Protein AF-A0A6H5KWU3-F1 (afdb_monomer_lite)

Foldseek 3Di:
DDDDDDDDDDDDDDDDDDDDDDDDDDDDDDDDDDDDDDDDDDDDDDDDDDDDDDDDDDDDDDDDDDDDDDPDPDDDDDDDDDDDDDPPDDPDDPDDPDPPDDPVPDQAQQWKFWFDDPDPPDDTFIWGFHDWDDPPDFTKTFTQTPPPPPDDRDTDIGTPVGTLDIQPDGRNHDPVCVVVLVPDDDDPLVLLVVLLVVLVCLCVVDPDCVSVVLNVCLFALQNQLCSSVVDPGGDSSSSVVSVCSCPDPSNVLQWDADPVNTIDGDDPVSSVVSVVVVVVVVVVVVLLLVLLVVLVVQCVVVVRAGPDADDLVVDDPLSSLLLVLLLLQQLCVPVPDPPVPPCDPSVVSVQVSCVSNVHHSHNPVSNSSCCRNNVAPPPRPSPCVNVVPDLDADPQQVVLLVCCVVDPDDQPCVVPDDDPVVFDWDQDDDPPDLQAFWIWTWDQDPVNPGIDIDIDGQPVCRSAPPPGSLNVQLVVNVAWDQDPVGISGSHDPSCRSPSRHPD

Sequence (503 aa):
MALSFVPAAAVVSALAIGGSSRRVSGFMLQSHAFKPKLEAGGGGLRPRYSQVPTATRSGTDIRLQRSAESWMLSQHRQQFPTEHQRHRATRTDRSAAATTMSAADQIGPGSVVVFDSDVRGRPPALGLVTESSVGKKKLTYTVQPVEAASGSSTKTTVAARQVRYVVPGGSGYQAKDLAAFEDSPEIDEGLIEEAWDMMLEESTAGSDGAAAAAAAANDDPRGMAELLFGVGDPSPQQCYHAFRLLEGRDGTLYFKRRRDGTYECRSREAVEVARRQLSQEDAVKAKKADFVASLQAGLNEGGGYRKTPLVVGDFDEEQQEMLSGLEILAAQSVARTNFASRTTAEEALGRELLTLLGRSPNPSNAFHLCVQLGLMKHHENLYMREAGIDKTFSEKAMTQARAMMESPPPDPEASIRRDLTHLKVYAIDSEDTNEVDDGLSVEALPDGAGERVWVHIADVSRWVPEGSPLYEEARRRRTTIYLPEGAEPMFPAEVAHGVLSLR

Secondary structure (DSSP, 8-state):
---------------------------------------------PPPPPPPPP---------PPP---SSS--S---------------------------TT----TT-EEEE--SSTTPPPEEEEEEEEEE-SS-EEEEEEES--SSS----EEEEGGGEEEE-SSTT---GGGSHHHHSPPPP-TTHHHHHHHHHHHHHHH-SSHHHHHHHHHSSSHHHHHHHHHT-SS--HHHHHHHHHHHTSTTHHHHEEE-TTS-EEEPPHHHHHHHHHHHHHHHHHHHHHHHHHHHHHHHHHHTTSS-SS---GGGS-HHHHHHHHHHHHHHHGGG--S-------HHHHHHHHHHHHTT---SHHHHHHHHHHHTSS-TT--HHHHHTT---SPPHHHHHHHHHHHHSPPP-TTTTT----TTSPPB----TT-----EEEEEEE-TTSS-EEEEEEE--HHHHS-TTSHHHHHHHHH-S-EEETTEEE-SS-HHHHTTTTS--

pLDDT: mean 73.37, std 26.13, range [22.5, 97.81]

Structure (mmCIF, N/CA/C/O backbone):
data_AF-A0A6H5KWU3-F1
#
_entry.id   AF-A0A6H5KWU3-F1
#
loop_
_atom_site.group_PDB
_atom_site.id
_atom_site.type_symbol
_atom_site.label_atom_id
_atom_site.label_alt_id
_atom_site.label_comp_id
_atom_site.label_asym_id
_atom_site.label_entity_id
_atom_site.label_seq_id
_atom_site.pdbx_PDB_ins_code
_atom_site.Cartn_x
_atom_site.Cartn_y
_atom_site.Cartn_z
_atom_site.occupancy
_atom_site.B_iso_or_equiv
_atom_site.auth_seq_id
_atom_site.auth_comp_id
_atom_site.auth_asym_id
_atom_site.auth_atom_id
_atom_site.pdbx_PDB_model_num
ATOM 1 N N . MET A 1 1 ? 31.277 53.784 -46.565 1.00 36.00 1 MET A N 1
ATOM 2 C CA . MET A 1 1 ? 31.883 53.737 -45.215 1.00 36.00 1 MET A CA 1
ATOM 3 C C . MET A 1 1 ? 32.570 52.391 -45.051 1.00 36.00 1 MET A C 1
ATOM 5 O O . MET A 1 1 ? 32.100 51.420 -45.625 1.00 36.00 1 MET A O 1
ATOM 9 N N . ALA A 1 2 ? 33.743 52.396 -44.427 1.00 27.30 2 ALA A N 1
ATOM 10 C CA . ALA A 1 2 ? 34.842 51.463 -44.651 1.00 27.30 2 ALA A CA 1
ATOM 11 C C . ALA A 1 2 ? 34.718 50.071 -43.991 1.00 27.30 2 ALA A C 1
ATOM 13 O O . ALA A 1 2 ? 34.190 49.935 -42.895 1.00 27.30 2 ALA A O 1
ATOM 14 N N . LEU A 1 3 ? 35.261 49.090 -44.725 1.00 26.06 3 LEU A N 1
ATOM 15 C CA . LEU A 1 3 ? 36.047 47.896 -44.353 1.00 26.06 3 LEU A CA 1
ATOM 16 C C . LEU A 1 3 ? 36.420 47.682 -42.870 1.00 26.06 3 LEU A C 1
ATOM 18 O O . LEU A 1 3 ? 36.954 48.602 -42.262 1.00 26.06 3 LEU A O 1
ATOM 22 N N . SER A 1 4 ? 36.377 46.420 -42.395 1.00 23.47 4 SER A N 1
ATOM 23 C CA . SER A 1 4 ? 37.600 45.600 -42.174 1.00 23.47 4 SER A CA 1
ATOM 24 C C . SER A 1 4 ? 37.349 44.203 -41.557 1.00 23.47 4 SER A C 1
ATOM 26 O O . SER A 1 4 ? 36.431 44.002 -40.770 1.00 23.47 4 SER A O 1
ATOM 28 N N . PHE A 1 5 ? 38.226 43.269 -41.941 1.00 24.20 5 PHE A N 1
ATOM 29 C CA . PHE A 1 5 ? 38.404 41.848 -41.587 1.00 24.20 5 PHE A CA 1
ATOM 30 C C . PHE A 1 5 ? 39.087 41.604 -40.201 1.00 24.20 5 PHE A C 1
ATOM 32 O O . PHE A 1 5 ? 40.049 42.310 -39.926 1.00 24.20 5 PHE A O 1
ATOM 39 N N . VAL A 1 6 ? 38.655 40.547 -39.458 1.00 23.84 6 VAL A N 1
ATOM 40 C CA . VAL A 1 6 ? 39.417 39.409 -38.801 1.00 23.84 6 VAL A CA 1
ATOM 41 C C . VAL A 1 6 ? 40.498 39.711 -37.701 1.00 23.84 6 VAL A C 1
ATOM 43 O O . VAL A 1 6 ? 41.054 40.800 -37.756 1.00 23.84 6 VAL A O 1
ATOM 46 N N . PRO A 1 7 ? 40.964 38.805 -36.769 1.00 35.12 7 PRO A N 1
ATOM 47 C CA . PRO A 1 7 ? 40.473 37.574 -36.074 1.00 35.12 7 PRO A CA 1
ATOM 48 C C . PRO A 1 7 ? 40.635 37.555 -34.506 1.00 35.12 7 PRO A C 1
ATOM 50 O O . PRO A 1 7 ? 41.079 38.509 -33.878 1.00 35.12 7 PRO A O 1
ATOM 53 N N . ALA A 1 8 ? 40.315 36.386 -33.918 1.00 27.33 8 ALA A N 1
ATOM 54 C CA . ALA A 1 8 ? 40.547 35.821 -32.573 1.00 27.33 8 ALA A CA 1
ATOM 55 C C . ALA A 1 8 ? 41.751 36.279 -31.709 1.00 27.33 8 ALA A C 1
ATOM 57 O O . ALA A 1 8 ? 42.870 36.423 -32.194 1.00 27.33 8 ALA A O 1
ATOM 58 N N . ALA A 1 9 ? 41.543 36.286 -30.381 1.00 24.41 9 ALA A N 1
ATOM 59 C CA . ALA A 1 9 ? 42.592 36.104 -29.372 1.00 24.41 9 ALA A CA 1
ATOM 60 C C . ALA A 1 9 ? 42.045 35.449 -28.085 1.00 24.41 9 ALA A C 1
ATOM 62 O O . ALA A 1 9 ? 40.950 35.757 -27.616 1.00 24.41 9 ALA A O 1
ATOM 63 N N . ALA A 1 10 ? 42.846 34.532 -27.546 1.00 24.33 10 ALA A N 1
ATOM 64 C CA . ALA A 1 10 ? 42.652 33.780 -26.316 1.00 24.33 10 ALA A CA 1
ATOM 65 C C . ALA A 1 10 ? 42.662 34.656 -25.051 1.00 24.33 10 ALA A C 1
ATOM 67 O O . ALA A 1 10 ? 43.385 35.648 -24.984 1.00 24.33 10 ALA A O 1
ATOM 68 N N . VAL A 1 11 ? 41.969 34.206 -24.000 1.00 24.67 11 VAL A N 1
ATOM 69 C CA . VAL A 1 11 ? 42.279 34.601 -22.618 1.00 24.67 11 VAL A CA 1
ATOM 70 C C . VAL A 1 11 ? 42.506 33.347 -21.784 1.00 24.67 11 VAL A C 1
ATOM 72 O O . VAL A 1 11 ? 41.585 32.660 -21.353 1.00 24.67 11 VAL A O 1
ATOM 75 N N . VAL A 1 12 ? 43.790 33.076 -21.579 1.00 22.50 12 VAL A N 1
ATOM 76 C CA . VAL A 1 12 ? 44.335 32.281 -20.483 1.00 22.50 12 VAL A CA 1
ATOM 77 C C . VAL A 1 12 ? 44.242 33.139 -19.222 1.00 22.50 12 VAL A C 1
ATOM 79 O O . VAL A 1 12 ? 44.669 34.291 -19.231 1.00 22.50 12 VAL A O 1
ATOM 82 N N . SER A 1 13 ? 43.736 32.591 -18.121 1.00 23.97 13 SER A N 1
ATOM 83 C CA . SER A 1 13 ? 44.045 33.117 -16.790 1.00 23.97 13 SER A CA 1
ATOM 84 C C . SER A 1 13 ? 44.614 32.003 -15.929 1.00 23.97 13 SER A C 1
ATOM 86 O O . SER A 1 13 ? 43.913 31.108 -15.466 1.00 23.97 13 SER A O 1
ATOM 88 N N . ALA A 1 14 ? 45.931 32.076 -15.769 1.00 24.52 14 ALA A N 1
ATOM 89 C CA . ALA A 1 14 ? 46.693 31.378 -14.758 1.00 24.52 14 ALA A CA 1
ATOM 90 C C . ALA A 1 14 ? 46.639 32.189 -13.455 1.00 24.52 14 ALA A C 1
ATOM 92 O O . ALA A 1 14 ? 46.928 33.384 -13.455 1.00 24.52 14 ALA A O 1
ATOM 93 N N . LEU A 1 15 ? 46.347 31.519 -12.341 1.00 23.27 15 LEU A N 1
ATOM 94 C CA . LEU A 1 15 ? 46.793 31.940 -11.016 1.00 23.27 15 LEU A CA 1
ATOM 95 C C . LEU A 1 15 ? 47.635 30.797 -10.430 1.00 23.27 15 LEU A C 1
ATOM 97 O O . LEU A 1 15 ? 47.111 29.775 -9.998 1.00 23.27 15 LEU A O 1
ATOM 101 N N . ALA A 1 16 ? 48.956 30.972 -10.460 1.00 24.06 16 ALA A N 1
ATOM 102 C CA . ALA A 1 16 ? 49.894 30.317 -9.546 1.00 24.06 16 ALA A CA 1
ATOM 103 C C . ALA A 1 16 ? 49.889 31.137 -8.230 1.00 24.06 16 ALA A C 1
ATOM 105 O O . ALA A 1 16 ? 49.618 32.333 -8.270 1.00 24.06 16 ALA A O 1
ATOM 106 N N . ILE A 1 17 ? 50.134 30.624 -7.022 1.00 25.92 17 ILE A N 1
ATOM 107 C CA . ILE A 1 17 ? 51.340 29.962 -6.500 1.00 25.92 17 ILE A CA 1
ATOM 108 C C . ILE A 1 17 ? 50.966 29.360 -5.127 1.00 25.92 17 ILE A C 1
ATOM 110 O O . ILE A 1 17 ? 50.237 29.990 -4.364 1.00 25.92 17 ILE A O 1
ATOM 114 N N . GLY A 1 18 ? 51.545 28.210 -4.762 1.00 23.36 18 GLY A N 1
ATOM 115 C CA . GLY A 1 18 ? 51.590 27.765 -3.362 1.00 23.36 18 GLY A CA 1
ATOM 116 C C . GLY A 1 18 ? 51.882 26.279 -3.191 1.00 23.36 18 GLY A C 1
ATOM 117 O O . GLY A 1 18 ? 50.988 25.501 -2.881 1.00 23.36 18 GLY A O 1
ATOM 118 N N . GLY A 1 19 ? 53.129 25.872 -3.429 1.00 24.39 19 GLY A N 1
ATOM 119 C CA . GLY A 1 19 ? 53.550 24.477 -3.344 1.00 24.39 19 GLY A CA 1
ATOM 120 C C . GLY A 1 19 ? 53.524 23.891 -1.929 1.00 24.39 19 GLY A C 1
ATOM 121 O O . GLY A 1 19 ? 53.892 24.541 -0.955 1.00 24.39 19 GLY A O 1
ATOM 122 N N . SER A 1 20 ? 53.221 22.597 -1.843 1.00 25.45 20 SER A N 1
ATOM 123 C CA . SER A 1 20 ? 53.929 21.709 -0.924 1.00 25.45 20 SER A CA 1
ATOM 124 C C . SER A 1 20 ? 54.077 20.331 -1.572 1.00 25.45 20 SER A C 1
ATOM 126 O O . SER A 1 20 ? 53.124 19.724 -2.052 1.00 25.45 20 SER A O 1
ATOM 128 N N . SER A 1 21 ? 55.328 19.893 -1.661 1.00 25.62 21 SER A N 1
ATOM 129 C CA . SER A 1 21 ? 55.756 18.611 -2.206 1.00 25.62 21 SER A CA 1
ATOM 130 C C . SER A 1 21 ? 55.489 17.501 -1.193 1.00 25.62 21 SER A C 1
ATOM 132 O O . SER A 1 21 ? 56.049 17.549 -0.098 1.00 25.62 21 SER A O 1
ATOM 134 N N . ARG A 1 22 ? 54.711 16.473 -1.560 1.00 27.38 22 ARG A N 1
ATOM 135 C CA . ARG A 1 22 ? 54.884 15.108 -1.033 1.00 27.38 22 ARG A CA 1
ATOM 136 C C . ARG A 1 22 ? 54.630 14.071 -2.128 1.00 27.38 22 ARG A C 1
ATOM 138 O O . ARG A 1 22 ? 53.695 14.170 -2.909 1.00 27.38 22 ARG A O 1
ATOM 145 N N . ARG A 1 23 ? 55.554 13.111 -2.172 1.00 24.61 23 ARG A N 1
ATOM 146 C CA . ARG A 1 23 ? 55.754 12.058 -3.175 1.00 24.61 23 ARG A CA 1
ATOM 147 C C . ARG A 1 23 ? 54.513 11.182 -3.346 1.00 24.61 23 ARG A C 1
ATOM 149 O O . ARG A 1 23 ? 54.011 10.651 -2.361 1.00 24.61 23 ARG A O 1
ATOM 156 N N . VAL A 1 24 ? 54.119 10.941 -4.594 1.00 24.30 24 VAL A N 1
ATOM 157 C CA . VAL A 1 24 ? 53.268 9.806 -4.965 1.00 24.30 24 VAL A CA 1
ATOM 158 C C . VAL A 1 24 ? 54.197 8.639 -5.295 1.00 24.30 24 VAL A C 1
ATOM 160 O O . VAL A 1 24 ? 54.890 8.645 -6.309 1.00 24.30 24 VAL A O 1
ATOM 163 N N . SER A 1 25 ? 54.271 7.665 -4.393 1.00 26.56 25 SER A N 1
ATOM 164 C CA . SER A 1 25 ? 54.852 6.351 -4.663 1.00 26.56 25 SER A CA 1
ATOM 165 C C . SER A 1 25 ? 53.870 5.550 -5.516 1.00 26.56 25 SER A C 1
ATOM 167 O O . SER A 1 25 ? 52.739 5.316 -5.091 1.00 26.56 25 SER A O 1
ATOM 169 N N . GLY A 1 26 ? 54.299 5.163 -6.717 1.00 24.34 26 GLY A N 1
ATOM 170 C CA . GLY A 1 26 ? 53.521 4.328 -7.624 1.00 24.34 26 GLY A CA 1
ATOM 171 C C . GLY A 1 26 ? 53.247 2.946 -7.035 1.00 24.34 26 GLY A C 1
ATOM 172 O O . GLY A 1 26 ? 54.136 2.322 -6.458 1.00 24.34 26 GLY A O 1
ATOM 173 N N . PHE A 1 27 ? 52.016 2.470 -7.210 1.00 22.88 27 PHE A N 1
ATOM 174 C CA . PHE A 1 27 ? 51.679 1.062 -7.054 1.00 22.88 27 PHE A CA 1
ATOM 175 C C . PHE A 1 27 ? 51.518 0.445 -8.442 1.00 22.88 27 PHE A C 1
ATOM 177 O O . PHE A 1 27 ? 50.645 0.814 -9.224 1.00 22.88 27 PHE A O 1
ATOM 184 N N . MET A 1 28 ? 52.433 -0.472 -8.729 1.00 23.20 28 MET A N 1
ATOM 185 C CA . MET A 1 28 ? 52.488 -1.329 -9.901 1.00 23.20 28 MET A CA 1
ATOM 186 C C . MET A 1 28 ? 51.423 -2.423 -9.727 1.00 23.20 28 MET A C 1
ATOM 188 O O . MET A 1 28 ? 51.526 -3.242 -8.815 1.00 23.20 28 MET A O 1
ATOM 192 N N . LEU A 1 29 ? 50.388 -2.439 -10.567 1.00 23.92 29 LEU A N 1
ATOM 193 C CA . LEU A 1 29 ? 49.481 -3.584 -10.675 1.00 23.92 29 LEU A CA 1
ATOM 194 C C . LEU A 1 29 ? 50.174 -4.648 -11.534 1.00 23.92 29 LEU A C 1
ATOM 196 O O . LEU A 1 29 ? 50.244 -4.527 -12.754 1.00 23.92 29 LEU A O 1
ATOM 200 N N . GLN A 1 30 ? 50.729 -5.676 -10.888 1.00 24.67 30 GLN A N 1
ATOM 201 C CA . GLN A 1 30 ? 51.139 -6.899 -11.576 1.00 24.67 30 GLN A CA 1
ATOM 202 C C . GLN A 1 30 ? 49.885 -7.656 -12.023 1.00 24.67 30 GLN A C 1
ATOM 204 O O . GLN A 1 30 ? 49.126 -8.166 -11.201 1.00 24.67 30 GLN A O 1
ATOM 209 N N . SER A 1 31 ? 49.683 -7.748 -13.334 1.00 24.31 31 SER A N 1
ATOM 210 C CA . SER A 1 31 ? 48.743 -8.679 -13.943 1.00 24.31 31 SER A CA 1
ATOM 211 C C . SER A 1 31 ? 49.285 -10.106 -13.801 1.00 24.31 31 SER A C 1
ATOM 213 O O . SER A 1 31 ? 50.376 -10.434 -14.267 1.00 24.31 31 SER A O 1
ATOM 215 N N . HIS A 1 32 ? 48.543 -10.986 -13.131 1.00 25.11 32 HIS A N 1
ATOM 216 C CA . HIS A 1 32 ? 48.764 -12.426 -13.251 1.00 25.11 32 HIS A CA 1
ATOM 217 C C . HIS A 1 32 ? 48.004 -12.924 -14.479 1.00 25.11 32 HIS A C 1
ATOM 219 O O . HIS A 1 32 ? 46.795 -13.132 -14.446 1.00 25.11 32 HIS A O 1
ATOM 225 N N . ALA A 1 33 ? 48.735 -13.080 -15.581 1.00 25.80 33 ALA A N 1
ATOM 226 C CA . ALA A 1 33 ? 48.259 -13.755 -16.776 1.00 25.80 33 ALA A CA 1
ATOM 227 C C . ALA A 1 33 ? 48.092 -15.255 -16.483 1.00 25.80 33 ALA A C 1
ATOM 229 O O . ALA A 1 33 ? 49.072 -15.976 -16.290 1.00 25.80 33 ALA A O 1
ATOM 230 N N . PHE A 1 34 ? 46.848 -15.732 -16.462 1.00 23.52 34 PHE A N 1
ATOM 231 C CA . PHE A 1 34 ? 46.538 -17.158 -16.436 1.00 23.52 34 PHE A CA 1
ATOM 232 C C . PHE A 1 34 ? 46.611 -17.685 -17.877 1.00 23.52 34 PHE A C 1
ATOM 234 O O . PHE A 1 34 ? 45.777 -17.345 -18.712 1.00 23.52 34 PHE A O 1
ATOM 241 N N . LYS A 1 35 ? 47.638 -18.480 -18.201 1.00 26.88 35 LYS A N 1
ATOM 242 C CA . LYS A 1 35 ? 47.719 -19.205 -19.481 1.00 26.88 35 LYS A CA 1
ATOM 243 C C . LYS A 1 35 ? 46.924 -20.512 -19.364 1.00 26.88 35 LYS A C 1
ATOM 245 O O . LYS A 1 35 ? 47.282 -21.322 -18.507 1.00 26.88 35 LYS A O 1
ATOM 250 N N . PRO A 1 36 ? 45.912 -20.786 -20.206 1.00 29.39 36 PRO A N 1
ATOM 251 C CA . PRO A 1 36 ? 45.312 -22.109 -20.250 1.00 29.39 36 PRO A CA 1
ATOM 252 C C . PRO A 1 36 ? 46.234 -23.058 -21.025 1.00 29.39 36 PRO A C 1
ATOM 254 O O . PRO A 1 36 ? 46.672 -22.765 -22.138 1.00 29.39 36 PRO A O 1
ATOM 257 N N . LYS A 1 37 ? 46.544 -24.205 -20.418 1.00 26.91 37 LYS A N 1
ATOM 258 C CA . LYS A 1 37 ? 47.230 -25.318 -21.074 1.00 26.91 37 LYS A CA 1
ATOM 259 C C . LYS A 1 37 ? 46.146 -26.233 -21.652 1.00 26.91 37 LYS A C 1
ATOM 261 O O . LYS A 1 37 ? 45.406 -26.855 -20.897 1.00 26.91 37 LYS A O 1
ATOM 266 N N . LEU A 1 38 ? 46.018 -26.256 -22.976 1.00 29.12 38 LEU A N 1
ATOM 267 C CA . LEU A 1 38 ? 45.203 -27.231 -23.702 1.00 29.12 38 LEU A CA 1
ATOM 268 C C . LEU A 1 38 ? 45.911 -28.589 -23.655 1.00 29.12 38 LEU A C 1
ATOM 270 O O . LEU A 1 38 ? 47.010 -28.722 -24.190 1.00 29.12 38 LEU A O 1
ATOM 274 N N . GLU A 1 39 ? 45.275 -29.591 -23.056 1.00 28.56 39 GLU A N 1
ATOM 275 C CA . GLU A 1 39 ? 45.590 -30.997 -23.312 1.00 28.56 39 GLU A CA 1
ATOM 276 C C . GLU A 1 39 ? 44.307 -31.722 -23.724 1.00 28.56 39 GLU A C 1
ATOM 278 O O . GLU A 1 39 ? 43.270 -31.627 -23.069 1.00 28.56 39 GLU A O 1
ATOM 283 N N . ALA A 1 40 ? 44.382 -32.396 -24.870 1.00 31.89 40 ALA A N 1
ATOM 284 C CA . ALA A 1 40 ? 43.317 -33.210 -25.424 1.00 31.89 40 ALA A CA 1
ATOM 285 C C . ALA A 1 40 ? 43.300 -34.585 -24.741 1.00 31.89 40 ALA A C 1
ATOM 287 O O . ALA A 1 40 ? 44.323 -35.263 -24.675 1.00 31.89 40 ALA A O 1
ATOM 288 N N . GLY A 1 41 ? 42.128 -35.020 -24.286 1.00 29.30 41 GLY A N 1
ATOM 289 C CA . GLY A 1 41 ? 41.914 -36.369 -23.768 1.00 29.30 41 GLY A CA 1
ATOM 290 C C . GLY A 1 41 ? 40.464 -36.552 -23.340 1.00 29.30 41 GLY A C 1
ATOM 291 O O . GLY A 1 41 ? 39.984 -35.838 -22.468 1.00 29.30 41 GLY A O 1
ATOM 292 N N . GLY A 1 42 ? 39.755 -37.455 -24.018 1.00 30.52 42 GLY A N 1
ATOM 293 C CA . GLY A 1 42 ? 38.314 -37.650 -23.885 1.00 30.52 42 GLY A CA 1
ATOM 294 C C . GLY A 1 42 ? 37.838 -38.211 -22.541 1.00 30.52 42 GLY A C 1
ATOM 295 O O . GLY A 1 42 ? 38.608 -38.727 -21.737 1.00 30.52 42 GLY A O 1
ATOM 296 N N . GLY A 1 43 ? 36.517 -38.158 -22.360 1.00 29.70 43 GLY A N 1
ATOM 297 C CA . GLY A 1 43 ? 35.799 -38.754 -21.231 1.00 29.70 43 GLY A CA 1
ATOM 298 C C . GLY A 1 43 ? 35.101 -37.700 -20.377 1.00 29.70 43 GLY A C 1
ATOM 299 O O . GLY A 1 43 ? 35.747 -36.921 -19.688 1.00 29.70 43 GLY A O 1
ATOM 300 N N . GLY A 1 44 ? 33.769 -37.663 -20.459 1.00 33.84 44 GLY A N 1
ATOM 301 C CA . GLY A 1 44 ? 32.925 -36.624 -19.869 1.00 33.84 44 GLY A CA 1
ATOM 302 C C . GLY A 1 44 ? 33.050 -36.451 -18.353 1.00 33.84 44 GLY A C 1
ATOM 303 O O . GLY A 1 44 ? 33.326 -37.394 -17.613 1.00 33.84 44 GLY A O 1
ATOM 304 N N . LEU A 1 45 ? 32.768 -35.233 -17.886 1.00 29.33 45 LEU A N 1
ATOM 305 C CA . LEU A 1 45 ? 32.731 -34.890 -16.467 1.00 29.33 45 LEU A CA 1
ATOM 306 C C . LEU A 1 45 ? 31.492 -34.050 -16.138 1.00 29.33 45 LEU A C 1
ATOM 308 O O . LEU A 1 45 ? 31.278 -32.971 -16.682 1.00 29.33 45 LEU A O 1
ATOM 312 N N . ARG A 1 46 ? 30.691 -34.569 -15.199 1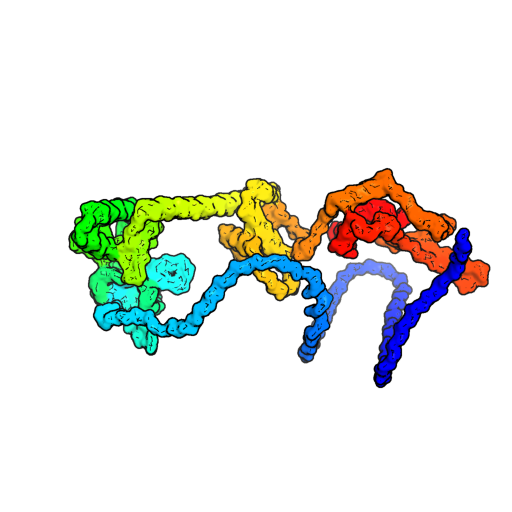.00 29.91 46 ARG A N 1
ATOM 313 C CA . ARG A 1 46 ? 29.726 -33.801 -14.401 1.00 29.91 46 ARG A CA 1
ATOM 314 C C . ARG A 1 46 ? 30.496 -32.967 -13.363 1.00 29.91 46 ARG A C 1
ATOM 316 O O . ARG A 1 46 ? 31.444 -33.501 -12.784 1.00 29.91 46 ARG A O 1
ATOM 323 N N . PRO A 1 47 ? 30.085 -31.731 -13.038 1.00 31.45 47 PRO A N 1
ATOM 324 C CA . PRO A 1 47 ? 30.755 -30.959 -12.000 1.00 31.45 47 PRO A CA 1
ATOM 325 C C . PRO A 1 47 ? 30.365 -31.450 -10.595 1.00 31.45 47 PRO A C 1
ATOM 327 O O . PRO A 1 47 ? 29.187 -31.538 -10.250 1.00 31.45 47 PRO A O 1
ATOM 330 N N . ARG A 1 48 ? 31.374 -31.762 -9.769 1.00 27.06 48 ARG A N 1
ATOM 331 C CA . ARG A 1 48 ? 31.265 -31.829 -8.302 1.00 27.06 48 ARG A CA 1
ATOM 332 C C . ARG A 1 48 ? 31.667 -30.467 -7.736 1.00 27.06 48 ARG A C 1
ATOM 334 O O . ARG A 1 48 ? 32.779 -30.017 -7.990 1.00 27.06 48 ARG A O 1
ATOM 341 N N . TYR A 1 49 ? 30.800 -29.848 -6.939 1.00 29.61 49 TYR A N 1
ATOM 342 C CA . TYR A 1 49 ? 31.144 -28.662 -6.153 1.00 29.61 49 TYR A CA 1
ATOM 343 C C . TYR A 1 49 ? 31.927 -29.079 -4.901 1.0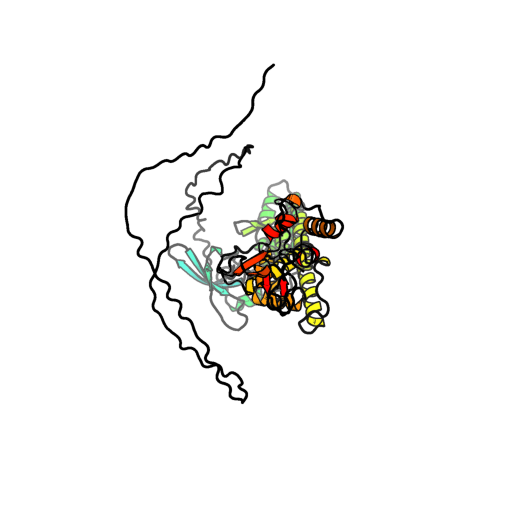0 29.61 49 TYR A C 1
ATOM 345 O O . TYR A 1 49 ? 31.414 -29.822 -4.065 1.00 29.61 49 TYR A O 1
ATOM 353 N N . SER A 1 50 ? 33.170 -28.613 -4.770 1.00 29.20 50 SER A N 1
ATOM 354 C CA . SER A 1 50 ? 33.950 -28.705 -3.532 1.00 29.20 50 SER A CA 1
ATOM 355 C C . SER A 1 50 ? 33.763 -27.445 -2.686 1.00 29.20 50 SER A C 1
ATOM 357 O O . SER A 1 50 ? 33.793 -26.329 -3.197 1.00 29.20 50 SER A O 1
ATOM 359 N N . GLN A 1 51 ? 33.575 -27.663 -1.387 1.00 27.83 51 GLN A N 1
ATOM 360 C CA . GLN A 1 51 ? 33.336 -26.675 -0.337 1.00 27.83 51 GLN A CA 1
ATOM 361 C C . GLN A 1 51 ? 34.434 -25.597 -0.254 1.00 27.83 51 GLN A C 1
ATOM 363 O O . GLN A 1 51 ? 35.622 -25.895 -0.361 1.00 27.83 51 GLN A O 1
ATOM 368 N N . VAL A 1 52 ? 34.021 -24.350 -0.008 1.00 28.52 52 VAL A N 1
ATOM 369 C CA . VAL A 1 52 ? 34.901 -23.200 0.267 1.00 28.52 52 VAL A CA 1
ATOM 370 C C . VAL A 1 52 ? 35.186 -23.133 1.779 1.00 28.52 52 VAL A C 1
ATOM 372 O O . VAL A 1 52 ? 34.236 -23.258 2.555 1.00 28.52 52 VAL A O 1
ATOM 375 N N . PRO A 1 53 ? 36.433 -22.912 2.244 1.00 28.47 53 PRO A N 1
ATOM 376 C CA . PRO A 1 53 ? 36.713 -22.749 3.668 1.00 28.47 53 PRO A CA 1
ATOM 377 C C . PRO A 1 53 ? 36.272 -21.370 4.178 1.00 28.47 53 PRO A C 1
ATOM 379 O O . PRO A 1 53 ? 36.586 -20.336 3.589 1.00 28.47 53 PRO A O 1
ATOM 382 N N . THR A 1 54 ? 35.596 -21.360 5.324 1.00 29.47 54 THR A N 1
ATOM 383 C CA . THR A 1 54 ? 35.260 -20.174 6.120 1.00 29.47 54 THR A CA 1
ATOM 384 C C . THR A 1 54 ? 36.515 -19.489 6.663 1.00 29.47 54 THR A C 1
ATOM 386 O O . THR A 1 54 ? 37.239 -20.075 7.468 1.00 29.47 54 THR A O 1
ATOM 389 N N . ALA A 1 55 ? 36.738 -18.228 6.287 1.00 27.98 55 ALA A N 1
ATOM 390 C CA . ALA A 1 55 ? 37.725 -17.357 6.918 1.00 27.98 55 ALA A CA 1
ATOM 391 C C . ALA A 1 55 ? 37.032 -16.403 7.903 1.00 27.98 55 ALA A C 1
ATOM 393 O O . ALA A 1 55 ? 36.348 -15.458 7.514 1.00 27.98 55 ALA A O 1
ATOM 394 N N . THR A 1 56 ? 37.228 -16.647 9.196 1.00 29.41 56 THR A N 1
ATOM 395 C CA . THR A 1 56 ? 36.969 -15.690 10.276 1.00 29.41 56 THR A CA 1
ATOM 396 C C . THR A 1 56 ? 37.957 -14.530 10.185 1.00 29.41 56 THR A C 1
ATOM 398 O O . THR A 1 56 ? 39.168 -14.767 10.164 1.00 29.41 56 THR A O 1
ATOM 401 N N . ARG A 1 57 ? 37.482 -13.278 10.217 1.00 27.56 57 ARG A N 1
ATOM 402 C CA . ARG A 1 57 ? 38.348 -12.137 10.531 1.00 27.56 57 ARG A CA 1
ATOM 403 C C . ARG A 1 57 ? 37.679 -11.138 11.470 1.00 27.56 57 ARG A C 1
ATOM 405 O O . ARG A 1 57 ? 36.568 -10.672 11.249 1.00 27.56 57 ARG A O 1
ATOM 412 N N . SER A 1 58 ? 38.430 -10.898 12.536 1.00 27.56 58 SER A N 1
ATOM 413 C CA . SER A 1 58 ? 38.278 -9.973 13.649 1.00 27.56 58 SER A CA 1
ATOM 414 C C . SER A 1 58 ? 38.093 -8.523 13.214 1.00 27.56 58 SER A C 1
ATOM 416 O O . SER A 1 58 ? 38.679 -8.088 12.223 1.00 27.56 58 SER A O 1
ATOM 418 N N . GLY A 1 59 ? 37.322 -7.788 14.012 1.00 28.94 59 GLY A N 1
ATOM 419 C CA . GLY A 1 59 ? 37.004 -6.388 13.792 1.00 28.94 59 GLY A CA 1
ATOM 420 C C . GLY A 1 59 ? 38.183 -5.424 13.900 1.00 28.94 59 GLY A C 1
ATOM 421 O O . GLY A 1 59 ? 39.141 -5.639 14.641 1.00 28.94 59 GLY A O 1
ATOM 422 N N . THR A 1 60 ? 38.012 -4.315 13.192 1.00 26.94 60 THR A N 1
ATOM 423 C CA . THR A 1 60 ? 38.604 -3.014 13.490 1.00 26.94 60 THR A CA 1
ATOM 424 C C . THR A 1 60 ? 37.649 -1.944 12.969 1.00 26.94 60 THR A C 1
ATOM 426 O O . THR A 1 60 ? 37.329 -1.897 11.782 1.00 26.94 60 THR A O 1
ATOM 429 N N . ASP A 1 61 ? 37.174 -1.109 13.892 1.00 27.77 61 ASP A N 1
ATOM 430 C CA . ASP A 1 61 ? 36.407 0.107 13.639 1.00 27.77 61 ASP A CA 1
ATOM 431 C C . ASP A 1 61 ? 37.169 1.057 12.706 1.00 27.77 61 ASP A C 1
ATOM 433 O O . ASP A 1 61 ? 38.296 1.459 13.001 1.00 27.77 61 ASP A O 1
ATOM 437 N N . ILE A 1 62 ? 36.520 1.494 11.623 1.00 27.27 62 ILE A N 1
ATOM 438 C CA . ILE A 1 62 ? 36.934 2.674 10.859 1.00 27.27 62 ILE A CA 1
ATOM 439 C C . ILE A 1 62 ? 35.750 3.639 10.795 1.00 27.27 62 ILE A C 1
ATOM 441 O O . ILE A 1 62 ? 34.770 3.450 10.079 1.00 27.27 62 ILE A O 1
ATOM 445 N N . ARG A 1 63 ? 35.875 4.703 11.587 1.00 27.14 63 ARG A N 1
ATOM 446 C CA . ARG A 1 63 ? 35.005 5.875 11.632 1.00 27.14 63 ARG A CA 1
ATOM 447 C C . ARG A 1 63 ? 35.319 6.756 10.412 1.00 27.14 63 ARG A C 1
ATOM 449 O O . ARG A 1 63 ? 36.306 7.483 10.433 1.00 27.14 63 ARG A O 1
ATOM 456 N N . LEU A 1 64 ? 34.494 6.704 9.364 1.00 26.89 64 LEU A N 1
ATOM 457 C CA . LEU A 1 64 ? 34.560 7.651 8.241 1.00 26.89 64 LEU A CA 1
ATOM 458 C C . LEU A 1 64 ? 33.612 8.831 8.484 1.00 26.89 64 LEU A C 1
ATOM 460 O O . LEU A 1 64 ? 32.404 8.675 8.661 1.00 26.89 64 LEU A O 1
ATOM 464 N N . GLN A 1 65 ? 34.210 10.020 8.550 1.00 28.67 65 GLN A N 1
ATOM 465 C CA . GLN A 1 65 ? 33.539 11.305 8.689 1.00 28.67 65 GLN A CA 1
ATOM 466 C C . GLN A 1 65 ? 32.766 11.675 7.420 1.00 28.67 65 GLN A C 1
ATOM 468 O O . GLN A 1 65 ? 33.212 11.460 6.297 1.00 28.67 65 GLN A O 1
ATOM 473 N N . ARG A 1 66 ? 31.605 12.288 7.654 1.00 29.03 66 ARG A N 1
ATOM 474 C CA . ARG A 1 66 ? 30.724 12.922 6.674 1.00 29.03 66 ARG A CA 1
ATOM 475 C C . ARG A 1 66 ? 31.381 14.174 6.082 1.00 29.03 66 ARG A C 1
ATOM 477 O O . ARG A 1 66 ? 31.719 15.076 6.845 1.00 29.03 66 ARG A O 1
ATOM 484 N N . SER A 1 67 ? 31.430 14.288 4.756 1.00 28.83 67 SER A N 1
ATOM 485 C CA . SER A 1 67 ? 31.380 15.583 4.058 1.00 28.83 67 SER A CA 1
ATOM 486 C C . SER A 1 67 ? 31.072 15.388 2.571 1.00 28.83 67 SER A C 1
ATOM 488 O O . SER A 1 67 ? 31.950 14.928 1.848 1.00 28.83 67 SER A O 1
ATOM 490 N N . ALA A 1 68 ? 29.851 15.730 2.138 1.00 25.52 68 ALA A N 1
ATOM 491 C CA . ALA A 1 68 ? 29.531 16.313 0.819 1.00 25.52 68 ALA A CA 1
ATOM 492 C C . ALA A 1 68 ? 28.004 16.360 0.565 1.00 25.52 68 ALA A C 1
ATOM 494 O O . ALA A 1 68 ? 27.509 15.726 -0.353 1.00 25.52 68 ALA A O 1
ATOM 495 N N . GLU A 1 69 ? 27.248 17.134 1.351 1.00 29.47 69 GLU A N 1
ATOM 496 C CA . GLU A 1 69 ? 25.872 17.546 1.002 1.00 29.47 69 GLU A CA 1
ATOM 497 C C . GLU A 1 69 ? 25.647 18.997 1.455 1.00 29.47 69 GLU A C 1
ATOM 499 O O . GLU A 1 69 ? 24.926 19.280 2.406 1.00 29.47 69 GLU A O 1
ATOM 504 N N . SER A 1 70 ? 26.337 19.945 0.814 1.00 29.53 70 SER A N 1
ATOM 505 C CA . SER A 1 70 ? 26.132 21.382 1.075 1.00 29.53 70 SER A CA 1
ATOM 506 C C . SER A 1 70 ? 26.081 22.245 -0.190 1.00 29.53 70 SER A C 1
ATOM 508 O O . SER A 1 70 ? 26.155 23.466 -0.093 1.00 29.53 70 SER A O 1
ATOM 510 N N . TRP A 1 71 ? 25.932 21.663 -1.379 1.00 27.28 71 TRP A N 1
ATOM 511 C CA . TRP A 1 71 ? 25.958 22.428 -2.630 1.00 27.28 71 TRP A CA 1
ATOM 512 C C . TRP A 1 71 ? 24.922 21.907 -3.633 1.00 27.28 71 TRP A C 1
ATOM 514 O O . TRP A 1 71 ? 25.282 21.432 -4.697 1.00 27.28 71 TRP A O 1
ATOM 524 N N . MET A 1 72 ? 23.628 21.953 -3.285 1.00 26.84 72 MET A N 1
ATOM 525 C CA . MET A 1 72 ? 22.542 21.844 -4.284 1.00 26.84 72 MET A CA 1
ATOM 526 C C . MET A 1 72 ? 21.145 22.288 -3.800 1.00 26.84 72 MET A C 1
ATOM 528 O O . MET A 1 72 ? 20.142 21.851 -4.344 1.00 26.84 72 MET A O 1
ATOM 532 N N . LEU A 1 73 ? 21.041 23.172 -2.799 1.00 28.55 73 LEU A N 1
ATOM 533 C CA . LEU A 1 73 ? 19.752 23.756 -2.375 1.00 28.55 73 LEU A CA 1
ATOM 534 C C . LEU A 1 73 ? 19.904 25.239 -1.998 1.00 28.55 73 LEU A C 1
ATOM 536 O O . LEU A 1 73 ? 19.635 25.672 -0.881 1.00 28.55 73 LEU A O 1
ATOM 540 N N . SER A 1 74 ? 20.361 26.033 -2.959 1.00 28.47 74 SER A N 1
ATOM 541 C CA . SER A 1 74 ? 20.276 27.492 -2.936 1.00 28.47 74 SER A CA 1
ATOM 542 C C . SER A 1 74 ? 19.795 27.923 -4.315 1.00 28.47 74 SER A C 1
ATOM 544 O O . SER A 1 74 ? 20.319 27.422 -5.301 1.00 28.47 74 SER A O 1
ATOM 546 N N . GLN A 1 75 ? 18.832 28.847 -4.352 1.00 28.58 75 GLN A N 1
ATOM 547 C CA . GLN A 1 75 ? 18.121 29.399 -5.520 1.00 28.58 75 GLN A CA 1
ATOM 548 C C . GLN A 1 75 ? 16.768 28.741 -5.851 1.00 28.58 75 GLN A C 1
ATOM 550 O O . GLN A 1 75 ? 16.640 27.981 -6.797 1.00 28.58 75 GLN A O 1
ATOM 555 N N . HIS A 1 76 ? 15.744 29.065 -5.054 1.00 27.58 76 HIS A N 1
ATOM 556 C CA . HIS A 1 76 ? 14.455 29.621 -5.510 1.00 27.58 76 HIS A CA 1
ATOM 557 C C . HIS A 1 76 ? 13.518 29.741 -4.300 1.00 27.58 76 HIS A C 1
ATOM 559 O O . HIS A 1 76 ? 12.840 28.799 -3.898 1.00 27.58 76 HIS A O 1
ATOM 565 N N . ARG A 1 77 ? 13.485 30.925 -3.683 1.00 24.86 77 ARG A N 1
ATOM 566 C CA . ARG A 1 77 ? 12.420 31.305 -2.751 1.00 24.86 77 ARG A CA 1
ATOM 567 C C . ARG A 1 77 ? 12.100 32.780 -2.982 1.00 24.86 77 ARG A C 1
ATOM 569 O O . ARG A 1 77 ? 12.709 33.654 -2.376 1.00 24.86 77 ARG A O 1
ATOM 576 N N . GLN A 1 78 ? 11.190 33.040 -3.920 1.00 26.16 78 GLN A N 1
ATOM 577 C CA . GLN A 1 78 ? 10.498 34.325 -4.005 1.00 26.16 78 GLN A CA 1
ATOM 578 C C . GLN A 1 78 ? 9.285 34.311 -3.067 1.00 26.16 78 GLN A C 1
ATOM 580 O O . GLN A 1 78 ? 8.685 33.270 -2.805 1.00 26.16 78 GLN A O 1
ATOM 585 N N . GLN A 1 79 ? 9.033 35.478 -2.489 1.00 24.33 79 GLN A N 1
ATOM 586 C CA . GLN A 1 79 ? 8.183 35.755 -1.338 1.00 24.33 79 GLN A CA 1
ATOM 587 C C . GLN A 1 79 ? 6.699 35.858 -1.712 1.00 24.33 79 GLN A C 1
ATOM 589 O O . GLN A 1 79 ? 6.374 36.526 -2.683 1.00 24.33 79 GLN A O 1
ATOM 594 N N . PHE A 1 80 ? 5.818 35.340 -0.850 1.00 24.67 80 PHE A N 1
ATOM 595 C CA . PHE A 1 80 ? 4.529 35.965 -0.518 1.00 24.67 80 PHE A CA 1
ATOM 596 C C . PHE A 1 80 ? 4.225 35.745 0.980 1.00 24.67 80 PHE A C 1
ATOM 598 O O . PHE A 1 80 ? 4.608 34.702 1.519 1.00 24.67 80 PHE A O 1
ATOM 605 N N . PRO A 1 81 ? 3.613 36.720 1.681 1.00 25.98 81 PRO A N 1
ATOM 606 C CA . PRO A 1 81 ? 3.463 36.693 3.132 1.00 25.98 81 PRO A CA 1
ATOM 607 C C . PRO A 1 81 ? 2.145 36.030 3.549 1.00 25.98 81 PRO A C 1
ATOM 609 O O . PRO A 1 81 ? 1.082 36.382 3.047 1.00 25.98 81 PRO A O 1
ATOM 612 N N . THR A 1 82 ? 2.196 35.125 4.527 1.00 27.48 82 THR A N 1
ATOM 613 C CA . THR A 1 82 ? 1.004 34.694 5.273 1.00 27.48 82 THR A CA 1
ATOM 614 C C . THR A 1 82 ? 1.199 34.964 6.753 1.00 27.48 82 THR A C 1
ATOM 616 O O . THR A 1 82 ? 2.087 34.423 7.415 1.00 27.48 82 THR A O 1
ATOM 619 N N . GLU A 1 83 ? 0.345 35.850 7.231 1.00 26.50 83 GLU A N 1
ATOM 620 C CA . GLU A 1 83 ? 0.185 36.331 8.586 1.00 26.50 83 GLU A CA 1
ATOM 621 C C . GLU A 1 83 ? -0.447 35.238 9.464 1.00 26.50 83 GLU A C 1
ATOM 623 O O . GLU A 1 83 ? -1.628 34.926 9.349 1.00 26.50 83 GLU A O 1
ATOM 628 N N . HIS A 1 84 ? 0.335 34.641 10.364 1.00 27.36 84 HIS A N 1
ATOM 629 C CA . HIS A 1 84 ? -0.199 33.870 11.486 1.00 27.36 84 HIS A CA 1
ATOM 630 C C . HIS A 1 84 ? 0.581 34.204 12.756 1.00 27.36 84 HIS A C 1
ATOM 632 O O . HIS A 1 84 ? 1.606 33.602 13.084 1.00 27.36 84 HIS A O 1
ATOM 638 N N . GLN A 1 85 ? 0.057 35.189 13.485 1.00 26.14 85 GLN A N 1
ATOM 639 C CA . GLN A 1 85 ? 0.392 35.437 14.879 1.00 26.14 85 GLN A CA 1
ATOM 640 C C . GLN A 1 85 ? 0.030 34.201 15.715 1.00 26.14 85 GLN A C 1
ATOM 642 O O . GLN A 1 85 ? -1.127 33.958 16.045 1.00 26.14 85 GLN A O 1
ATOM 647 N N . ARG A 1 86 ? 1.039 33.412 16.094 1.00 26.45 86 ARG A N 1
ATOM 648 C CA . ARG A 1 86 ? 0.940 32.486 17.226 1.00 26.45 86 ARG A CA 1
ATOM 649 C C . ARG A 1 86 ? 1.387 33.228 18.477 1.00 26.45 86 ARG A C 1
ATOM 651 O O . ARG A 1 86 ? 2.582 33.428 18.695 1.00 26.45 86 ARG A O 1
ATOM 658 N N . HIS A 1 87 ? 0.425 33.618 19.308 1.00 26.83 87 HIS A N 1
ATOM 659 C CA . HIS A 1 87 ? 0.706 34.050 20.670 1.00 26.83 87 HIS A CA 1
ATOM 660 C C . HIS A 1 87 ? 1.350 32.897 21.449 1.00 26.83 87 HIS A C 1
ATOM 662 O O . HIS A 1 87 ? 0.744 31.868 21.741 1.00 26.83 87 HIS A O 1
ATOM 668 N N . ARG A 1 88 ? 2.626 33.099 21.772 1.00 24.05 88 ARG A N 1
ATOM 669 C CA . ARG A 1 88 ? 3.426 32.312 22.704 1.00 24.05 88 ARG A CA 1
ATOM 670 C C . ARG A 1 88 ? 2.910 32.580 24.119 1.00 24.05 88 ARG A C 1
ATOM 672 O O . ARG A 1 88 ? 3.394 33.488 24.786 1.00 24.05 88 ARG A O 1
ATOM 679 N N . ALA A 1 89 ? 1.925 31.806 24.569 1.00 25.16 89 ALA A N 1
ATOM 680 C CA . ALA A 1 89 ? 1.598 31.735 25.987 1.00 25.16 89 ALA A CA 1
ATOM 681 C C . ALA A 1 89 ? 2.668 30.893 26.693 1.00 25.16 89 ALA A C 1
ATOM 683 O O . ALA A 1 89 ? 2.974 29.761 26.313 1.00 25.16 89 ALA A O 1
ATOM 684 N N . THR A 1 90 ? 3.293 31.515 27.678 1.00 25.91 90 THR A N 1
ATOM 685 C CA . THR A 1 90 ? 4.331 30.971 28.539 1.00 25.91 90 THR A CA 1
ATOM 686 C C . THR A 1 90 ? 3.850 29.706 29.245 1.00 25.91 90 THR A C 1
ATOM 688 O O . THR A 1 90 ? 2.766 29.644 29.817 1.00 25.91 90 THR A O 1
ATOM 691 N N . ARG A 1 91 ? 4.699 28.678 29.200 1.00 25.89 91 ARG A N 1
ATOM 692 C CA . ARG A 1 91 ? 4.609 27.463 30.008 1.00 25.89 91 ARG A CA 1
ATOM 693 C C . ARG A 1 91 ? 4.830 27.851 31.470 1.00 25.89 91 ARG A C 1
ATOM 695 O O . ARG A 1 91 ? 5.961 27.852 31.942 1.00 25.89 91 ARG A O 1
ATOM 702 N N . THR A 1 92 ? 3.762 28.236 32.155 1.00 25.38 92 THR A N 1
ATOM 703 C CA . THR A 1 92 ? 3.708 28.247 33.615 1.00 25.38 92 THR A CA 1
ATOM 704 C C . THR A 1 92 ? 3.459 26.826 34.104 1.00 25.38 92 THR A C 1
ATOM 706 O O . THR A 1 92 ? 2.670 26.076 33.524 1.00 25.38 92 THR A O 1
ATOM 709 N N . ASP A 1 93 ? 4.198 26.446 35.144 1.00 27.16 93 ASP A N 1
ATOM 710 C CA . ASP A 1 93 ? 4.070 25.190 35.871 1.00 27.16 93 ASP A CA 1
ATOM 711 C C . ASP A 1 93 ? 2.603 24.853 36.165 1.00 27.16 93 ASP A C 1
ATOM 713 O O . ASP A 1 93 ? 1.972 25.427 37.048 1.00 27.16 93 ASP A O 1
ATOM 717 N N . ARG A 1 94 ? 2.061 23.871 35.439 1.00 26.31 94 ARG A N 1
ATOM 718 C CA . ARG A 1 94 ? 0.859 23.130 35.833 1.00 26.31 94 ARG A CA 1
ATOM 719 C C . ARG A 1 94 ? 1.301 21.839 36.509 1.00 26.31 94 ARG A C 1
ATOM 721 O O . ARG A 1 94 ? 1.161 20.747 35.966 1.00 26.31 94 ARG A O 1
ATOM 728 N N . SER A 1 95 ? 1.882 21.990 37.693 1.00 27.19 95 SER A N 1
ATOM 729 C CA . SER A 1 95 ? 1.956 20.926 38.689 1.00 27.19 95 SER A CA 1
ATOM 730 C C . SER A 1 95 ? 0.953 21.261 39.796 1.00 27.19 95 SER A C 1
ATOM 732 O O . SER A 1 95 ? 0.824 22.424 40.160 1.00 27.19 95 SER A O 1
ATOM 734 N N . ALA A 1 96 ? 0.252 20.242 40.295 1.00 29.41 96 ALA A N 1
ATOM 735 C CA . ALA A 1 96 ? -0.717 20.300 41.393 1.00 29.41 96 ALA A CA 1
ATOM 736 C C . ALA A 1 96 ? -2.089 20.944 41.090 1.00 29.41 96 ALA A C 1
ATOM 738 O O . ALA A 1 96 ? -2.397 22.059 41.490 1.00 29.41 96 ALA A O 1
ATOM 739 N N . ALA A 1 97 ? -2.974 20.142 40.499 1.00 23.88 97 ALA A N 1
ATOM 740 C CA . ALA A 1 97 ? -4.375 20.099 40.916 1.00 23.88 97 ALA A CA 1
ATOM 741 C C . ALA A 1 97 ? -4.748 18.618 41.053 1.00 23.88 97 ALA A C 1
ATOM 743 O O . ALA A 1 97 ? -5.352 18.010 40.173 1.00 23.88 97 ALA A O 1
ATOM 744 N N . ALA A 1 98 ? -4.244 18.000 42.123 1.00 26.59 98 ALA A N 1
ATOM 745 C CA . ALA A 1 98 ? -4.803 16.755 42.611 1.00 26.59 98 ALA A CA 1
ATOM 746 C C . ALA A 1 98 ? -6.169 17.115 43.194 1.00 26.59 98 ALA A C 1
ATOM 748 O O . ALA A 1 98 ? -6.234 17.878 44.155 1.00 26.59 98 ALA A O 1
ATOM 749 N N . THR A 1 99 ? -7.241 16.606 42.595 1.00 28.45 99 THR A N 1
ATOM 750 C CA . THR A 1 99 ? -8.539 16.537 43.260 1.00 28.45 99 THR A CA 1
ATOM 751 C C . THR A 1 99 ? -8.318 15.764 44.555 1.00 28.45 99 THR A C 1
ATOM 753 O O . THR A 1 99 ? -8.074 14.558 44.540 1.00 28.45 99 THR A O 1
ATOM 756 N N . THR A 1 100 ? -8.286 16.477 45.676 1.00 27.16 100 THR A N 1
ATOM 757 C CA . THR A 1 100 ? -8.330 15.896 47.012 1.00 27.16 100 THR A CA 1
ATOM 758 C C . THR A 1 100 ? -9.680 15.215 47.161 1.00 27.16 100 THR A C 1
ATOM 760 O O . THR A 1 100 ? -10.679 15.880 47.418 1.00 27.16 100 THR A O 1
ATOM 763 N N . MET A 1 101 ? -9.708 13.897 46.958 1.00 32.38 101 MET A N 1
ATOM 764 C CA . MET A 1 101 ? -10.775 13.058 47.495 1.00 32.38 101 MET A CA 1
ATOM 765 C C . MET A 1 101 ? -10.769 13.215 49.018 1.00 32.38 101 MET A C 1
ATOM 767 O O . MET A 1 101 ? -9.707 13.186 49.649 1.00 32.38 101 MET A O 1
ATOM 771 N N . SER A 1 102 ? -11.948 13.437 49.590 1.00 30.30 102 SER A N 1
ATOM 772 C CA . SER A 1 102 ? -12.156 13.491 51.033 1.00 30.30 102 SER A CA 1
ATOM 773 C C . SER A 1 102 ? -11.770 12.152 51.672 1.00 30.30 102 SER A C 1
ATOM 775 O O . SER A 1 102 ? -11.912 11.091 51.066 1.00 30.30 102 SER A O 1
ATOM 777 N N . ALA A 1 103 ? -11.311 12.179 52.925 1.00 31.91 103 ALA A N 1
ATOM 778 C CA . ALA A 1 103 ? -10.987 10.981 53.704 1.00 31.91 103 ALA A CA 1
ATOM 779 C C . ALA A 1 103 ? -12.199 10.048 53.953 1.00 31.91 103 ALA A C 1
ATOM 781 O O . ALA A 1 103 ? -12.011 8.952 54.475 1.00 31.91 103 ALA A O 1
ATOM 782 N N . ALA A 1 104 ? -13.414 10.461 53.567 1.00 34.78 104 ALA A N 1
ATOM 783 C CA . ALA A 1 104 ? -14.652 9.688 53.668 1.00 34.78 104 ALA A CA 1
ATOM 784 C C . ALA A 1 104 ? -14.936 8.750 52.467 1.00 34.78 104 ALA A C 1
ATOM 786 O O . ALA A 1 104 ? -15.796 7.886 52.595 1.00 34.78 104 ALA A O 1
ATOM 787 N N . ASP A 1 105 ? -14.191 8.846 51.354 1.00 48.91 105 ASP A N 1
ATOM 788 C CA . ASP A 1 105 ? -14.471 8.117 50.093 1.00 48.91 105 ASP A CA 1
ATOM 789 C C . ASP A 1 105 ? -13.515 6.938 49.813 1.00 48.91 105 ASP A C 1
ATOM 791 O O . ASP A 1 105 ? -13.279 6.548 48.665 1.00 48.91 105 ASP A O 1
ATOM 795 N N . GLN A 1 106 ? -12.886 6.364 50.844 1.00 63.00 106 GLN A N 1
ATOM 796 C CA . GLN A 1 106 ? -12.009 5.208 50.638 1.00 63.00 106 GLN A CA 1
ATOM 797 C C . GLN A 1 106 ? -12.837 3.962 50.306 1.00 63.00 106 GLN A C 1
ATOM 799 O O . GLN A 1 106 ? -13.489 3.393 51.177 1.00 63.00 106 GLN A O 1
ATOM 804 N N . ILE A 1 107 ? -12.764 3.517 49.046 1.00 78.75 107 ILE A N 1
ATOM 805 C CA . ILE A 1 107 ? -13.279 2.211 48.614 1.00 78.75 107 ILE A CA 1
ATOM 806 C C . ILE A 1 107 ? -12.606 1.126 49.466 1.00 78.75 107 ILE A C 1
ATOM 808 O O . ILE A 1 107 ? -11.398 0.891 49.355 1.00 78.75 107 ILE A O 1
ATOM 812 N N . GLY A 1 108 ? -13.382 0.514 50.358 1.00 82.19 108 GLY A N 1
ATOM 813 C CA . GLY A 1 108 ? -12.891 -0.461 51.324 1.00 82.19 108 GLY A CA 1
ATOM 814 C C . GLY A 1 108 ? -12.828 -1.883 50.757 1.00 82.19 108 GLY A C 1
ATOM 815 O O . GLY A 1 108 ? -13.475 -2.188 49.751 1.00 82.19 108 GLY A O 1
ATOM 816 N N . PRO A 1 109 ? -12.079 -2.790 51.410 1.00 85.31 109 PRO A N 1
ATOM 817 C CA . PRO A 1 109 ? -12.225 -4.226 51.188 1.00 85.31 109 PRO A CA 1
ATOM 818 C C . PRO A 1 109 ? -13.692 -4.650 51.309 1.00 85.31 109 PRO A C 1
ATOM 820 O O . PRO A 1 109 ? -14.356 -4.254 52.261 1.00 85.31 109 PRO A O 1
ATOM 823 N N . GLY A 1 110 ? -14.190 -5.443 50.363 1.00 84.00 110 GLY A N 1
ATOM 824 C CA . GLY A 1 110 ? -15.594 -5.849 50.283 1.00 84.00 110 GLY A CA 1
ATOM 825 C C . GLY A 1 110 ? -16.478 -4.924 49.439 1.00 84.00 110 GLY A C 1
ATOM 826 O O . GLY A 1 110 ? -17.686 -5.124 49.403 1.00 84.00 110 GLY A O 1
ATOM 827 N N . SER A 1 111 ? -15.921 -3.912 48.766 1.00 89.88 111 SER A N 1
ATOM 828 C CA . SER A 1 111 ? -16.651 -3.105 47.775 1.00 89.88 111 SER A CA 1
ATOM 829 C C . SER A 1 111 ? -16.553 -3.695 46.371 1.00 89.88 111 SER A C 1
ATOM 831 O O . SER A 1 111 ? -15.512 -4.226 45.987 1.00 89.88 111 SER A O 1
ATOM 833 N N . VAL A 1 112 ? -17.620 -3.568 45.582 1.00 89.81 112 VAL A N 1
ATOM 834 C CA . VAL A 1 112 ? -17.647 -3.986 44.173 1.00 89.81 112 VAL A CA 1
ATOM 835 C C . VAL A 1 112 ? -17.418 -2.771 43.279 1.00 89.81 112 VAL A C 1
ATOM 837 O O . VAL A 1 112 ? -18.032 -1.721 43.464 1.00 89.81 112 VAL A O 1
ATOM 840 N N . VAL A 1 113 ? -16.508 -2.904 42.315 1.00 90.44 113 VAL A N 1
ATOM 841 C CA . VAL A 1 113 ? -16.092 -1.816 41.425 1.00 90.44 113 VAL A CA 1
ATOM 842 C C . VAL A 1 113 ? -16.054 -2.261 39.971 1.00 90.44 113 VAL A C 1
ATOM 844 O O . VAL A 1 113 ? -15.749 -3.415 39.670 1.00 90.44 113 VAL A O 1
ATOM 847 N N . VAL A 1 114 ? -16.302 -1.316 39.067 1.00 89.06 114 VAL A N 1
ATOM 848 C CA . VAL A 1 114 ? -16.026 -1.458 37.635 1.00 89.06 114 VAL A CA 1
ATOM 849 C C . VAL A 1 114 ? -14.740 -0.720 37.310 1.00 89.06 114 VAL A C 1
ATOM 851 O O . VAL A 1 114 ? -14.574 0.432 37.719 1.00 89.06 114 VAL A O 1
ATOM 854 N N . PHE A 1 115 ? -13.828 -1.350 36.574 1.00 88.25 115 PHE A N 1
ATOM 855 C CA . PHE A 1 115 ? -12.519 -0.773 36.290 1.00 88.25 115 PHE A CA 1
ATOM 856 C C . PHE A 1 115 ? -12.016 -1.051 34.872 1.00 88.25 115 PHE A C 1
ATOM 858 O O . PHE A 1 115 ? -12.323 -2.074 34.262 1.00 88.25 115 PHE A O 1
ATOM 865 N N . ASP A 1 116 ? -11.205 -0.124 34.363 1.00 84.38 116 ASP A N 1
ATOM 866 C CA . ASP A 1 116 ? -10.492 -0.280 33.098 1.00 84.38 116 ASP A CA 1
ATOM 867 C C . ASP A 1 116 ? -9.317 -1.243 33.232 1.00 84.38 116 ASP A C 1
ATOM 869 O O . ASP A 1 116 ? -8.471 -1.097 34.121 1.00 84.38 116 ASP A O 1
ATOM 873 N N . SER A 1 117 ? -9.213 -2.185 32.295 1.00 73.12 117 SER A N 1
ATOM 874 C CA . SER A 1 117 ? -8.037 -3.043 32.190 1.00 73.12 117 SER A CA 1
ATOM 875 C C . SER A 1 117 ? -6.855 -2.282 31.570 1.00 73.12 117 SER A C 1
ATOM 877 O O . SER A 1 117 ? -7.037 -1.461 30.671 1.00 73.12 117 SER A O 1
ATOM 879 N N . ASP A 1 118 ? -5.627 -2.614 31.974 1.00 67.94 118 ASP A N 1
ATOM 880 C CA . ASP A 1 118 ? -4.410 -2.092 31.328 1.00 67.94 118 ASP A CA 1
ATOM 881 C C . ASP A 1 118 ? -4.220 -2.617 29.887 1.00 67.94 118 ASP A C 1
ATOM 883 O O . ASP A 1 118 ? -3.390 -2.105 29.131 1.00 67.94 118 ASP A O 1
ATOM 887 N N . VAL A 1 119 ? -4.994 -3.631 29.481 1.00 65.06 119 VAL A N 1
ATOM 888 C CA . VAL A 1 119 ? -5.005 -4.162 28.117 1.00 65.06 119 VAL A CA 1
ATOM 889 C C . VAL A 1 119 ? -5.893 -3.280 27.244 1.00 65.06 119 VAL A C 1
ATOM 891 O O . VAL A 1 119 ? -7.109 -3.192 27.426 1.00 65.06 119 VAL A O 1
ATOM 894 N N . ARG A 1 120 ? -5.265 -2.624 26.266 1.00 53.22 120 ARG A N 1
ATOM 895 C CA . ARG A 1 120 ? -5.928 -1.713 25.329 1.00 53.22 120 ARG A CA 1
ATOM 896 C C . ARG A 1 120 ? -7.044 -2.445 24.573 1.00 53.22 120 ARG A C 1
ATOM 898 O O . ARG A 1 120 ? -6.783 -3.458 23.935 1.00 53.22 120 ARG A O 1
ATOM 905 N N . GLY A 1 121 ? -8.263 -1.909 24.625 1.00 56.06 121 GLY A N 1
ATOM 906 C CA . GLY A 1 121 ? -9.422 -2.445 23.900 1.00 56.06 121 GLY A CA 1
ATOM 907 C C . GLY A 1 121 ? -10.219 -3.526 24.635 1.00 56.06 121 GLY A C 1
ATOM 908 O O . GLY A 1 121 ? -11.236 -3.965 24.109 1.00 56.06 121 GLY A O 1
ATOM 909 N N . ARG A 1 122 ? -9.812 -3.942 25.842 1.00 68.75 122 ARG A N 1
ATOM 910 C CA . ARG A 1 122 ? -10.648 -4.812 26.681 1.00 68.75 122 ARG A CA 1
ATOM 911 C C . ARG A 1 122 ? -11.780 -3.986 27.316 1.00 68.75 122 ARG A C 1
ATOM 913 O O . ARG A 1 122 ? -11.494 -2.874 27.771 1.00 68.75 122 ARG A O 1
ATOM 920 N N . PRO A 1 123 ? -13.029 -4.488 27.361 1.00 68.75 123 PRO A N 1
ATOM 921 C CA . PRO A 1 123 ? -14.121 -3.783 28.025 1.00 68.75 123 PRO A CA 1
ATOM 922 C C . PRO A 1 123 ? -13.847 -3.610 29.532 1.00 68.75 123 PRO A C 1
ATOM 924 O O . PRO A 1 123 ? -13.062 -4.377 30.104 1.00 68.75 123 PRO A O 1
ATOM 927 N N . PRO A 1 124 ? -14.468 -2.608 30.182 1.00 81.50 124 PRO A N 1
ATOM 928 C CA . PRO A 1 124 ? -14.397 -2.452 31.630 1.00 81.50 124 PRO A CA 1
ATOM 929 C C . PRO A 1 124 ? -14.907 -3.707 32.346 1.00 81.50 124 PRO A C 1
ATOM 931 O O . PRO A 1 124 ? -15.957 -4.237 31.989 1.00 81.50 124 PRO A O 1
ATOM 934 N N . ALA A 1 125 ? -14.180 -4.165 33.364 1.00 83.88 125 ALA A N 1
ATOM 935 C CA . ALA A 1 125 ? -14.494 -5.391 34.096 1.00 83.88 125 ALA A CA 1
ATOM 936 C C . ALA A 1 125 ? -15.082 -5.085 35.479 1.00 83.88 125 ALA A C 1
ATOM 938 O O . ALA A 1 125 ? -14.712 -4.094 36.114 1.00 83.88 125 ALA A O 1
ATOM 939 N N . LEU A 1 126 ? -15.965 -5.962 35.962 1.00 87.88 126 LEU A N 1
ATOM 940 C CA . LEU A 1 126 ? -16.470 -5.953 37.336 1.00 87.88 126 LEU A CA 1
ATOM 941 C C . LEU A 1 126 ? -15.506 -6.720 38.256 1.00 87.88 126 LEU A C 1
ATOM 943 O O . LEU A 1 126 ? -14.938 -7.744 37.864 1.00 87.88 126 LEU A O 1
ATOM 947 N N . GLY A 1 127 ? -15.330 -6.266 39.495 1.00 89.00 127 GLY A N 1
ATOM 948 C CA . GLY A 1 127 ? -14.562 -7.022 40.478 1.00 89.00 127 GLY A CA 1
ATOM 949 C C . GLY A 1 127 ? -14.734 -6.570 41.924 1.00 89.00 127 GLY A C 1
ATOM 950 O O . GLY A 1 127 ? -15.210 -5.472 42.208 1.00 89.00 127 GLY A O 1
ATOM 951 N N . LEU A 1 128 ? -14.323 -7.444 42.844 1.00 89.75 128 LEU A N 1
ATOM 952 C CA . LEU A 1 128 ? -14.381 -7.236 44.289 1.00 89.75 128 LEU A CA 1
ATOM 953 C C . LEU A 1 128 ? -13.055 -6.674 44.799 1.00 89.75 128 LEU A C 1
ATOM 955 O O . LEU A 1 128 ? -12.005 -7.292 44.620 1.00 89.75 128 LEU A O 1
ATOM 959 N N . VAL A 1 129 ? -13.084 -5.541 45.489 1.00 89.62 129 VAL A N 1
ATOM 960 C CA . VAL A 1 129 ? -11.912 -5.002 46.181 1.00 89.62 129 VAL A CA 1
ATOM 961 C C . VAL A 1 129 ? -11.603 -5.892 47.380 1.00 89.62 129 VAL A C 1
ATOM 963 O O . VAL A 1 129 ? -12.401 -5.996 48.304 1.00 89.62 129 VAL A O 1
ATOM 966 N N . THR A 1 130 ? -10.438 -6.536 47.393 1.00 87.75 130 THR A N 1
ATOM 967 C CA . THR A 1 130 ? -9.999 -7.357 48.533 1.00 87.75 130 THR A CA 1
ATOM 968 C C . THR A 1 130 ? -9.079 -6.594 49.473 1.00 87.75 130 THR A C 1
ATOM 970 O O . THR A 1 130 ? -9.045 -6.884 50.662 1.00 87.75 130 THR A O 1
ATOM 973 N N . GLU A 1 131 ? -8.309 -5.638 48.950 1.00 85.88 131 GLU A N 1
ATOM 974 C CA . GLU A 1 131 ? -7.350 -4.847 49.728 1.00 85.88 131 GLU A CA 1
ATOM 975 C C . GLU A 1 131 ? -7.231 -3.435 49.143 1.00 85.88 131 GLU A C 1
ATOM 977 O O . GLU A 1 131 ? -7.303 -3.245 47.928 1.00 85.88 131 GLU A O 1
ATOM 982 N N . SER A 1 132 ? -6.991 -2.448 50.004 1.00 83.50 132 SER A N 1
ATOM 983 C CA . SER A 1 132 ? -6.659 -1.073 49.621 1.00 83.50 132 SER A CA 1
ATOM 984 C C . SER A 1 132 ? -5.256 -0.735 50.118 1.00 83.50 132 SER A C 1
ATOM 986 O O . SER A 1 132 ? -4.960 -0.916 51.299 1.00 83.50 132 SER A O 1
ATOM 988 N N . SER A 1 133 ? -4.396 -0.217 49.243 1.00 81.81 133 SER A N 1
ATOM 989 C CA . SER A 1 133 ? -3.024 0.163 49.588 1.00 81.81 133 SER A CA 1
ATOM 990 C C . SER A 1 133 ? -2.745 1.613 49.206 1.00 81.81 133 SER A C 1
ATOM 992 O O . SER A 1 133 ? -2.997 2.044 48.076 1.00 81.81 133 SER A O 1
ATOM 994 N N . VAL A 1 134 ? -2.203 2.373 50.161 1.00 77.81 134 VAL A N 1
ATOM 995 C CA . VAL A 1 134 ? -1.766 3.759 49.964 1.00 77.81 134 VAL A CA 1
ATOM 996 C C . VAL A 1 134 ? -0.244 3.772 49.853 1.00 77.81 134 VAL A C 1
ATOM 998 O O . VAL A 1 134 ? 0.476 3.763 50.850 1.00 77.81 134 VAL A O 1
ATOM 1001 N N . GLY A 1 135 ? 0.266 3.775 48.620 1.00 68.88 135 GLY A N 1
ATOM 1002 C CA . GLY A 1 135 ? 1.696 3.936 48.361 1.00 68.88 135 GLY A CA 1
ATOM 1003 C C . GLY A 1 135 ? 2.156 5.387 48.541 1.00 68.88 135 GLY A C 1
ATOM 1004 O O . GLY A 1 135 ? 1.346 6.302 48.666 1.00 68.88 135 GLY A O 1
ATOM 1005 N N . LYS A 1 136 ? 3.474 5.634 48.448 1.00 56.97 136 LYS A N 1
ATOM 1006 C CA . LYS A 1 136 ? 4.102 6.949 48.715 1.00 56.97 136 LYS A CA 1
ATOM 1007 C C . LYS A 1 136 ? 3.492 8.153 47.965 1.00 56.97 136 LYS A C 1
ATOM 1009 O O . LYS A 1 136 ? 3.751 9.271 48.394 1.00 56.97 136 LYS A O 1
ATOM 1014 N N . LYS A 1 137 ? 2.729 7.956 46.871 1.00 60.09 137 LYS A N 1
ATOM 1015 C CA . LYS A 1 137 ? 1.991 9.013 46.131 1.00 60.09 137 LYS A CA 1
ATOM 1016 C C . LYS A 1 137 ? 0.728 8.553 45.363 1.00 60.09 137 LYS A C 1
ATOM 1018 O O . LYS A 1 137 ? 0.185 9.351 44.603 1.00 60.09 137 LYS A O 1
ATOM 1023 N N . LYS A 1 138 ? 0.286 7.289 45.456 1.00 76.44 138 LYS A N 1
ATOM 1024 C CA . LYS A 1 138 ? -0.848 6.770 44.655 1.00 76.44 138 LYS A CA 1
ATOM 1025 C C . LYS A 1 138 ? -1.662 5.740 45.440 1.00 76.44 138 LYS A C 1
ATOM 1027 O O . LYS A 1 138 ? -1.077 4.846 46.045 1.00 76.44 138 LYS A O 1
ATOM 1032 N N . LEU A 1 139 ? -2.985 5.881 45.384 1.00 83.44 139 LEU A N 1
ATOM 1033 C CA . LEU A 1 139 ? -3.964 4.934 45.916 1.00 83.44 139 LEU A CA 1
ATOM 1034 C C . LEU A 1 139 ? -4.205 3.815 44.892 1.00 83.44 139 LEU A C 1
ATOM 1036 O O . LEU A 1 139 ? -4.471 4.093 43.717 1.00 83.44 139 LEU A O 1
ATOM 1040 N N . THR A 1 140 ? -4.076 2.568 45.334 1.00 86.88 140 THR A N 1
ATOM 1041 C CA . THR A 1 140 ? -4.278 1.364 44.517 1.00 86.88 140 THR A CA 1
ATOM 1042 C C . THR A 1 140 ? -5.145 0.356 45.256 1.00 86.88 140 THR A C 1
ATOM 1044 O O . THR A 1 140 ? -5.040 0.229 46.477 1.00 86.88 140 THR A O 1
ATOM 1047 N N . TYR A 1 141 ? -5.941 -0.394 44.507 1.00 87.94 141 TYR A N 1
ATOM 1048 C CA . TYR A 1 141 ? -6.841 -1.426 45.003 1.00 87.94 141 TYR A CA 1
ATOM 1049 C C . TYR A 1 141 ? -6.434 -2.780 44.436 1.00 87.94 141 TYR A C 1
ATOM 1051 O O . TYR A 1 141 ? -6.150 -2.895 43.246 1.00 87.94 141 TYR A O 1
ATOM 1059 N N . THR A 1 142 ? -6.421 -3.808 45.273 1.00 88.00 142 THR A N 1
ATOM 1060 C CA . THR A 1 142 ? -6.310 -5.193 44.819 1.00 88.00 142 THR A CA 1
ATOM 1061 C C . THR A 1 142 ? -7.720 -5.693 44.550 1.00 88.00 142 THR A C 1
ATOM 1063 O O . THR A 1 142 ? -8.516 -5.808 45.483 1.00 88.00 142 THR A O 1
ATOM 1066 N N . VAL A 1 143 ? -8.033 -5.968 43.286 1.00 87.81 143 VAL A N 1
ATOM 1067 C CA . VAL A 1 143 ? -9.372 -6.346 42.828 1.00 87.81 143 VAL A CA 1
ATOM 1068 C C . VAL A 1 143 ? -9.366 -7.791 42.345 1.00 87.81 143 VAL A C 1
ATOM 1070 O O . VAL A 1 143 ? -8.473 -8.198 41.604 1.00 87.81 143 VAL A O 1
ATOM 1073 N N . GLN A 1 144 ? -10.358 -8.569 42.762 1.00 87.12 144 GLN A N 1
ATOM 1074 C CA . GLN A 1 144 ? -10.654 -9.898 42.241 1.00 87.12 144 GLN A CA 1
ATOM 1075 C C . GLN A 1 144 ? -11.712 -9.770 41.125 1.00 87.12 144 GLN A C 1
ATOM 1077 O O . GLN A 1 144 ? -12.866 -9.482 41.447 1.00 87.12 144 GLN A O 1
ATOM 1082 N N . PRO A 1 145 ? -11.347 -9.930 39.837 1.00 80.69 145 PRO A N 1
ATOM 1083 C CA . PRO A 1 145 ? -12.283 -9.825 38.715 1.00 80.69 145 PRO A CA 1
ATOM 1084 C C . PRO A 1 145 ? -13.249 -11.015 38.666 1.00 80.69 145 PRO A C 1
ATOM 1086 O O . PRO A 1 145 ? -12.885 -12.113 39.092 1.00 80.69 145 PRO A O 1
ATOM 1089 N N . VAL A 1 146 ? -14.443 -10.808 38.102 1.00 72.69 146 VAL A N 1
ATOM 1090 C CA . VAL A 1 146 ? -15.419 -11.895 37.857 1.00 72.69 146 VAL A CA 1
ATOM 1091 C C . VAL A 1 146 ? -15.029 -12.733 36.639 1.00 72.69 146 VAL A C 1
ATOM 1093 O O . VAL A 1 146 ? -15.081 -13.961 36.676 1.00 72.69 146 VAL A O 1
ATOM 1096 N N . GLU A 1 147 ? -14.498 -12.080 35.602 1.00 61.00 147 GLU A N 1
ATOM 1097 C CA . GLU A 1 147 ? -14.063 -12.715 34.356 1.00 61.00 147 GLU A CA 1
ATOM 1098 C C . GLU A 1 147 ? -12.698 -13.413 34.488 1.00 61.00 147 GLU A C 1
ATOM 1100 O O . GLU A 1 147 ? -11.674 -12.981 33.946 1.00 61.00 147 GLU A O 1
ATOM 1105 N N . ALA A 1 148 ? -12.684 -14.545 35.182 1.00 47.72 148 ALA A N 1
ATOM 1106 C CA . ALA A 1 148 ? -11.726 -15.606 34.922 1.00 47.72 148 ALA A CA 1
ATOM 1107 C C . ALA A 1 148 ? -12.463 -16.762 34.245 1.00 47.72 148 ALA A C 1
ATOM 1109 O O . ALA A 1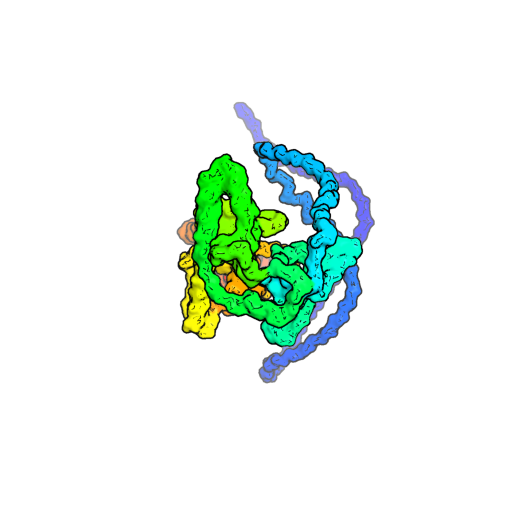 148 ? -12.804 -17.764 34.876 1.00 47.72 148 ALA A O 1
ATOM 1110 N N . ALA A 1 149 ? -12.693 -16.636 32.934 1.00 38.91 149 ALA A N 1
ATOM 1111 C CA . ALA A 1 149 ? -12.930 -17.806 32.101 1.00 38.91 149 ALA A CA 1
ATOM 1112 C C . ALA A 1 149 ? -11.794 -18.807 32.390 1.00 38.91 149 ALA A C 1
ATOM 1114 O O . ALA A 1 149 ? -10.627 -18.520 32.124 1.00 38.91 149 ALA A O 1
ATOM 1115 N N . SER A 1 150 ? -12.142 -19.944 32.998 1.00 39.84 150 SER A N 1
ATOM 1116 C CA . SER A 1 150 ? -11.257 -20.971 33.575 1.00 39.84 150 SER A CA 1
ATOM 1117 C C . SER A 1 150 ? -10.565 -20.629 34.915 1.00 39.84 150 SER A C 1
ATOM 1119 O O . SER A 1 150 ? -9.365 -20.398 34.995 1.00 39.84 150 SER A O 1
ATOM 1121 N N . GLY A 1 151 ? -11.321 -20.693 36.017 1.00 42.59 151 GLY A N 1
ATOM 1122 C CA . GLY A 1 151 ? -10.851 -21.256 37.298 1.00 42.59 151 GLY A CA 1
ATOM 1123 C C . GLY A 1 151 ? -9.685 -20.587 38.047 1.00 42.59 151 GLY A C 1
ATOM 1124 O O . GLY A 1 151 ? -9.235 -21.150 39.042 1.00 42.59 151 GLY A O 1
ATOM 1125 N N . SER A 1 152 ? -9.192 -19.419 37.629 1.00 47.06 152 SER A N 1
ATOM 1126 C CA . SER A 1 152 ? -8.079 -18.728 38.292 1.00 47.06 152 SER A CA 1
ATOM 1127 C C . SER A 1 152 ? -8.543 -17.420 38.925 1.00 47.06 152 SER A C 1
ATOM 1129 O O . SER A 1 152 ? -8.858 -16.458 38.233 1.00 47.06 152 SER A O 1
ATOM 1131 N N . SER A 1 153 ? -8.557 -17.351 40.259 1.00 55.22 153 SER A N 1
ATOM 1132 C CA . SER A 1 153 ? -8.833 -16.123 41.017 1.00 55.22 153 SER A CA 1
ATOM 1133 C C . SER A 1 153 ? -7.632 -15.161 40.977 1.00 55.22 153 SER A C 1
ATOM 1135 O O . SER A 1 153 ? -7.046 -14.829 42.012 1.00 55.22 153 SER A O 1
ATOM 1137 N N . THR A 1 154 ? -7.195 -14.747 39.787 1.00 70.25 154 THR A N 1
ATOM 1138 C CA . THR A 1 154 ? -6.098 -13.785 39.637 1.00 70.25 154 THR A CA 1
ATOM 1139 C C . THR A 1 154 ? -6.536 -12.412 40.124 1.00 70.25 154 THR A C 1
ATOM 1141 O O . THR A 1 154 ? -7.316 -11.720 39.474 1.00 70.25 154 THR A O 1
ATOM 1144 N N . LYS A 1 155 ? -6.009 -12.005 41.279 1.00 79.88 155 LYS A N 1
ATOM 1145 C CA . LYS A 1 155 ? -6.137 -10.638 41.784 1.00 79.88 155 LYS A CA 1
ATOM 1146 C C . LYS A 1 155 ? -5.304 -9.692 40.915 1.00 79.88 155 LYS A C 1
ATOM 1148 O O . LYS A 1 155 ? -4.161 -10.003 40.590 1.00 79.88 155 LYS A O 1
ATOM 1153 N N . THR A 1 156 ? -5.861 -8.538 40.564 1.00 86.44 156 THR A N 1
ATOM 1154 C CA . THR A 1 156 ? -5.189 -7.497 39.773 1.00 86.44 156 THR A CA 1
ATOM 1155 C C . THR A 1 156 ? -5.088 -6.213 40.585 1.00 86.44 156 THR A C 1
ATOM 1157 O O . THR A 1 156 ? -6.023 -5.845 41.293 1.00 86.44 156 THR A O 1
ATOM 1160 N N . THR A 1 157 ? -3.956 -5.518 40.488 1.00 87.50 157 THR A N 1
ATOM 1161 C CA . THR A 1 157 ? -3.782 -4.203 41.114 1.00 87.50 157 THR A CA 1
ATOM 1162 C C . THR A 1 157 ? -4.307 -3.117 40.185 1.00 87.50 157 THR A C 1
ATOM 1164 O O . THR A 1 157 ? -3.809 -2.953 39.077 1.00 87.50 157 THR A O 1
ATOM 1167 N N . VAL A 1 158 ? -5.277 -2.344 40.659 1.00 86.25 158 VAL A N 1
ATOM 1168 C CA . VAL A 1 158 ? -5.974 -1.291 39.917 1.00 86.25 158 VAL A CA 1
ATOM 1169 C C . VAL A 1 158 ? -5.662 0.053 40.571 1.00 86.25 158 VAL A C 1
ATOM 1171 O O . VAL A 1 158 ? -5.816 0.218 41.781 1.00 86.25 158 VAL A O 1
ATOM 1174 N N . ALA A 1 159 ? -5.200 1.045 39.810 1.00 87.75 159 ALA A N 1
ATOM 1175 C CA . ALA A 1 159 ? -5.036 2.397 40.346 1.00 87.75 159 ALA A CA 1
ATOM 1176 C C . ALA A 1 159 ? -6.402 3.066 40.548 1.00 87.75 159 ALA A C 1
ATOM 1178 O O . ALA A 1 159 ? -7.300 2.870 39.739 1.00 87.75 159 ALA A O 1
ATOM 1179 N N . ALA A 1 160 ? -6.547 3.943 41.546 1.00 84.75 160 ALA A N 1
ATOM 1180 C CA . ALA A 1 160 ? -7.834 4.598 41.820 1.00 84.75 160 ALA A CA 1
ATOM 1181 C C . ALA A 1 160 ? -8.450 5.313 40.599 1.00 84.75 160 ALA A C 1
ATOM 1183 O O . ALA A 1 160 ? -9.652 5.258 40.389 1.00 84.75 160 ALA A O 1
ATOM 1184 N N . ARG A 1 161 ? -7.616 5.893 39.726 1.00 85.06 161 ARG A N 1
ATOM 1185 C CA . ARG A 1 161 ? -8.049 6.530 38.466 1.00 85.06 161 ARG A CA 1
ATOM 1186 C C . ARG A 1 161 ? -8.647 5.577 37.418 1.00 85.06 161 ARG A C 1
ATOM 1188 O O . ARG A 1 161 ? -9.160 6.056 36.418 1.00 85.06 161 ARG A O 1
ATOM 1195 N N . GLN A 1 162 ? -8.443 4.269 37.569 1.00 86.88 162 GLN A N 1
ATOM 1196 C CA . GLN A 1 162 ? -8.953 3.238 36.657 1.00 86.88 162 GLN A CA 1
ATOM 1197 C C . GLN A 1 162 ? -10.311 2.712 37.110 1.00 86.88 162 GLN A C 1
ATOM 1199 O O . GLN A 1 162 ? -10.964 2.009 36.347 1.00 86.88 162 GLN A O 1
ATOM 1204 N N . VAL A 1 163 ? -10.738 3.035 38.334 1.00 88.25 163 VAL A N 1
ATOM 1205 C CA . VAL A 1 163 ? -12.084 2.726 38.807 1.00 88.25 163 VAL A CA 1
ATOM 1206 C C . VAL A 1 163 ? -13.052 3.670 38.101 1.00 88.25 163 VAL A C 1
ATOM 1208 O O . VAL A 1 163 ? -12.968 4.887 38.252 1.00 88.25 163 VAL A O 1
ATOM 1211 N N . ARG A 1 164 ? -13.953 3.099 37.302 1.00 87.12 164 ARG A N 1
ATOM 1212 C CA . ARG A 1 164 ? -14.990 3.835 36.578 1.00 87.12 164 ARG A CA 1
ATOM 1213 C C . ARG A 1 164 ? -16.255 4.014 37.398 1.00 87.12 164 ARG A C 1
ATOM 1215 O O . ARG A 1 164 ? -16.917 5.028 37.211 1.00 87.12 164 ARG A O 1
ATOM 1222 N N . TYR A 1 165 ? -16.596 3.043 38.237 1.00 89.31 165 TYR A N 1
ATOM 1223 C CA . TYR A 1 165 ? -17.829 3.048 39.015 1.00 89.31 165 TYR A CA 1
ATOM 1224 C C . TYR A 1 165 ? -17.679 2.195 40.272 1.00 89.31 165 TYR A C 1
ATOM 1226 O O . TYR A 1 165 ? -16.970 1.187 40.258 1.00 89.31 165 TYR A O 1
ATOM 1234 N N . VAL A 1 166 ? -18.346 2.604 41.349 1.00 90.00 166 VAL A N 1
ATOM 1235 C CA . VAL A 1 166 ? -18.436 1.855 42.604 1.00 90.00 166 VAL A CA 1
ATOM 1236 C C . VAL A 1 166 ? -19.892 1.471 42.787 1.00 90.00 166 VAL A C 1
ATOM 1238 O O . VAL A 1 166 ? -20.759 2.340 42.833 1.00 90.00 166 VAL A O 1
ATOM 1241 N N . VAL A 1 167 ? -20.156 0.172 42.869 1.00 88.62 167 VAL A N 1
ATOM 1242 C CA . VAL A 1 167 ? -21.516 -0.336 43.025 1.00 88.62 167 VAL A CA 1
ATOM 1243 C C . VAL A 1 167 ? -22.026 0.019 44.436 1.00 88.62 167 VAL A C 1
ATOM 1245 O O . VAL A 1 167 ? -21.299 -0.200 45.412 1.00 88.62 167 VAL A O 1
ATOM 1248 N N . PRO A 1 168 ? -23.255 0.554 44.578 1.00 84.56 168 PRO A N 1
ATOM 1249 C CA . PRO A 1 168 ? -23.860 0.865 45.874 1.00 84.56 168 PRO A CA 1
ATOM 1250 C C . PRO A 1 168 ? -23.913 -0.360 46.796 1.00 84.56 168 PRO A C 1
ATOM 1252 O O . PRO A 1 168 ? -23.956 -1.483 46.317 1.00 84.56 168 PRO A O 1
ATOM 1255 N N . GLY A 1 169 ? -23.915 -0.178 48.121 1.00 76.69 169 GLY A N 1
ATOM 1256 C CA . GLY A 1 169 ? -23.958 -1.285 49.103 1.00 76.69 169 GLY A CA 1
ATOM 1257 C C . GLY A 1 169 ? -22.719 -1.421 50.001 1.00 76.69 169 GLY A C 1
ATOM 1258 O O . GLY A 1 169 ? -22.688 -2.262 50.896 1.00 76.69 169 GLY A O 1
ATOM 1259 N N . GLY A 1 170 ? -21.717 -0.555 49.823 1.00 76.44 170 GLY A N 1
ATOM 1260 C CA . GLY A 1 170 ? -20.596 -0.408 50.756 1.00 76.44 170 GLY A CA 1
ATOM 1261 C C . GLY A 1 170 ? -19.561 -1.536 50.678 1.00 76.44 170 GLY A C 1
ATOM 1262 O O . GLY A 1 170 ? -19.196 -1.980 49.592 1.00 76.44 170 GLY A O 1
ATOM 1263 N N . SER A 1 171 ? -19.030 -1.950 51.832 1.00 77.25 171 SER A N 1
ATOM 1264 C CA . SER A 1 171 ? -17.933 -2.923 51.987 1.00 77.25 171 SER A CA 1
ATOM 1265 C C . SER A 1 171 ? -18.396 -4.331 52.413 1.00 77.25 171 SER A C 1
ATOM 1267 O O . SER A 1 171 ? -17.635 -5.092 53.008 1.00 77.25 171 SER A O 1
ATOM 1269 N N . GLY A 1 172 ? -19.660 -4.682 52.156 1.00 79.81 172 GLY A N 1
ATOM 1270 C CA . GLY A 1 172 ? -20.273 -5.936 52.616 1.00 79.81 172 GLY A CA 1
ATOM 1271 C C . GLY A 1 172 ? -20.198 -7.123 51.647 1.00 79.81 172 GLY A C 1
ATOM 1272 O O . GLY A 1 172 ? -20.585 -8.226 52.034 1.00 79.81 172 GLY A O 1
ATOM 1273 N N . TYR A 1 173 ? -19.725 -6.928 50.413 1.00 86.00 173 TYR A N 1
ATOM 1274 C CA . TYR A 1 173 ? -19.789 -7.943 49.361 1.00 86.00 173 TYR A CA 1
ATOM 1275 C C . TYR A 1 173 ? -18.765 -9.065 49.534 1.00 86.00 173 TYR A C 1
ATOM 1277 O O . TYR A 1 173 ? -17.631 -8.862 49.974 1.00 86.00 173 TYR A O 1
ATOM 1285 N N . GLN A 1 174 ? -19.166 -10.263 49.121 1.00 83.12 174 GLN A N 1
ATOM 1286 C CA . GLN A 1 174 ? -18.346 -11.464 49.045 1.00 83.12 174 GLN A CA 1
ATOM 1287 C C . GLN A 1 174 ? -18.224 -11.935 47.595 1.00 83.12 174 GLN A C 1
ATOM 1289 O O . GLN A 1 174 ? -19.069 -11.645 46.755 1.00 83.12 174 GLN A O 1
ATOM 1294 N N . ALA A 1 175 ? -17.199 -12.739 47.299 1.00 81.62 175 ALA A N 1
ATOM 1295 C CA . ALA A 1 175 ? -16.946 -13.232 45.939 1.00 81.62 175 ALA A CA 1
ATOM 1296 C C . ALA A 1 175 ? -18.157 -13.955 45.308 1.00 81.62 175 ALA A C 1
ATOM 1298 O O . ALA A 1 175 ? -18.378 -13.855 44.107 1.00 81.62 175 ALA A O 1
ATOM 1299 N N . LYS A 1 176 ? -18.963 -14.645 46.126 1.00 81.25 176 LYS A N 1
ATOM 1300 C CA . LYS A 1 176 ? -20.190 -15.338 45.695 1.00 81.25 176 LYS A CA 1
ATOM 1301 C C . LYS A 1 176 ? -21.294 -14.393 45.204 1.00 81.25 176 LYS A C 1
ATOM 1303 O O . LYS A 1 176 ? -22.138 -14.819 44.427 1.00 81.25 176 LYS A O 1
ATOM 1308 N N . ASP A 1 177 ? -21.289 -13.139 45.654 1.00 81.94 177 ASP A N 1
ATOM 1309 C CA . ASP A 1 177 ? -22.340 -12.172 45.336 1.00 81.94 177 ASP A CA 1
ATOM 1310 C C . ASP A 1 177 ? -22.151 -11.596 43.922 1.00 81.94 177 ASP A C 1
ATOM 1312 O O . ASP A 1 177 ? -23.086 -11.037 43.359 1.00 81.94 177 ASP A O 1
ATOM 1316 N N . LEU A 1 178 ? -20.962 -11.761 43.324 1.00 82.19 178 LEU A N 1
ATOM 1317 C CA . LEU A 1 178 ? -20.630 -11.195 42.015 1.00 82.19 178 LEU A CA 1
ATOM 1318 C C . LEU A 1 178 ? -21.323 -11.925 40.856 1.00 82.19 178 LEU A C 1
ATOM 1320 O O . LEU A 1 178 ? -21.646 -11.283 39.861 1.00 82.19 178 LEU A O 1
ATOM 1324 N N . ALA A 1 179 ? -21.624 -13.219 41.003 1.00 80.06 179 ALA A N 1
ATOM 1325 C CA . ALA A 1 179 ? -22.362 -13.984 39.992 1.00 80.06 179 ALA A CA 1
ATOM 1326 C C . ALA A 1 179 ? -23.756 -13.386 39.720 1.00 80.06 179 ALA A C 1
ATOM 1328 O O . ALA A 1 179 ? -24.211 -13.352 38.582 1.00 80.06 179 ALA A O 1
ATOM 1329 N N . ALA A 1 180 ? -24.396 -12.815 40.747 1.00 80.06 180 ALA A N 1
ATOM 1330 C CA . ALA A 1 180 ? -25.707 -12.181 40.621 1.00 80.06 180 ALA A CA 1
ATOM 1331 C C . ALA A 1 180 ? -25.700 -10.895 39.767 1.00 80.06 180 ALA A C 1
ATOM 1333 O O . ALA A 1 180 ? -26.766 -10.424 39.385 1.00 80.06 180 ALA A O 1
ATOM 1334 N N . PHE A 1 181 ? -24.528 -10.311 39.484 1.00 81.19 181 PHE A N 1
ATOM 1335 C CA . PHE A 1 181 ? -24.390 -9.159 38.584 1.00 81.19 181 PHE A CA 1
ATOM 1336 C C . PHE A 1 181 ? -24.170 -9.573 37.118 1.00 81.19 181 PHE A C 1
ATOM 1338 O O . PHE A 1 181 ? -24.387 -8.754 36.223 1.00 81.19 181 PHE A O 1
ATOM 1345 N N . GLU A 1 182 ? -23.743 -10.818 36.867 1.00 71.06 182 GLU A N 1
ATOM 1346 C CA . GLU A 1 182 ? -23.586 -11.387 35.519 1.00 71.06 182 GLU A CA 1
ATOM 1347 C C . GLU A 1 182 ? -24.885 -12.025 35.003 1.00 71.06 182 GLU A C 1
ATOM 1349 O O . GLU A 1 182 ? -25.200 -11.863 33.830 1.00 71.06 182 GLU A O 1
ATOM 1354 N N . ASP A 1 183 ? -25.667 -12.665 35.881 1.00 63.31 183 ASP A N 1
ATOM 1355 C CA . ASP A 1 183 ? -26.914 -13.397 35.567 1.00 63.31 183 ASP A CA 1
ATOM 1356 C C . ASP A 1 183 ? -28.141 -12.508 35.269 1.00 63.31 183 ASP A C 1
ATOM 1358 O O . ASP A 1 183 ? -29.287 -12.966 35.270 1.00 63.31 183 ASP A O 1
ATOM 1362 N N . SER A 1 184 ? -27.935 -11.214 35.045 1.00 58.25 184 SER A N 1
ATOM 1363 C CA . SER A 1 184 ? -29.048 -10.295 34.820 1.00 58.25 184 SER A CA 1
ATOM 1364 C C . SER A 1 184 ? -29.654 -10.472 33.428 1.00 58.25 184 SER A C 1
ATOM 1366 O O . SER A 1 184 ? -28.897 -10.666 32.472 1.00 58.25 184 SER A O 1
ATOM 1368 N N . PRO A 1 185 ? -30.994 -10.420 33.298 1.00 58.22 185 PRO A N 1
ATOM 1369 C CA . PRO A 1 185 ? -31.686 -10.633 32.033 1.00 58.22 185 PRO A CA 1
ATOM 1370 C C . PRO A 1 185 ? -31.171 -9.727 30.911 1.00 58.22 185 PRO A C 1
ATOM 1372 O O . PRO A 1 185 ? -30.663 -8.629 31.142 1.00 58.22 185 PRO A O 1
ATOM 1375 N N . GLU A 1 186 ? -31.318 -10.235 29.686 1.00 57.81 186 GLU A N 1
ATOM 1376 C CA . GLU A 1 186 ? -30.947 -9.557 28.448 1.00 57.81 186 GLU A CA 1
ATOM 1377 C C . GLU A 1 186 ? -31.534 -8.139 28.432 1.00 57.81 186 GLU A C 1
ATOM 1379 O O . GLU A 1 186 ? -32.708 -7.921 28.737 1.00 57.81 186 GLU A O 1
ATOM 1384 N N . ILE A 1 187 ? -30.658 -7.173 28.178 1.00 63.53 187 ILE A N 1
ATOM 1385 C CA . ILE A 1 187 ? -30.930 -5.753 28.350 1.00 63.53 187 ILE A CA 1
ATOM 1386 C C . ILE A 1 187 ? -31.858 -5.299 27.222 1.00 63.53 187 ILE A C 1
ATOM 1388 O O . ILE A 1 187 ? -31.488 -5.407 26.054 1.00 63.53 187 ILE A O 1
ATOM 1392 N N . ASP A 1 188 ? -33.022 -4.745 27.560 1.00 68.75 188 ASP A N 1
ATOM 1393 C CA . ASP A 1 188 ? -33.786 -3.961 26.592 1.00 68.75 188 ASP A CA 1
ATOM 1394 C C . ASP A 1 188 ? -33.106 -2.596 26.438 1.00 68.75 188 ASP A C 1
ATOM 1396 O O . ASP A 1 188 ? -33.274 -1.686 27.254 1.00 68.75 188 ASP A O 1
ATOM 1400 N N . GLU A 1 189 ? -32.263 -2.482 25.411 1.00 70.44 189 GLU A N 1
ATOM 1401 C CA . GLU A 1 189 ? -31.544 -1.250 25.081 1.00 70.44 189 GLU A CA 1
ATOM 1402 C C . GLU A 1 189 ? -32.509 -0.098 24.741 1.00 70.44 189 GLU A C 1
ATOM 1404 O O . GLU A 1 189 ? -32.110 1.057 24.845 1.00 70.44 189 GLU A O 1
ATOM 1409 N N . GLY A 1 190 ? -33.789 -0.367 24.443 1.00 77.44 190 GLY A N 1
ATOM 1410 C CA . GLY A 1 190 ? -34.811 0.660 24.222 1.00 77.44 190 GLY A CA 1
ATOM 1411 C C . GLY A 1 190 ? -35.148 1.488 25.467 1.00 77.44 190 GLY A C 1
ATOM 1412 O O . GLY A 1 190 ? -35.497 2.663 25.348 1.00 77.44 190 GLY A O 1
ATOM 1413 N N . LEU A 1 191 ? -34.945 0.938 26.671 1.00 83.19 191 LEU A N 1
ATOM 1414 C CA . LEU A 1 191 ? -35.245 1.629 27.933 1.00 83.19 191 LEU A CA 1
ATOM 1415 C C . LEU A 1 191 ? -34.421 2.911 28.117 1.00 83.19 191 LEU A C 1
ATOM 1417 O O . LEU A 1 191 ? -34.874 3.861 28.753 1.00 83.19 191 LEU A O 1
ATOM 1421 N N . ILE A 1 192 ? -33.206 2.960 27.560 1.00 87.56 192 ILE A N 1
ATOM 1422 C CA . ILE A 1 192 ? -32.321 4.123 27.704 1.00 87.56 192 ILE A CA 1
ATOM 1423 C C . ILE A 1 192 ? -32.801 5.323 26.874 1.00 87.56 192 ILE A C 1
ATOM 1425 O O . ILE A 1 192 ? -32.543 6.465 27.252 1.00 87.56 192 ILE A O 1
ATOM 1429 N N . GLU A 1 193 ? -33.512 5.075 25.769 1.00 89.44 193 GLU A N 1
ATOM 1430 C CA . GLU A 1 193 ? -34.136 6.114 24.945 1.00 89.44 193 GLU A CA 1
ATOM 1431 C C . GLU A 1 193 ? -35.370 6.688 25.647 1.00 89.44 193 GLU A C 1
ATOM 1433 O O . GLU A 1 193 ? -35.509 7.907 25.732 1.00 89.44 193 GLU A O 1
ATOM 1438 N N . GLU A 1 194 ? -36.207 5.828 26.235 1.00 86.38 194 GLU A N 1
ATOM 1439 C CA . GLU A 1 194 ? -37.366 6.257 27.028 1.00 86.38 194 GLU A CA 1
ATOM 1440 C C . GLU A 1 194 ? -36.935 7.095 28.241 1.00 86.38 194 GLU A C 1
ATOM 1442 O O . GLU A 1 194 ? -37.476 8.174 28.484 1.00 86.38 194 GLU A O 1
ATOM 1447 N N . ALA A 1 195 ? -35.911 6.639 28.970 1.00 87.31 195 ALA A N 1
ATOM 1448 C CA . ALA A 1 195 ? -35.296 7.378 30.071 1.00 87.31 195 ALA A CA 1
ATOM 1449 C C . ALA A 1 195 ? -34.772 8.757 29.633 1.00 87.31 195 ALA A C 1
ATOM 1451 O O . ALA A 1 195 ? -34.955 9.762 30.324 1.00 87.31 195 ALA A O 1
ATOM 1452 N N . TRP A 1 196 ? -34.126 8.817 28.469 1.00 90.12 196 TRP A N 1
ATOM 1453 C CA . TRP A 1 196 ? -33.628 10.061 27.893 1.00 90.12 196 TRP A CA 1
ATOM 1454 C C . TRP A 1 196 ? -34.756 11.041 27.542 1.00 90.12 196 TRP A C 1
ATOM 1456 O O . TRP A 1 196 ? -34.667 12.218 27.906 1.00 90.12 196 TRP A O 1
ATOM 1466 N N . ASP A 1 197 ? -35.824 10.567 26.893 1.00 87.56 197 ASP A N 1
ATOM 1467 C CA . ASP A 1 197 ? -36.995 11.384 26.562 1.00 87.56 197 ASP A CA 1
ATOM 1468 C C . ASP A 1 197 ? -37.679 11.921 27.834 1.00 87.56 197 ASP A C 1
ATOM 1470 O O . ASP A 1 197 ? -37.950 13.122 27.913 1.00 87.56 197 ASP A O 1
ATOM 1474 N N . MET A 1 198 ? -37.858 11.087 28.868 1.00 84.81 198 MET A N 1
ATOM 1475 C CA . MET A 1 198 ? -38.425 11.507 30.160 1.00 84.81 198 MET A CA 1
ATOM 1476 C C . MET A 1 198 ? -37.600 12.621 30.823 1.00 84.81 198 MET A C 1
ATOM 1478 O O . MET A 1 198 ? -38.146 13.648 31.231 1.00 84.81 198 MET A O 1
ATOM 1482 N N . MET A 1 199 ? -36.271 12.472 30.880 1.00 83.94 199 MET A N 1
ATOM 1483 C CA . MET A 1 199 ? -35.391 13.494 31.466 1.00 83.94 199 MET A CA 1
ATOM 1484 C C . MET A 1 199 ? -35.376 14.804 30.659 1.00 83.94 199 MET A C 1
ATOM 1486 O O . MET A 1 199 ? -35.223 15.886 31.233 1.00 83.94 199 MET A O 1
ATOM 1490 N N . LEU A 1 200 ? -35.533 14.737 29.332 1.00 83.25 200 LEU A N 1
ATOM 1491 C CA . LEU A 1 200 ? -35.671 15.923 28.478 1.00 83.25 200 LEU A CA 1
ATOM 1492 C C . LEU A 1 200 ? -37.000 16.653 28.701 1.00 83.25 200 LEU A C 1
ATOM 1494 O O . LEU A 1 200 ? -37.029 17.888 28.721 1.00 83.25 200 LEU A O 1
ATOM 1498 N N . GLU A 1 201 ? -38.098 15.918 28.863 1.00 79.75 201 GLU A N 1
ATOM 1499 C CA . GLU A 1 201 ? -39.415 16.491 29.147 1.00 79.75 201 GLU A CA 1
ATOM 1500 C C . GLU A 1 201 ? -39.439 17.181 30.516 1.00 79.75 201 GLU A C 1
ATOM 1502 O O . GLU A 1 201 ? -39.858 18.334 30.610 1.00 79.75 201 GLU A O 1
ATOM 1507 N N . GLU A 1 202 ? -38.882 16.559 31.558 1.00 72.25 202 GLU A N 1
ATOM 1508 C CA . GLU A 1 202 ? -38.755 17.183 32.884 1.00 72.25 202 GLU A CA 1
ATOM 1509 C C . GLU A 1 202 ? -37.881 18.444 32.855 1.00 72.25 202 GLU A C 1
ATOM 1511 O O . GLU A 1 202 ? -38.221 19.463 33.463 1.00 72.25 202 GLU A O 1
ATOM 1516 N N . SER A 1 203 ? -36.788 18.415 32.087 1.00 65.69 203 SER A N 1
ATOM 1517 C CA . SER A 1 203 ? -35.902 19.563 31.881 1.00 65.69 203 SER A CA 1
ATOM 1518 C C . SER A 1 203 ? -36.576 20.731 31.153 1.00 65.69 203 SER A C 1
ATOM 1520 O O . SER A 1 203 ? -36.151 21.873 31.334 1.00 65.69 203 SER A O 1
ATOM 1522 N N . THR A 1 204 ? -37.558 20.471 30.287 1.00 62.75 204 THR A N 1
ATOM 1523 C CA . THR A 1 204 ? -38.237 21.502 29.482 1.00 62.75 204 THR A CA 1
ATOM 1524 C C . THR A 1 204 ? -39.542 21.983 30.116 1.00 62.75 204 THR A C 1
ATOM 1526 O O . THR A 1 204 ? -39.938 23.127 29.893 1.00 62.75 204 THR A O 1
ATOM 1529 N N . ALA A 1 205 ? -40.177 21.155 30.952 1.00 58.56 205 ALA A N 1
ATOM 1530 C CA . ALA A 1 205 ? -41.426 21.460 31.645 1.00 58.56 205 ALA A CA 1
ATOM 1531 C C . ALA A 1 205 ? -41.268 22.413 32.846 1.00 58.56 205 ALA A C 1
ATOM 1533 O O . ALA A 1 205 ? -42.255 23.017 33.270 1.00 58.56 205 ALA A O 1
ATOM 1534 N N . GLY A 1 206 ? -40.059 22.594 33.393 1.00 52.94 206 GLY A N 1
ATOM 1535 C CA . GLY A 1 206 ? -39.825 23.491 34.527 1.00 52.94 206 GLY A CA 1
ATOM 1536 C C . GLY A 1 206 ? -38.807 24.590 34.241 1.00 52.94 206 GLY A C 1
ATOM 1537 O O . GLY A 1 206 ? -37.604 24.361 34.288 1.00 52.94 206 GLY A O 1
ATOM 1538 N N . SER A 1 207 ? -39.281 25.825 34.063 1.00 46.69 207 SER A N 1
ATOM 1539 C CA . SER A 1 207 ? -38.445 27.031 34.195 1.00 46.69 207 SER A CA 1
ATOM 1540 C C . SER A 1 207 ? -38.111 27.377 35.657 1.00 46.69 207 SER A C 1
ATOM 1542 O O . SER A 1 207 ? -37.399 28.347 35.910 1.00 46.69 207 SER A O 1
ATOM 1544 N N . ASP A 1 208 ? -38.623 26.595 36.611 1.00 50.41 208 ASP A N 1
ATOM 1545 C CA . ASP A 1 208 ? -38.425 26.767 38.048 1.00 50.41 208 ASP A CA 1
ATOM 1546 C C . ASP A 1 208 ? -37.401 25.751 38.576 1.00 50.41 208 ASP A C 1
ATOM 1548 O O . ASP A 1 208 ? -37.326 24.615 38.107 1.00 50.41 208 ASP A O 1
ATOM 1552 N N . GLY A 1 209 ? -36.626 26.135 39.599 1.00 51.88 209 GLY A N 1
ATOM 1553 C CA . GLY A 1 209 ? -35.498 25.358 40.147 1.00 51.88 209 GLY A CA 1
ATOM 1554 C C . GLY A 1 209 ? -35.798 23.924 40.625 1.00 51.88 209 GLY A C 1
ATOM 1555 O O . GLY A 1 209 ? -34.864 23.206 40.970 1.00 51.88 209 GLY A O 1
ATOM 1556 N N . ALA A 1 210 ? -37.060 23.485 40.616 1.00 48.94 210 ALA A N 1
ATOM 1557 C CA . ALA A 1 210 ? -37.472 22.109 40.886 1.00 48.94 210 ALA A CA 1
ATOM 1558 C C . ALA A 1 210 ? -37.103 21.129 39.751 1.00 48.94 210 ALA A C 1
ATOM 1560 O O . ALA A 1 210 ? -36.690 20.011 40.041 1.00 48.94 210 ALA A O 1
ATOM 1561 N N . ALA A 1 211 ? -37.167 21.546 38.480 1.00 48.81 211 ALA A N 1
ATOM 1562 C CA . ALA A 1 211 ? -36.803 20.684 37.346 1.00 48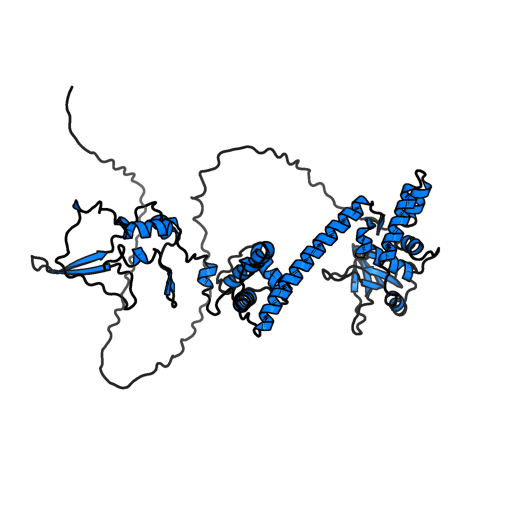.81 211 ALA A CA 1
ATOM 1563 C C . ALA A 1 211 ? -35.291 20.425 37.270 1.00 48.81 211 ALA A C 1
ATOM 1565 O O . ALA A 1 211 ? -34.855 19.306 37.020 1.00 48.81 211 ALA A O 1
ATOM 1566 N N . ALA A 1 212 ? -34.477 21.438 37.583 1.00 51.59 212 ALA A N 1
ATOM 1567 C CA . ALA A 1 212 ? -33.030 21.270 37.708 1.00 51.59 212 ALA A CA 1
ATOM 1568 C C . ALA A 1 212 ? -32.652 20.332 38.871 1.00 51.59 212 ALA A C 1
ATOM 1570 O O . ALA A 1 212 ? -31.663 19.612 38.776 1.00 51.59 212 ALA A O 1
ATOM 1571 N N . ALA A 1 213 ? -33.440 20.323 39.953 1.00 50.66 213 ALA A N 1
ATOM 1572 C CA . ALA A 1 213 ? -33.239 19.424 41.086 1.00 50.66 213 ALA A CA 1
ATOM 1573 C C . ALA A 1 213 ? -33.659 17.974 40.777 1.00 50.66 213 ALA A C 1
ATOM 1575 O O . ALA A 1 213 ? -32.967 17.057 41.205 1.00 50.66 213 ALA A O 1
ATOM 1576 N N . ALA A 1 214 ? -34.735 17.764 40.009 1.00 52.44 214 ALA A N 1
ATOM 1577 C CA . ALA A 1 214 ? -35.153 16.438 39.538 1.00 52.44 214 ALA A CA 1
ATOM 1578 C C . ALA A 1 214 ? -34.159 15.850 38.519 1.00 52.44 214 ALA A C 1
ATOM 1580 O O . ALA A 1 214 ? -33.723 14.712 38.662 1.00 52.44 214 ALA A O 1
ATOM 1581 N N . ALA A 1 215 ? -33.685 16.661 37.567 1.00 55.09 215 ALA A N 1
ATOM 1582 C CA . ALA A 1 215 ? -32.643 16.253 36.624 1.00 55.09 215 ALA A CA 1
ATOM 1583 C C . ALA A 1 215 ? -31.307 15.923 37.320 1.00 55.09 215 ALA A C 1
ATOM 1585 O O . ALA A 1 215 ? -30.609 15.008 36.896 1.00 55.09 215 ALA A O 1
ATOM 1586 N N . ALA A 1 216 ? -30.967 16.633 38.403 1.00 58.28 216 ALA A N 1
ATOM 1587 C CA . ALA A 1 216 ? -29.797 16.337 39.235 1.00 58.28 216 ALA A CA 1
ATOM 1588 C C . ALA A 1 216 ? -29.988 15.122 40.164 1.00 58.28 216 ALA A C 1
ATOM 1590 O O . ALA A 1 216 ? -29.008 14.606 40.684 1.00 58.28 216 ALA A O 1
ATOM 1591 N N . ALA A 1 217 ? -31.223 14.665 40.399 1.00 59.88 217 ALA A N 1
ATOM 1592 C CA . ALA A 1 217 ? -31.481 13.433 41.147 1.00 59.88 217 ALA A CA 1
ATOM 1593 C C . ALA A 1 217 ? -31.241 12.175 40.291 1.00 59.88 217 ALA A C 1
ATOM 1595 O O . ALA A 1 217 ? -30.950 11.116 40.839 1.00 59.88 217 ALA A O 1
ATOM 1596 N N . ASN A 1 218 ? -31.305 12.313 38.961 1.00 73.38 218 ASN A N 1
ATOM 1597 C CA . ASN A 1 218 ? -31.200 11.220 37.989 1.00 73.38 218 ASN A CA 1
ATOM 1598 C C . ASN A 1 218 ? -29.925 11.283 37.126 1.00 73.38 218 ASN A C 1
ATOM 1600 O O . ASN A 1 218 ? -29.856 10.649 36.073 1.00 73.38 218 ASN A O 1
ATOM 1604 N N . ASP A 1 219 ? -28.911 12.047 37.545 1.00 77.25 219 ASP A N 1
ATOM 1605 C CA . ASP A 1 219 ? -27.659 12.218 36.797 1.00 77.25 219 ASP A CA 1
ATOM 1606 C C . ASP A 1 219 ? -26.577 11.184 37.154 1.00 77.25 219 ASP A C 1
ATOM 1608 O O . ASP A 1 219 ? -25.506 11.176 36.551 1.00 77.25 219 ASP A O 1
ATOM 1612 N N . ASP A 1 220 ? -26.834 10.264 38.080 1.00 86.44 220 ASP A N 1
ATOM 1613 C CA . ASP A 1 220 ? -25.933 9.167 38.418 1.00 86.44 220 ASP A CA 1
ATOM 1614 C C . ASP A 1 220 ? -26.559 7.792 38.094 1.00 86.44 220 ASP A C 1
ATOM 1616 O O . ASP A 1 220 ? -27.760 7.681 37.836 1.00 86.44 220 ASP A O 1
ATOM 1620 N N . PRO A 1 221 ? -25.773 6.697 38.076 1.00 88.62 221 PRO A N 1
ATOM 1621 C CA . PRO A 1 221 ? -26.324 5.376 37.780 1.00 88.62 221 PRO A CA 1
ATOM 1622 C C . PRO A 1 221 ? -27.383 4.875 38.772 1.00 88.62 221 PRO A C 1
ATOM 1624 O O . PRO A 1 221 ? -28.102 3.934 38.444 1.00 88.62 221 PRO A O 1
ATOM 1627 N N . ARG A 1 222 ? -27.478 5.451 39.979 1.00 88.25 222 ARG A N 1
ATOM 1628 C CA . ARG A 1 222 ? -28.520 5.085 40.944 1.00 88.25 222 ARG A CA 1
ATOM 1629 C C . ARG A 1 222 ? -29.842 5.727 40.542 1.00 88.25 222 ARG A C 1
ATOM 1631 O O . ARG A 1 222 ? -30.806 4.996 40.357 1.00 88.25 222 ARG A O 1
ATOM 1638 N N . GLY A 1 223 ? -29.876 7.040 40.341 1.00 86.44 223 GLY A N 1
ATOM 1639 C CA . GLY A 1 223 ? -31.075 7.735 39.879 1.00 86.44 223 GLY A CA 1
ATOM 1640 C C . GLY A 1 223 ? -31.516 7.259 38.492 1.00 86.44 223 GLY A C 1
ATOM 1641 O O . GLY A 1 223 ? -32.699 7.041 38.248 1.00 86.44 223 GLY A O 1
ATOM 1642 N N . MET A 1 224 ? -30.564 6.927 37.611 1.00 88.19 224 MET A N 1
ATOM 1643 C CA . MET A 1 224 ? -30.883 6.272 36.339 1.00 88.19 224 MET A CA 1
ATOM 1644 C C . MET A 1 224 ? -31.539 4.894 36.537 1.00 88.19 224 MET A C 1
ATOM 1646 O O . MET A 1 224 ? -32.433 4.529 35.783 1.00 88.19 224 MET A O 1
ATOM 1650 N N . ALA A 1 225 ? -31.156 4.124 37.559 1.00 88.88 225 ALA A N 1
ATOM 1651 C CA . ALA A 1 225 ? -31.842 2.873 37.884 1.00 88.88 225 ALA A CA 1
ATOM 1652 C C . ALA A 1 225 ? -33.263 3.109 38.432 1.00 88.88 225 ALA A C 1
ATOM 1654 O O . ALA A 1 225 ? -34.168 2.340 38.114 1.00 88.88 225 ALA A O 1
ATOM 1655 N N . GLU A 1 226 ? -33.487 4.167 39.212 1.00 88.44 226 GLU A N 1
ATOM 1656 C CA . GLU A 1 226 ? -34.833 4.544 39.675 1.00 88.44 226 GLU A CA 1
ATOM 1657 C C . GLU A 1 226 ? -35.755 4.850 38.494 1.00 88.44 226 GLU A C 1
ATOM 1659 O O . GLU A 1 226 ? -36.874 4.338 38.433 1.00 88.44 226 GLU A O 1
ATOM 1664 N N . LEU A 1 227 ? -35.242 5.603 37.520 1.00 86.31 227 LEU A N 1
ATOM 1665 C CA . LEU A 1 227 ? -35.947 5.966 36.296 1.00 86.31 227 LEU A CA 1
ATOM 1666 C C . LEU A 1 227 ? -36.216 4.749 35.391 1.00 86.31 227 LEU A C 1
ATOM 1668 O O . LEU A 1 227 ? -37.352 4.529 34.983 1.00 86.31 227 LEU A O 1
ATOM 1672 N N . LEU A 1 228 ? -35.191 3.935 35.109 1.00 85.56 228 LEU A N 1
ATOM 1673 C CA . LEU A 1 228 ? -35.288 2.781 34.203 1.00 85.56 228 LEU A CA 1
ATOM 1674 C C . LEU A 1 228 ? -36.166 1.651 34.756 1.00 85.56 228 LEU A C 1
ATOM 1676 O O . LEU A 1 228 ? -36.822 0.951 33.989 1.00 85.56 228 LEU A O 1
ATOM 1680 N N . PHE A 1 229 ? -36.154 1.433 36.075 1.00 84.31 229 PHE A N 1
ATOM 1681 C CA . PHE A 1 229 ? -36.863 0.312 36.704 1.00 84.31 229 PHE A CA 1
ATOM 1682 C C . PHE A 1 229 ? -38.119 0.735 37.480 1.00 84.31 229 PHE A C 1
ATOM 1684 O O . PHE A 1 229 ? -38.830 -0.134 37.985 1.00 84.31 229 PHE A O 1
ATOM 1691 N N . GLY A 1 230 ? -38.401 2.037 37.597 1.00 82.00 230 GLY A N 1
ATOM 1692 C CA . GLY A 1 230 ? -39.574 2.566 38.300 1.00 82.00 230 GLY A CA 1
ATOM 1693 C C . GLY A 1 230 ? -39.595 2.251 39.800 1.00 82.00 230 GLY A C 1
ATOM 1694 O O . GLY A 1 230 ? -40.666 2.079 40.385 1.00 82.00 230 GLY A O 1
ATOM 1695 N N . VAL A 1 231 ? -38.422 2.119 40.426 1.00 80.25 231 VAL A N 1
ATOM 1696 C CA . VAL A 1 231 ? -38.268 1.756 41.846 1.00 80.25 231 VAL A CA 1
ATOM 1697 C C . VAL A 1 231 ? -37.691 2.926 42.636 1.00 80.25 231 VAL A C 1
ATOM 1699 O O . VAL A 1 231 ? -36.758 3.565 42.182 1.00 80.25 231 VAL A O 1
ATOM 1702 N N . GLY A 1 232 ? -38.212 3.192 43.837 1.00 79.38 232 GLY A N 1
ATOM 1703 C CA . GLY A 1 232 ? -37.711 4.282 44.693 1.00 79.38 232 GLY A CA 1
ATOM 1704 C C . GLY A 1 232 ? -36.464 3.943 45.524 1.00 79.38 232 GLY A C 1
ATOM 1705 O O . GLY A 1 232 ? -35.943 4.810 46.213 1.00 79.38 232 GLY A O 1
ATOM 1706 N N . ASP A 1 233 ? -36.020 2.682 45.519 1.00 85.62 233 ASP A N 1
ATOM 1707 C CA . ASP A 1 233 ? -34.747 2.257 46.117 1.00 85.62 233 ASP A CA 1
ATOM 1708 C C . ASP A 1 233 ? -34.167 1.106 45.276 1.00 85.62 233 ASP A C 1
ATOM 1710 O O . ASP A 1 233 ? -34.561 -0.054 45.452 1.00 85.62 233 ASP A O 1
ATOM 1714 N N . PRO A 1 234 ? -33.314 1.411 44.285 1.00 86.31 234 PRO A N 1
ATOM 1715 C CA . PRO A 1 234 ? -32.840 0.431 43.324 1.00 86.31 234 PRO A CA 1
ATOM 1716 C C . PRO A 1 234 ? -31.802 -0.479 43.974 1.00 86.31 234 PRO A C 1
ATOM 1718 O O . PRO A 1 234 ? -30.915 -0.042 44.714 1.00 86.31 234 PRO A O 1
ATOM 1721 N N . SER A 1 235 ? -31.872 -1.771 43.658 1.00 89.12 235 SER A N 1
ATOM 1722 C CA . SER A 1 235 ? -30.876 -2.723 44.130 1.00 89.12 235 SER A CA 1
ATOM 1723 C C . SER A 1 235 ? -29.486 -2.385 43.567 1.00 89.12 235 SER A C 1
ATOM 1725 O O . SER A 1 235 ? -29.359 -1.779 42.496 1.00 89.12 235 SER A O 1
ATOM 1727 N N . PRO A 1 236 ? -28.403 -2.808 44.235 1.00 88.75 236 PRO A N 1
ATOM 1728 C CA . PRO A 1 236 ? -27.053 -2.659 43.701 1.00 88.75 236 PRO A CA 1
ATOM 1729 C C . PRO A 1 236 ? -26.872 -3.228 42.291 1.00 88.75 236 PRO A C 1
ATOM 1731 O O . PRO A 1 236 ? -26.148 -2.654 41.478 1.00 88.75 236 PRO A O 1
ATOM 1734 N N . GLN A 1 237 ? -27.550 -4.338 41.991 1.00 87.12 237 GLN A N 1
ATOM 1735 C CA . GLN A 1 237 ? -27.575 -4.940 40.665 1.00 87.12 237 GLN A CA 1
ATOM 1736 C C . GLN A 1 237 ? -28.222 -3.976 39.673 1.00 87.12 237 GLN A C 1
ATOM 1738 O O . GLN A 1 237 ? -27.599 -3.641 38.673 1.00 87.12 237 GLN A O 1
ATOM 1743 N N . GLN A 1 238 ? -29.411 -3.447 39.979 1.00 86.81 238 GLN A N 1
ATOM 1744 C CA . GLN A 1 238 ? -30.096 -2.461 39.135 1.00 86.81 238 GLN A CA 1
ATOM 1745 C C . GLN A 1 238 ? -29.225 -1.224 38.865 1.00 86.81 238 GLN A C 1
ATOM 1747 O O . GLN A 1 238 ? -29.112 -0.794 37.720 1.00 86.81 238 GLN A O 1
ATOM 1752 N N . CYS A 1 239 ? -28.515 -0.716 39.875 1.00 89.12 239 CYS A N 1
ATOM 1753 C CA . CYS A 1 239 ? -27.571 0.395 39.712 1.00 89.12 239 CYS A CA 1
ATOM 1754 C C . CYS A 1 239 ? -26.405 0.046 38.767 1.00 89.12 239 CYS A C 1
ATOM 1756 O O . CYS A 1 239 ? -26.018 0.839 37.908 1.00 89.12 239 CYS A O 1
ATOM 1758 N N . TYR A 1 240 ? -25.851 -1.163 38.891 1.00 87.75 240 TYR A N 1
ATOM 1759 C CA . TYR A 1 240 ? -24.833 -1.660 37.965 1.00 87.75 240 TYR A CA 1
ATOM 1760 C C . TYR A 1 240 ? -25.380 -1.831 36.537 1.00 87.75 240 TYR A C 1
ATOM 1762 O O . TYR A 1 240 ? -24.681 -1.509 35.574 1.00 87.75 240 TYR A O 1
ATOM 1770 N N . HIS A 1 241 ? -26.628 -2.274 36.377 1.00 86.12 241 HIS A N 1
ATOM 1771 C CA . HIS A 1 241 ? -27.276 -2.390 35.067 1.00 86.12 241 HIS A CA 1
ATOM 1772 C C . HIS A 1 241 ? -27.485 -1.034 34.404 1.00 86.12 241 HIS A C 1
ATOM 1774 O O . HIS A 1 241 ? -27.112 -0.871 33.244 1.00 86.12 241 HIS A O 1
ATOM 1780 N N . ALA A 1 242 ? -27.980 -0.046 35.147 1.00 88.38 242 ALA A N 1
ATOM 1781 C CA . ALA A 1 242 ? -28.097 1.323 34.663 1.00 88.38 242 ALA A CA 1
ATOM 1782 C C . ALA A 1 242 ? -26.732 1.892 34.239 1.00 88.38 242 ALA A C 1
ATOM 1784 O O . ALA A 1 242 ? -26.609 2.474 33.163 1.00 88.38 242 ALA A O 1
ATOM 1785 N N . PHE A 1 243 ? -25.671 1.645 35.019 1.00 89.31 243 PHE A N 1
ATOM 1786 C CA . PHE A 1 243 ? -24.307 2.020 34.631 1.00 89.31 243 PHE A CA 1
ATOM 1787 C C . PHE A 1 243 ? -23.871 1.369 33.305 1.00 89.31 243 PHE A C 1
ATOM 1789 O O . PHE A 1 243 ? -23.291 2.042 32.451 1.00 89.31 243 PHE A O 1
ATOM 1796 N N . ARG A 1 244 ? -24.148 0.072 33.108 1.00 87.00 244 ARG A N 1
ATOM 1797 C CA . ARG A 1 244 ? -23.817 -0.633 31.856 1.00 87.00 244 ARG A CA 1
ATOM 1798 C C . ARG A 1 244 ? -24.580 -0.086 30.655 1.00 87.00 244 ARG A C 1
ATOM 1800 O O . ARG A 1 244 ? -23.988 0.008 29.586 1.00 87.00 244 ARG A O 1
ATOM 1807 N N . LEU A 1 245 ? -25.851 0.267 30.835 1.00 87.75 245 LEU A N 1
ATOM 1808 C CA . LEU A 1 245 ? -26.666 0.906 29.804 1.00 87.75 245 LEU A CA 1
ATOM 1809 C C . LEU A 1 245 ? -26.084 2.265 29.410 1.00 87.75 245 LEU A C 1
ATOM 1811 O O . LEU A 1 245 ? -25.847 2.500 28.230 1.00 87.75 245 LEU A O 1
ATOM 1815 N N . LEU A 1 246 ? -25.764 3.109 30.395 1.00 88.81 246 LEU A N 1
ATOM 1816 C CA . LEU A 1 246 ? -25.197 4.449 30.203 1.00 88.81 246 LEU A CA 1
ATOM 1817 C C . LEU A 1 246 ? -23.837 4.453 29.488 1.00 88.81 246 LEU A C 1
ATOM 1819 O O . LEU A 1 246 ? -23.589 5.298 28.631 1.00 88.81 246 LEU A O 1
ATOM 1823 N N . GLU A 1 247 ? -22.949 3.518 29.831 1.00 87.31 247 GLU A N 1
ATOM 1824 C CA . GLU A 1 247 ? -21.638 3.362 29.176 1.00 87.31 247 GLU A CA 1
ATOM 1825 C C . GLU A 1 247 ? -21.703 2.485 27.915 1.00 87.31 247 GLU A C 1
ATOM 1827 O O . GLU A 1 247 ? -20.697 2.318 27.219 1.00 87.31 247 GLU A O 1
ATOM 1832 N N . GLY A 1 248 ? -22.874 1.913 27.632 1.00 83.38 248 GLY A N 1
ATOM 1833 C CA . GLY A 1 248 ? -23.154 1.115 26.454 1.00 83.38 248 GLY A CA 1
ATOM 1834 C C . GLY A 1 248 ? -23.219 1.955 25.183 1.00 83.38 248 GLY A C 1
ATOM 1835 O O . GLY A 1 248 ? -23.205 3.190 25.197 1.00 83.38 248 GLY A O 1
ATOM 1836 N N . ARG A 1 249 ? -23.298 1.261 24.048 1.00 81.56 249 ARG A N 1
ATOM 1837 C CA . ARG A 1 249 ? -23.345 1.889 22.724 1.00 81.56 249 ARG A CA 1
ATOM 1838 C C . ARG A 1 249 ? -24.475 2.917 22.626 1.00 81.56 249 ARG A C 1
ATOM 1840 O O . ARG A 1 249 ? -24.214 4.059 22.255 1.00 81.56 249 ARG A O 1
ATOM 1847 N N . ASP A 1 250 ? -25.670 2.531 23.054 1.00 83.31 250 ASP A N 1
ATOM 1848 C CA . ASP A 1 250 ? -26.856 3.381 22.998 1.00 83.31 250 ASP A CA 1
ATOM 1849 C C . ASP A 1 250 ? -26.869 4.417 24.127 1.00 83.31 250 ASP A C 1
ATOM 1851 O O . ASP A 1 250 ? -27.145 5.586 23.881 1.00 83.31 250 ASP A O 1
ATOM 1855 N N . GLY A 1 251 ? -26.434 4.081 25.346 1.00 85.88 251 GLY A N 1
ATOM 1856 C CA . GLY A 1 251 ? -26.338 5.072 26.425 1.00 85.88 251 GLY A CA 1
ATOM 1857 C C . GLY A 1 251 ? -25.412 6.240 26.099 1.00 85.88 251 GLY A C 1
ATOM 1858 O O . GLY A 1 251 ? -25.773 7.391 26.333 1.00 85.88 251 GLY A O 1
ATOM 1859 N N . THR A 1 252 ? -24.264 5.988 25.461 1.00 88.19 252 THR A N 1
ATOM 1860 C CA . THR A 1 252 ? -23.351 7.068 25.040 1.00 88.19 252 THR A CA 1
ATOM 1861 C C . THR A 1 252 ? -23.899 7.933 23.903 1.00 88.19 252 THR A C 1
ATOM 1863 O O . THR A 1 252 ? -23.359 9.013 23.633 1.00 88.19 252 THR A O 1
ATOM 1866 N N . LEU A 1 253 ? -24.960 7.485 23.231 1.00 89.19 253 LEU A N 1
ATOM 1867 C CA . LEU A 1 253 ? -25.655 8.233 22.196 1.00 89.19 253 LEU A CA 1
ATOM 1868 C C . LEU A 1 253 ? -26.544 9.322 22.805 1.00 89.19 253 LEU A C 1
ATOM 1870 O O . LEU A 1 253 ? -26.513 10.449 22.307 1.00 89.19 253 LEU A O 1
ATOM 1874 N N . TYR A 1 254 ? -27.244 8.996 23.897 1.00 90.06 254 TYR A N 1
ATOM 1875 C CA . TYR A 1 254 ? -28.197 9.861 24.605 1.00 90.06 254 TYR A CA 1
ATOM 1876 C C . TYR A 1 254 ? -27.587 10.635 25.776 1.00 90.06 254 TYR A C 1
ATOM 1878 O O . TYR A 1 254 ? -27.967 11.774 26.042 1.00 90.06 254 TYR A O 1
ATOM 1886 N N . PHE A 1 255 ? -26.594 10.059 26.449 1.00 90.56 255 PHE A N 1
ATOM 1887 C CA . PHE A 1 255 ? -25.980 10.616 27.648 1.00 90.56 255 PHE A CA 1
ATOM 1888 C C . PHE A 1 255 ? -24.492 10.895 27.436 1.00 90.56 255 PHE A C 1
ATOM 1890 O O . PHE A 1 255 ? -23.773 10.233 26.682 1.00 90.56 255 PHE A O 1
ATOM 1897 N N . LYS A 1 256 ? -23.995 11.936 28.099 1.00 89.38 256 LYS A N 1
ATOM 1898 C CA . LYS A 1 256 ? -22.585 12.314 28.105 1.00 89.38 256 LYS A CA 1
ATOM 1899 C C . LYS A 1 256 ? -22.061 12.282 29.530 1.00 89.38 256 LYS A C 1
ATOM 1901 O O . LYS A 1 256 ? -22.466 13.079 30.367 1.00 89.38 256 LYS A O 1
ATOM 1906 N N . ARG A 1 257 ? -21.085 11.418 29.784 1.00 89.06 257 ARG A N 1
ATOM 1907 C CA . ARG A 1 257 ? -20.441 11.342 31.092 1.00 89.06 257 ARG A CA 1
ATOM 1908 C C . ARG A 1 257 ? -19.609 12.590 31.414 1.00 89.06 257 ARG A C 1
ATOM 1910 O O . ARG A 1 257 ? -18.804 13.055 30.599 1.00 89.06 257 ARG A O 1
ATOM 1917 N N . ARG A 1 258 ? -19.782 13.111 32.627 1.00 87.88 258 ARG A N 1
ATOM 1918 C CA . ARG A 1 258 ? -19.043 14.223 33.233 1.00 87.88 258 ARG A CA 1
ATOM 1919 C C . ARG A 1 258 ? -17.814 13.719 34.000 1.00 87.88 258 ARG A C 1
ATOM 1921 O O . ARG A 1 258 ? -17.603 12.525 34.199 1.00 87.88 258 ARG A O 1
ATOM 1928 N N . ARG A 1 259 ? -16.931 14.646 34.392 1.00 82.12 259 ARG A N 1
ATOM 1929 C CA . ARG A 1 259 ? -15.644 14.313 35.046 1.00 82.12 259 ARG A CA 1
ATOM 1930 C C . ARG A 1 259 ? -15.791 13.798 36.476 1.00 82.12 259 ARG A C 1
ATOM 1932 O O . ARG A 1 259 ? -14.894 13.115 36.955 1.00 82.12 259 ARG A O 1
ATOM 1939 N N . ASP A 1 260 ? -16.865 14.181 37.142 1.00 80.50 260 ASP A N 1
ATOM 1940 C CA . ASP A 1 260 ? -17.272 13.736 38.476 1.00 80.50 260 ASP A CA 1
ATOM 1941 C C . ASP A 1 260 ? -17.934 12.347 38.465 1.00 80.50 260 ASP A C 1
ATOM 1943 O O . ASP A 1 260 ? -18.081 11.746 39.523 1.00 80.50 260 ASP A O 1
ATOM 1947 N N . GLY A 1 261 ? -18.260 11.803 37.286 1.00 79.06 261 GLY A N 1
ATOM 1948 C CA . GLY A 1 261 ? -18.871 10.483 37.126 1.00 79.06 261 GLY A CA 1
ATOM 1949 C C . GLY A 1 261 ? -20.385 10.503 36.916 1.00 79.06 261 GLY A C 1
ATOM 1950 O O . GLY A 1 261 ? -20.939 9.434 36.672 1.00 79.06 261 GLY A O 1
ATOM 1951 N N . THR A 1 262 ? -21.015 11.681 36.948 1.00 86.81 262 THR A N 1
ATOM 1952 C CA . THR A 1 262 ? -22.428 11.872 36.586 1.00 86.81 262 THR A CA 1
ATOM 1953 C C . THR A 1 262 ? -22.604 11.925 35.065 1.00 86.81 262 THR A C 1
ATOM 1955 O O . THR A 1 262 ? -21.632 11.943 34.301 1.00 86.81 262 THR A O 1
ATOM 1958 N N . TYR A 1 263 ? -23.845 11.936 34.600 1.00 89.00 263 TYR A N 1
ATOM 1959 C CA . TYR A 1 263 ? -24.251 11.861 33.208 1.00 89.00 263 TYR A CA 1
ATOM 1960 C C . TYR A 1 263 ? -25.159 13.031 32.874 1.00 89.00 263 TYR A C 1
ATOM 1962 O O . TYR A 1 263 ? -26.115 13.352 33.566 1.00 89.00 263 TYR A O 1
ATOM 1970 N N . GLU A 1 264 ? -24.841 13.677 31.766 1.00 87.44 264 GLU A N 1
ATOM 1971 C CA . GLU A 1 264 ? -25.614 14.773 31.219 1.00 87.44 264 GLU A CA 1
ATOM 1972 C C . GLU A 1 264 ? -26.450 14.278 30.047 1.00 87.44 264 GLU A C 1
ATOM 1974 O O . GLU A 1 264 ? -25.919 13.679 29.107 1.00 87.44 264 GLU A O 1
ATOM 1979 N N . CYS A 1 265 ? -27.745 14.567 30.091 1.00 89.31 265 CYS A N 1
ATOM 1980 C CA . CYS A 1 265 ? -28.656 14.323 28.987 1.00 89.31 265 CYS A CA 1
ATOM 1981 C C . CYS A 1 265 ? -28.260 15.182 27.770 1.00 89.31 265 CYS A C 1
ATOM 1983 O O . CYS A 1 265 ? -28.028 16.389 27.889 1.00 89.31 265 CYS A O 1
ATOM 1985 N N . ARG A 1 266 ? -28.134 14.571 26.588 1.00 89.31 266 ARG A N 1
ATOM 1986 C CA . ARG A 1 266 ? -27.862 15.297 25.339 1.00 89.31 266 ARG A CA 1
ATOM 1987 C C . ARG A 1 266 ? -29.153 15.888 24.779 1.00 89.31 266 ARG A C 1
ATOM 1989 O O . ARG A 1 266 ? -30.218 15.300 24.918 1.00 89.31 266 ARG A O 1
ATOM 1996 N N . SER A 1 267 ? -29.055 17.022 24.088 1.00 89.44 267 SER A N 1
ATOM 1997 C CA . SER A 1 267 ? -30.208 17.585 23.373 1.00 89.44 267 SER A CA 1
ATOM 1998 C C . SER A 1 267 ? -30.625 16.701 22.191 1.00 89.44 267 SER A C 1
ATOM 2000 O O . SER A 1 267 ? -29.810 15.929 21.674 1.00 89.44 267 SER A O 1
ATOM 2002 N N . ARG A 1 268 ? -31.870 16.857 21.716 1.00 89.94 268 ARG A N 1
ATOM 2003 C CA . ARG A 1 268 ? -32.375 16.139 20.530 1.00 89.94 268 ARG A CA 1
ATOM 2004 C C . ARG A 1 268 ? -31.465 16.347 19.313 1.00 89.94 268 ARG A C 1
ATOM 2006 O O . ARG A 1 268 ? -31.115 15.381 18.642 1.00 89.94 268 ARG A O 1
ATOM 2013 N N . GLU A 1 269 ? -30.971 17.567 19.092 1.00 89.38 269 GLU A N 1
ATOM 2014 C CA . GLU A 1 269 ? -30.043 17.869 17.993 1.00 89.38 269 GLU A CA 1
ATOM 2015 C C . GLU A 1 269 ? -28.697 17.148 18.153 1.00 89.38 269 GLU A C 1
ATOM 2017 O O . GLU A 1 269 ? -28.142 16.626 17.185 1.00 89.38 269 GLU A O 1
ATOM 2022 N N . ALA A 1 270 ? -28.155 17.094 19.374 1.00 88.62 270 ALA A N 1
ATOM 2023 C CA . ALA A 1 270 ? -26.893 16.409 19.645 1.00 88.62 270 ALA A CA 1
ATOM 2024 C C . ALA A 1 270 ? -27.009 14.886 19.453 1.00 88.62 270 ALA A C 1
ATOM 2026 O O . ALA A 1 270 ? -26.068 14.259 18.959 1.00 88.62 270 ALA A O 1
ATOM 2027 N N . VAL A 1 271 ? -28.160 14.301 19.800 1.00 90.62 271 VAL A N 1
ATOM 2028 C CA . VAL A 1 271 ? -28.463 12.884 19.564 1.00 90.62 271 VAL A CA 1
ATOM 2029 C C . VAL A 1 271 ? -28.589 12.587 18.072 1.00 90.62 271 VAL A C 1
ATOM 2031 O O . VAL A 1 271 ? -27.978 11.632 17.598 1.00 90.62 271 VAL A O 1
ATOM 2034 N N . GLU A 1 272 ? -29.291 13.420 17.298 1.00 90.69 272 GLU A N 1
ATOM 2035 C CA . GLU A 1 272 ? -29.377 13.250 15.840 1.00 90.69 272 GLU A CA 1
ATOM 2036 C C . GLU A 1 272 ? -27.997 13.265 15.166 1.00 90.69 272 GLU A C 1
ATOM 2038 O O . GLU A 1 272 ? -27.710 12.423 14.310 1.00 90.69 272 GLU A O 1
ATOM 2043 N N . VAL A 1 273 ? -27.120 14.192 15.567 1.00 91.50 273 VAL A N 1
ATOM 2044 C CA . VAL A 1 273 ? -25.736 14.251 15.070 1.00 91.50 273 VAL A CA 1
ATOM 2045 C C . VAL A 1 273 ? -24.967 12.982 15.446 1.00 91.50 273 VAL A C 1
ATOM 2047 O O . VAL A 1 273 ? -24.306 12.395 14.588 1.00 91.50 273 VAL A O 1
ATOM 2050 N N . ALA A 1 274 ? -25.080 12.519 16.694 1.00 88.19 274 ALA A N 1
ATOM 2051 C CA . ALA A 1 274 ? -24.421 11.300 17.156 1.00 88.19 274 ALA A CA 1
ATOM 2052 C C . ALA A 1 274 ? -24.920 10.038 16.425 1.00 88.19 274 ALA A C 1
ATOM 2054 O O . ALA A 1 274 ? -24.097 9.217 16.023 1.00 88.19 274 ALA A O 1
ATOM 2055 N N . ARG A 1 275 ? -26.234 9.906 16.176 1.00 90.44 275 ARG A N 1
ATOM 2056 C CA . ARG A 1 275 ? -26.809 8.803 15.376 1.00 90.44 275 ARG A CA 1
ATOM 2057 C C . ARG A 1 275 ? -26.255 8.791 13.959 1.00 90.44 275 ARG A C 1
ATOM 2059 O O . ARG A 1 275 ? -25.876 7.733 13.463 1.00 90.44 275 ARG A O 1
ATOM 2066 N N . ARG A 1 276 ? -26.182 9.958 13.307 1.00 90.25 276 ARG A N 1
ATOM 2067 C CA . ARG A 1 276 ? -25.613 10.071 11.954 1.00 90.25 276 ARG A CA 1
ATOM 2068 C C . ARG A 1 276 ? -24.144 9.657 11.932 1.00 90.25 276 ARG A C 1
ATOM 2070 O O . ARG A 1 276 ? -23.760 8.901 11.048 1.00 90.25 276 ARG A O 1
ATOM 2077 N N . GLN A 1 277 ? -23.353 10.103 12.907 1.00 88.88 277 GLN A N 1
ATOM 2078 C CA . GLN A 1 277 ? -21.940 9.734 13.031 1.00 88.88 277 GLN A CA 1
ATOM 2079 C C . GLN A 1 277 ? -21.766 8.218 13.222 1.00 88.88 277 GLN A C 1
ATOM 2081 O O . GLN A 1 277 ? -21.012 7.592 12.483 1.00 88.88 277 GLN A O 1
ATOM 2086 N N . LEU A 1 278 ? -22.508 7.616 14.156 1.00 87.88 278 LEU A N 1
ATOM 2087 C CA . LEU A 1 278 ? -22.447 6.178 14.424 1.00 87.88 278 LEU A CA 1
ATOM 2088 C C . LEU A 1 278 ? -22.876 5.353 13.203 1.00 87.88 278 LEU A C 1
ATOM 2090 O O . LEU A 1 278 ? -22.214 4.387 12.842 1.00 87.88 278 LEU A O 1
ATOM 2094 N N . SER A 1 279 ? -23.949 5.771 12.524 1.00 89.19 279 SER A N 1
ATOM 2095 C CA . SER A 1 279 ? -24.417 5.127 11.293 1.00 89.19 279 SER A CA 1
ATOM 2096 C C . SER A 1 279 ? -23.383 5.211 10.164 1.00 89.19 279 SER A C 1
ATOM 2098 O O . SER A 1 279 ? -23.208 4.246 9.422 1.00 89.19 279 SER A O 1
ATOM 2100 N N . GLN A 1 280 ? -22.667 6.333 10.041 1.00 89.62 280 GLN A N 1
ATOM 2101 C CA . GLN A 1 280 ? -21.564 6.464 9.087 1.00 89.62 280 GLN A CA 1
ATOM 2102 C C . GLN A 1 280 ? -20.397 5.535 9.438 1.00 89.62 280 GLN A C 1
ATOM 2104 O O . GLN A 1 280 ? -19.880 4.856 8.554 1.00 89.62 280 GLN A O 1
ATOM 2109 N N . GLU A 1 281 ? -20.001 5.468 10.709 1.00 88.81 281 GLU A N 1
ATOM 2110 C CA . GLU A 1 281 ? -18.934 4.576 11.183 1.00 88.81 281 GLU A CA 1
ATOM 2111 C C . GLU A 1 281 ? -19.280 3.098 10.953 1.00 88.81 281 GLU A C 1
ATOM 2113 O O . GLU A 1 281 ? -18.446 2.335 10.459 1.00 88.81 281 GLU A O 1
ATOM 2118 N N . ASP A 1 282 ? -20.525 2.706 11.224 1.00 89.38 282 ASP A N 1
ATOM 2119 C CA . ASP A 1 282 ? -21.037 1.370 10.924 1.00 89.38 282 ASP A CA 1
ATOM 2120 C C . ASP A 1 282 ? -21.019 1.070 9.432 1.00 89.38 282 ASP A C 1
ATOM 2122 O O . ASP A 1 282 ? -20.597 -0.013 9.033 1.00 89.38 282 ASP A O 1
ATOM 2126 N N . ALA A 1 283 ? -21.449 2.020 8.601 1.00 90.69 283 ALA A N 1
ATOM 2127 C CA . ALA A 1 283 ? -21.449 1.853 7.155 1.00 90.69 283 ALA A CA 1
ATOM 2128 C C . ALA A 1 283 ? -20.023 1.674 6.614 1.00 90.69 283 ALA A C 1
ATOM 2130 O O . ALA A 1 283 ? -19.794 0.809 5.769 1.00 90.69 283 ALA A O 1
ATOM 2131 N N . VAL A 1 284 ? -19.048 2.436 7.122 1.00 90.19 284 VAL A N 1
ATOM 2132 C CA . VAL A 1 284 ? -17.625 2.267 6.777 1.00 90.19 284 VAL A CA 1
ATOM 2133 C C . VAL A 1 284 ? -17.124 0.890 7.218 1.00 90.19 284 VAL A C 1
ATOM 2135 O O . VAL A 1 284 ? -16.491 0.177 6.439 1.00 90.19 284 VAL A O 1
ATOM 2138 N N . LYS A 1 285 ? -17.443 0.471 8.447 1.00 89.56 285 LYS A N 1
ATOM 2139 C CA . LYS A 1 285 ? -17.052 -0.844 8.969 1.00 89.56 285 LYS A CA 1
ATOM 2140 C C . LYS A 1 285 ? -17.673 -1.992 8.166 1.00 89.56 285 LYS A C 1
ATOM 2142 O O . LYS A 1 285 ? -16.979 -2.965 7.879 1.00 89.56 285 LYS A O 1
ATOM 2147 N N . ALA A 1 286 ? -18.944 -1.870 7.784 1.00 91.94 286 ALA A N 1
ATOM 2148 C CA . ALA A 1 286 ? -19.657 -2.841 6.960 1.00 91.94 286 ALA A CA 1
ATOM 2149 C C . ALA A 1 286 ? -19.030 -2.947 5.565 1.00 91.94 286 ALA A C 1
ATOM 2151 O O . ALA A 1 286 ? -18.672 -4.043 5.149 1.00 91.94 286 ALA A O 1
ATOM 2152 N N . LYS A 1 287 ? -18.760 -1.815 4.901 1.00 93.25 287 LYS A N 1
ATOM 2153 C CA . LYS A 1 287 ? -18.059 -1.796 3.606 1.00 93.25 287 LYS A CA 1
ATOM 2154 C C . LYS A 1 287 ? -16.697 -2.491 3.662 1.00 93.25 287 LYS A C 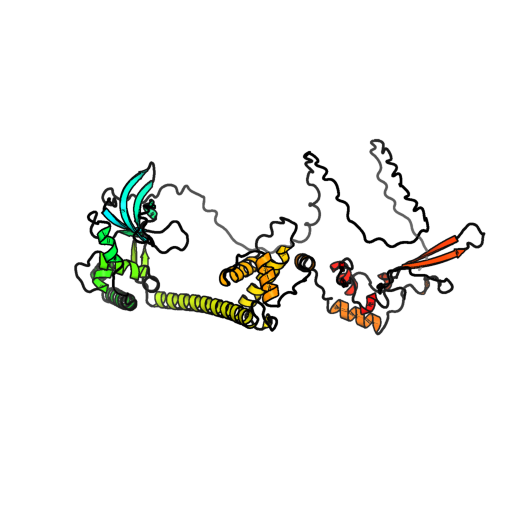1
ATOM 2156 O O . LYS A 1 287 ? -16.373 -3.276 2.774 1.00 93.25 287 LYS A O 1
ATOM 2161 N N . LYS A 1 288 ? -15.904 -2.240 4.712 1.00 93.25 288 LYS A N 1
ATOM 2162 C CA . LYS A 1 288 ? -14.619 -2.932 4.916 1.00 93.25 288 LYS A CA 1
ATOM 2163 C C . LYS A 1 288 ? -14.807 -4.437 5.117 1.00 93.25 288 LYS A C 1
ATOM 2165 O O . LYS A 1 288 ? -14.039 -5.222 4.565 1.00 93.25 288 LYS A O 1
ATOM 2170 N N . ALA A 1 289 ? -15.816 -4.849 5.883 1.00 93.69 289 ALA A N 1
ATOM 2171 C CA . ALA A 1 289 ? -16.127 -6.261 6.086 1.00 93.69 289 ALA A CA 1
ATOM 2172 C C . ALA A 1 289 ? -16.545 -6.949 4.775 1.00 93.69 289 ALA A C 1
ATOM 2174 O O . ALA A 1 289 ? -16.032 -8.026 4.472 1.00 93.69 289 ALA A O 1
ATOM 2175 N N . ASP A 1 290 ? -17.391 -6.304 3.970 1.00 95.19 290 ASP A N 1
ATOM 2176 C CA . ASP A 1 290 ? -17.829 -6.802 2.662 1.00 95.19 290 ASP A CA 1
ATOM 2177 C C . ASP A 1 290 ? -16.652 -6.936 1.686 1.00 95.19 290 ASP A C 1
ATOM 2179 O O . ASP A 1 290 ? -16.522 -7.946 0.989 1.00 95.19 290 ASP A O 1
ATOM 2183 N N . PHE A 1 291 ? -15.742 -5.957 1.677 1.00 96.31 291 PHE A N 1
ATOM 2184 C CA . PHE A 1 291 ? -14.511 -6.013 0.889 1.00 96.31 291 PHE A CA 1
ATOM 2185 C C . PHE A 1 291 ? -13.646 -7.220 1.269 1.00 96.31 291 PHE A C 1
ATOM 2187 O O . PHE A 1 291 ? -13.265 -8.021 0.413 1.00 96.31 291 PHE A O 1
ATOM 2194 N N . VAL A 1 292 ? -13.383 -7.398 2.565 1.00 96.12 292 VAL A N 1
ATOM 2195 C CA . VAL A 1 292 ? -12.598 -8.526 3.090 1.00 96.12 292 VAL A CA 1
ATOM 2196 C C . VAL A 1 292 ? -13.269 -9.861 2.759 1.00 96.12 292 VAL A C 1
ATOM 2198 O O . VAL A 1 292 ? -12.592 -10.789 2.310 1.00 96.12 292 VAL A O 1
ATOM 2201 N N . ALA A 1 293 ? -14.592 -9.950 2.914 1.00 95.56 293 ALA A N 1
ATOM 2202 C CA . ALA A 1 293 ? -15.370 -11.137 2.576 1.00 95.56 293 ALA A CA 1
ATOM 2203 C C . ALA A 1 293 ? -15.293 -11.463 1.076 1.00 95.56 293 ALA A C 1
ATOM 2205 O O . ALA A 1 293 ? -15.098 -12.623 0.713 1.00 95.56 293 ALA A O 1
ATOM 2206 N N . SER A 1 294 ? -15.360 -10.453 0.204 1.00 94.69 294 SER A N 1
ATOM 2207 C CA . SER A 1 294 ? -15.199 -10.608 -1.248 1.00 94.69 294 SER A CA 1
ATOM 2208 C C . SER A 1 294 ? -13.816 -11.154 -1.623 1.00 94.69 294 SER A C 1
ATOM 2210 O O . SER A 1 294 ? -13.697 -12.092 -2.422 1.00 94.69 294 SER A O 1
ATOM 2212 N N . LEU A 1 295 ? -12.750 -10.636 -1.001 1.00 95.50 295 LEU A N 1
ATOM 2213 C CA . LEU A 1 295 ? -11.398 -11.158 -1.208 1.00 95.50 295 LEU A CA 1
ATOM 2214 C C . LEU A 1 295 ? -11.281 -12.616 -0.740 1.00 95.50 295 LEU A C 1
ATOM 2216 O O . LEU A 1 295 ? -10.747 -13.451 -1.471 1.00 95.50 295 LEU A O 1
ATOM 2220 N N . GLN A 1 296 ? -11.805 -12.942 0.446 1.00 94.62 296 GLN A N 1
ATOM 2221 C CA . GLN A 1 296 ? -11.789 -14.304 0.990 1.00 94.62 296 GLN A CA 1
ATOM 2222 C C . GLN A 1 296 ? -12.593 -15.287 0.136 1.00 94.62 296 GLN A C 1
ATOM 2224 O O . GLN A 1 296 ? -12.117 -16.392 -0.121 1.00 94.62 296 GLN A O 1
ATOM 2229 N N . ALA A 1 297 ? -13.774 -14.891 -0.343 1.00 92.94 297 ALA A N 1
ATOM 2230 C CA . ALA A 1 297 ? -14.597 -15.709 -1.228 1.00 92.94 297 ALA A CA 1
ATOM 2231 C C . ALA A 1 297 ? -13.823 -16.089 -2.498 1.00 92.94 297 ALA A C 1
ATOM 2233 O O . ALA A 1 297 ? -13.694 -17.275 -2.807 1.00 92.94 297 ALA A O 1
ATOM 2234 N N . GLY A 1 298 ? -13.195 -15.107 -3.157 1.00 92.00 298 GLY A N 1
ATOM 2235 C CA . GLY A 1 298 ? -12.379 -15.360 -4.346 1.00 92.00 298 GLY A CA 1
ATOM 2236 C C . GLY A 1 298 ? -11.185 -16.288 -4.087 1.00 92.00 298 GLY A C 1
ATOM 2237 O O . GLY A 1 298 ? -10.838 -17.100 -4.944 1.00 92.00 298 GLY A O 1
ATOM 2238 N N . LEU A 1 299 ? -10.557 -16.199 -2.909 1.00 93.25 299 LEU A N 1
ATOM 2239 C CA . LEU A 1 299 ? -9.464 -17.096 -2.512 1.00 93.25 299 LEU A CA 1
ATOM 2240 C C . LEU A 1 299 ? -9.947 -18.527 -2.245 1.00 93.25 299 LEU A C 1
ATOM 2242 O O . LEU A 1 299 ? -9.272 -19.490 -2.617 1.00 93.25 299 LEU A O 1
ATOM 2246 N N . ASN A 1 300 ? -11.110 -18.679 -1.613 1.00 91.88 300 ASN A N 1
ATOM 2247 C CA . ASN A 1 300 ? -11.684 -19.981 -1.281 1.00 91.88 300 ASN A CA 1
ATOM 2248 C C . ASN A 1 300 ? -12.116 -20.748 -2.538 1.00 91.88 300 ASN A C 1
ATOM 2250 O O . ASN A 1 300 ? -11.880 -21.952 -2.633 1.00 91.88 300 ASN A O 1
ATOM 2254 N N . GLU A 1 301 ? -12.675 -20.058 -3.536 1.00 88.94 301 GLU A N 1
ATOM 2255 C CA . GLU A 1 301 ? -13.119 -20.664 -4.798 1.00 88.94 301 GLU A CA 1
ATOM 2256 C C . GLU A 1 301 ? -12.011 -21.380 -5.585 1.00 88.94 301 GLU A C 1
ATOM 2258 O O . GLU A 1 301 ? -12.298 -22.321 -6.335 1.00 88.94 301 GLU A O 1
ATOM 2263 N N . GLY A 1 302 ? -10.757 -20.938 -5.456 1.00 79.00 302 GLY A N 1
ATOM 2264 C CA . GLY A 1 302 ? -9.603 -21.543 -6.125 1.00 79.00 302 GLY A CA 1
ATOM 2265 C C . GLY A 1 302 ? -8.631 -22.256 -5.187 1.00 79.00 302 GLY A C 1
ATOM 2266 O O . GLY A 1 302 ? -7.492 -22.503 -5.573 1.00 79.00 302 GLY A O 1
ATOM 2267 N N . GLY A 1 303 ? -9.061 -22.617 -3.972 1.00 84.00 303 GLY A N 1
ATOM 2268 C CA . GLY A 1 303 ? -8.253 -23.435 -3.060 1.00 84.00 303 GLY A CA 1
ATOM 2269 C C . GLY A 1 303 ? -7.033 -22.707 -2.488 1.00 84.00 303 GLY A C 1
ATOM 2270 O O . GLY A 1 303 ? -5.977 -23.310 -2.315 1.00 84.00 303 GLY A O 1
ATOM 2271 N N . GLY A 1 304 ? -7.167 -21.407 -2.213 1.00 86.69 304 GLY A N 1
ATOM 2272 C CA . GLY A 1 304 ? -6.109 -20.558 -1.661 1.00 86.69 304 GLY A CA 1
ATOM 2273 C C . GLY A 1 304 ? -5.487 -19.591 -2.669 1.00 86.69 304 GLY A C 1
ATOM 2274 O O . GLY A 1 304 ? -4.687 -18.751 -2.268 1.00 86.69 304 GLY A O 1
ATOM 2275 N N . TYR A 1 305 ? -5.876 -19.669 -3.941 1.00 90.38 305 TYR A N 1
ATOM 2276 C CA . TYR A 1 305 ? -5.543 -18.710 -4.996 1.00 90.38 305 TYR A CA 1
ATOM 2277 C C . TYR A 1 305 ? -6.825 -18.322 -5.726 1.00 90.38 305 TYR A C 1
ATOM 2279 O O . TYR A 1 305 ? -7.719 -19.151 -5.877 1.00 90.38 305 TYR A O 1
ATOM 2287 N N . ARG A 1 306 ? -6.934 -17.086 -6.215 1.00 90.38 306 ARG A N 1
ATOM 2288 C CA . ARG A 1 306 ? -8.034 -16.728 -7.114 1.00 90.38 306 ARG A CA 1
ATOM 2289 C C . ARG A 1 306 ? -7.846 -17.430 -8.460 1.00 90.38 306 ARG A C 1
ATOM 2291 O O . ARG A 1 306 ? -6.750 -17.438 -9.012 1.00 90.38 306 ARG A O 1
ATOM 2298 N N . LYS A 1 307 ? -8.935 -17.969 -9.020 1.00 88.06 307 LYS A N 1
ATOM 2299 C CA . LYS A 1 307 ? -8.950 -18.517 -10.392 1.00 88.06 307 LYS A CA 1
ATOM 2300 C C . LYS A 1 307 ? -8.762 -17.425 -11.444 1.00 88.06 307 LYS A C 1
ATOM 2302 O O . LYS A 1 307 ? -8.049 -17.626 -12.421 1.00 88.06 307 LYS A O 1
ATOM 2307 N N . THR A 1 308 ? -9.403 -16.281 -11.215 1.00 89.50 308 THR A N 1
ATOM 2308 C CA . THR A 1 308 ? -9.297 -15.089 -12.057 1.00 89.50 308 THR A CA 1
ATOM 2309 C C . THR A 1 308 ? -8.553 -14.005 -11.282 1.00 89.50 308 THR A C 1
ATOM 2311 O O . THR A 1 308 ? -8.966 -13.712 -10.150 1.00 89.50 308 THR A O 1
ATOM 2314 N N . PRO A 1 309 ? -7.490 -13.408 -11.857 1.00 92.50 309 PRO A N 1
ATOM 2315 C CA . PRO A 1 309 ? -6.783 -12.293 -11.239 1.00 92.50 309 PRO A CA 1
ATOM 2316 C C . PRO A 1 309 ? -7.729 -11.168 -10.824 1.00 92.50 309 PRO A C 1
ATOM 2318 O O . PRO A 1 309 ? -8.721 -10.892 -11.501 1.00 92.50 309 PRO A O 1
ATOM 2321 N N . LEU A 1 310 ? -7.420 -10.536 -9.696 1.00 94.12 310 LEU A N 1
ATOM 2322 C CA . LEU A 1 310 ? -8.161 -9.384 -9.204 1.00 94.12 310 LEU A CA 1
ATOM 2323 C C . LEU A 1 310 ? -8.004 -8.197 -10.167 1.00 94.12 310 LEU A C 1
ATOM 2325 O O . LEU A 1 310 ? -6.886 -7.851 -10.546 1.00 94.12 310 LEU A O 1
ATOM 2329 N N . VAL A 1 311 ? -9.111 -7.546 -10.524 1.00 93.75 311 VAL A N 1
ATOM 2330 C CA . VAL A 1 311 ? -9.101 -6.296 -11.292 1.00 93.75 311 VAL A CA 1
ATOM 2331 C C . VAL A 1 311 ? -9.261 -5.141 -10.308 1.00 93.75 311 VAL A C 1
ATOM 2333 O O . VAL A 1 311 ? -10.329 -4.942 -9.743 1.00 93.75 311 VAL A O 1
ATOM 2336 N N . VAL A 1 312 ? -8.182 -4.390 -10.072 1.00 92.12 312 VAL A N 1
ATOM 2337 C CA . VAL A 1 312 ? -8.147 -3.317 -9.056 1.00 92.12 312 VAL A CA 1
ATOM 2338 C C . VAL A 1 312 ? -9.173 -2.212 -9.345 1.00 92.12 312 VAL A C 1
ATOM 2340 O O . VAL A 1 312 ? -9.761 -1.669 -8.418 1.00 92.12 312 VAL A O 1
ATOM 2343 N N . GLY A 1 313 ? -9.451 -1.931 -10.621 1.00 91.75 313 GLY A N 1
ATOM 2344 C CA . GLY A 1 313 ? -10.415 -0.903 -11.032 1.00 91.75 313 GLY A CA 1
ATOM 2345 C C . GLY A 1 313 ? -11.881 -1.192 -10.683 1.00 91.75 313 GLY A C 1
ATOM 2346 O O . GLY A 1 313 ? -12.697 -0.281 -10.785 1.00 91.75 313 GLY A O 1
ATOM 2347 N N . ASP A 1 314 ? -12.217 -2.414 -10.259 1.00 92.19 314 ASP A N 1
ATOM 2348 C CA . ASP A 1 314 ? -13.584 -2.786 -9.855 1.00 92.19 314 ASP A CA 1
ATOM 2349 C C . ASP A 1 314 ? -13.923 -2.344 -8.416 1.00 92.19 314 ASP A C 1
ATOM 2351 O O . ASP A 1 314 ? -15.065 -2.478 -7.973 1.00 92.19 314 ASP A O 1
ATOM 2355 N N . PHE A 1 315 ? -12.933 -1.840 -7.678 1.00 94.69 315 PHE A N 1
ATOM 2356 C CA . PHE A 1 315 ? -13.042 -1.448 -6.274 1.00 94.69 315 PHE A CA 1
ATOM 2357 C C . PHE A 1 315 ? -13.136 0.073 -6.111 1.00 94.69 315 PHE A C 1
ATOM 2359 O O . PHE A 1 315 ? -12.764 0.825 -7.013 1.00 94.69 315 PHE A O 1
ATOM 2366 N N . ASP A 1 316 ? -13.628 0.540 -4.962 1.00 94.75 316 ASP A N 1
ATOM 2367 C CA . ASP A 1 316 ? -13.639 1.973 -4.643 1.00 94.75 316 ASP A CA 1
ATOM 2368 C C . ASP A 1 316 ? -12.233 2.515 -4.312 1.00 94.75 316 ASP A C 1
ATOM 2370 O O . ASP A 1 316 ? -11.271 1.761 -4.180 1.00 94.75 316 ASP A O 1
ATOM 2374 N N . GLU A 1 317 ? -12.099 3.839 -4.213 1.00 93.94 317 GLU A N 1
ATOM 2375 C CA . GLU A 1 317 ? -10.807 4.514 -4.015 1.00 93.94 317 GLU A CA 1
ATOM 2376 C C . GLU A 1 317 ? -10.079 4.040 -2.742 1.00 93.94 317 GLU A C 1
ATOM 2378 O O . GLU A 1 317 ? -8.894 3.718 -2.799 1.00 93.94 317 GLU A O 1
ATOM 2383 N N . GLU A 1 318 ? -10.788 3.883 -1.618 1.00 92.19 318 GLU A N 1
ATOM 2384 C CA . GLU A 1 318 ? -10.200 3.420 -0.349 1.00 92.19 318 GLU A CA 1
ATOM 2385 C C . GLU A 1 318 ? -9.702 1.967 -0.458 1.00 92.19 318 GLU A C 1
ATOM 2387 O O . GLU A 1 318 ? -8.618 1.615 0.016 1.00 92.19 318 GLU A O 1
ATOM 2392 N N . GLN A 1 319 ? -10.472 1.104 -1.120 1.00 94.81 319 GLN A N 1
ATOM 2393 C CA . GLN A 1 319 ? -10.090 -0.285 -1.370 1.00 94.81 319 GLN A CA 1
ATOM 2394 C C . GLN A 1 319 ? -8.888 -0.384 -2.318 1.00 94.81 319 GLN A C 1
ATOM 2396 O O . GLN A 1 319 ? -7.989 -1.198 -2.091 1.00 94.81 319 GLN A O 1
ATOM 2401 N N . GLN A 1 320 ? -8.838 0.451 -3.359 1.00 95.25 320 GLN A N 1
ATOM 2402 C CA . GLN A 1 320 ? -7.693 0.533 -4.267 1.00 95.25 320 GLN A CA 1
ATOM 2403 C C . GLN A 1 320 ? -6.426 0.978 -3.529 1.00 95.25 320 GLN A C 1
ATOM 2405 O O . GLN A 1 320 ? -5.365 0.384 -3.731 1.00 95.25 320 GLN A O 1
ATOM 2410 N N . GLU A 1 321 ? -6.528 1.949 -2.618 1.00 93.94 321 GLU A N 1
ATOM 2411 C CA . GLU A 1 321 ? -5.414 2.370 -1.763 1.00 93.94 321 GLU A CA 1
ATOM 2412 C C . GLU A 1 321 ? -4.928 1.241 -0.841 1.00 93.94 321 GLU A C 1
ATOM 2414 O O . GLU A 1 321 ? -3.720 1.040 -0.701 1.00 93.94 321 GLU A O 1
ATOM 2419 N N . MET A 1 322 ? -5.835 0.445 -0.260 1.00 95.25 322 MET A N 1
ATOM 2420 C CA . MET A 1 322 ? -5.457 -0.735 0.530 1.00 95.25 322 MET A CA 1
ATOM 2421 C C . MET A 1 322 ? -4.703 -1.783 -0.299 1.00 95.25 322 MET A C 1
ATOM 2423 O O . MET A 1 322 ? -3.717 -2.354 0.178 1.00 95.25 322 MET A O 1
ATOM 2427 N N . LEU A 1 323 ? -5.143 -2.039 -1.535 1.00 96.44 323 LEU A N 1
ATOM 2428 C CA . LEU A 1 323 ? -4.476 -2.971 -2.451 1.00 96.44 323 LEU A CA 1
ATOM 2429 C C . LEU A 1 323 ? -3.109 -2.434 -2.899 1.00 96.44 323 LEU A C 1
ATOM 2431 O O . LEU A 1 323 ? -2.130 -3.176 -2.872 1.00 96.44 323 LEU A O 1
ATOM 2435 N N . SER A 1 324 ? -3.013 -1.143 -3.223 1.00 93.12 324 SER A N 1
ATOM 2436 C CA . SER A 1 324 ? -1.743 -0.471 -3.532 1.00 93.12 324 SER A CA 1
ATOM 2437 C C . SER A 1 324 ? -0.766 -0.556 -2.353 1.00 93.12 324 SER A C 1
ATOM 2439 O O . SER A 1 324 ? 0.379 -0.988 -2.499 1.00 93.12 324 SER A O 1
ATOM 2441 N N . GLY A 1 325 ? -1.247 -0.264 -1.141 1.00 93.12 325 GLY A N 1
ATOM 2442 C CA . GLY A 1 325 ? -0.489 -0.408 0.098 1.00 93.12 325 GLY A CA 1
ATOM 2443 C C . GLY A 1 325 ? 0.022 -1.829 0.339 1.00 93.12 325 GLY A C 1
ATOM 2444 O O . GLY A 1 325 ? 1.139 -2.020 0.829 1.00 93.12 325 GLY A O 1
ATOM 2445 N N . LEU A 1 326 ? -0.767 -2.840 -0.037 1.00 95.31 326 LEU A N 1
ATOM 2446 C CA . LEU A 1 326 ? -0.360 -4.243 0.008 1.00 95.31 326 LEU A CA 1
ATOM 2447 C C . LEU A 1 326 ? 0.784 -4.535 -0.979 1.00 95.31 326 LEU A C 1
ATOM 2449 O O . LEU A 1 326 ? 1.742 -5.208 -0.597 1.00 95.31 326 LEU A O 1
ATOM 2453 N N . GLU A 1 327 ? 0.725 -4.017 -2.210 1.00 92.56 327 GLU A N 1
ATOM 2454 C CA . GLU A 1 327 ? 1.793 -4.184 -3.207 1.00 92.56 327 GLU A CA 1
ATOM 2455 C C . GLU A 1 327 ? 3.102 -3.501 -2.788 1.00 92.56 327 GLU A C 1
ATOM 2457 O O . GLU A 1 327 ? 4.180 -4.091 -2.918 1.00 92.56 327 GLU A O 1
ATOM 2462 N N . ILE A 1 328 ? 3.012 -2.290 -2.230 1.00 89.94 328 ILE A N 1
ATOM 2463 C CA . ILE A 1 328 ? 4.163 -1.559 -1.681 1.00 89.94 328 ILE A CA 1
ATOM 2464 C C . ILE A 1 328 ? 4.803 -2.373 -0.555 1.00 89.94 328 ILE A C 1
ATOM 2466 O O . ILE A 1 328 ? 6.015 -2.602 -0.549 1.00 89.94 328 ILE A O 1
ATOM 2470 N N . LEU A 1 329 ? 3.987 -2.873 0.377 1.00 91.75 329 LEU A N 1
ATOM 2471 C CA . LEU A 1 329 ? 4.461 -3.708 1.475 1.00 91.75 329 LEU A CA 1
ATOM 2472 C C . LEU A 1 329 ? 5.084 -5.022 0.971 1.00 91.75 329 LEU A C 1
ATOM 2474 O O . LEU A 1 329 ? 6.071 -5.484 1.540 1.00 91.75 329 LEU A O 1
ATOM 2478 N N . ALA A 1 330 ? 4.547 -5.619 -0.096 1.00 92.94 330 ALA A N 1
ATOM 2479 C CA . ALA A 1 330 ? 5.080 -6.834 -0.710 1.00 92.94 330 ALA A CA 1
ATOM 2480 C C . ALA A 1 330 ? 6.476 -6.629 -1.323 1.00 92.94 330 ALA A C 1
ATOM 2482 O O . ALA A 1 330 ? 7.364 -7.466 -1.125 1.00 92.94 330 ALA A O 1
ATOM 2483 N N . ALA A 1 331 ? 6.698 -5.507 -2.016 1.00 89.44 331 ALA A N 1
ATOM 2484 C CA . ALA A 1 331 ? 7.990 -5.175 -2.623 1.00 89.44 331 ALA A CA 1
ATOM 2485 C C . ALA A 1 331 ? 9.119 -5.062 -1.579 1.00 89.44 331 ALA A C 1
ATOM 2487 O O . ALA A 1 331 ? 10.263 -5.415 -1.854 1.00 89.44 331 ALA A O 1
ATOM 2488 N N . GLN A 1 332 ? 8.797 -4.683 -0.339 1.00 87.25 332 GLN A N 1
ATOM 2489 C CA . GLN A 1 332 ? 9.770 -4.605 0.757 1.00 87.25 332 GLN A CA 1
ATOM 2490 C C . GLN A 1 332 ? 10.291 -5.963 1.240 1.00 87.25 332 GLN A C 1
ATOM 2492 O O . GLN A 1 332 ? 11.239 -6.009 2.022 1.00 87.25 332 GLN A O 1
ATOM 2497 N N . SER A 1 333 ? 9.714 -7.084 0.797 1.00 84.62 333 SER A N 1
ATOM 2498 C CA . SER A 1 333 ? 10.187 -8.416 1.202 1.00 84.62 333 SER A CA 1
ATOM 2499 C C . SER A 1 333 ? 11.616 -8.719 0.738 1.00 84.62 333 SER A C 1
ATOM 2501 O O . SER A 1 333 ? 12.269 -9.593 1.309 1.00 84.62 333 SER A O 1
ATOM 2503 N N . VAL A 1 334 ? 12.120 -7.974 -0.250 1.00 81.69 334 VAL A N 1
ATOM 2504 C CA . VAL A 1 334 ? 13.490 -8.094 -0.761 1.00 81.69 334 VAL A CA 1
ATOM 2505 C C . VAL A 1 334 ? 14.396 -6.917 -0.399 1.00 81.69 334 VAL A C 1
ATOM 2507 O O . VAL A 1 334 ? 15.590 -6.966 -0.714 1.00 81.69 334 VAL A O 1
ATOM 2510 N N . ALA A 1 335 ? 13.867 -5.904 0.295 1.00 73.31 335 ALA A N 1
ATOM 2511 C CA . ALA A 1 335 ? 14.613 -4.711 0.671 1.00 73.31 335 ALA A CA 1
ATOM 2512 C C . ALA A 1 335 ? 15.802 -5.087 1.571 1.00 73.31 335 ALA A C 1
ATOM 2514 O O . ALA A 1 335 ? 15.646 -5.561 2.698 1.00 73.31 335 ALA A O 1
ATOM 2515 N N . ARG A 1 336 ? 17.027 -4.898 1.063 1.00 57.75 336 ARG A N 1
ATOM 2516 C CA . ARG A 1 336 ? 18.275 -5.254 1.774 1.00 57.75 336 ARG A CA 1
ATOM 2517 C C . ARG A 1 336 ? 18.747 -4.180 2.746 1.00 57.75 336 ARG A C 1
ATOM 2519 O O . ARG A 1 336 ? 19.656 -4.419 3.540 1.00 57.75 336 ARG A O 1
ATOM 2526 N N . THR A 1 337 ? 18.166 -2.991 2.679 1.00 51.69 337 THR A N 1
ATOM 2527 C CA . THR A 1 337 ? 18.562 -1.861 3.510 1.00 51.69 337 THR A CA 1
ATOM 2528 C C . THR A 1 337 ? 17.539 -1.618 4.606 1.00 51.69 337 THR A C 1
ATOM 2530 O O . THR A 1 337 ? 16.372 -1.378 4.319 1.00 51.69 337 THR A O 1
ATOM 2533 N N . ASN A 1 338 ? 18.019 -1.530 5.852 1.00 46.72 338 ASN A N 1
ATOM 2534 C CA . ASN A 1 338 ? 17.366 -0.817 6.959 1.00 46.72 338 ASN A CA 1
ATOM 2535 C C . ASN A 1 338 ? 17.277 0.695 6.661 1.00 46.72 338 ASN A C 1
ATOM 2537 O O . ASN A 1 338 ? 17.570 1.526 7.524 1.00 46.72 338 ASN A O 1
ATOM 2541 N N . PHE A 1 339 ? 16.937 1.089 5.430 1.00 45.34 339 PHE A N 1
ATOM 2542 C CA . PHE A 1 339 ? 16.452 2.433 5.213 1.00 45.34 339 PHE A CA 1
ATOM 2543 C C . PHE A 1 339 ? 15.153 2.462 5.995 1.00 45.34 339 PHE A C 1
ATOM 2545 O O . PHE A 1 339 ? 14.223 1.722 5.687 1.00 45.34 339 PHE A O 1
ATOM 2552 N N . ALA A 1 340 ? 15.147 3.204 7.098 1.00 42.28 340 ALA A N 1
ATOM 2553 C CA . ALA A 1 340 ? 13.950 3.439 7.875 1.00 42.28 340 ALA A CA 1
ATOM 2554 C C . ALA A 1 340 ? 12.991 4.236 6.981 1.00 42.28 340 ALA A C 1
ATOM 2556 O O . ALA A 1 340 ? 12.896 5.458 7.098 1.00 42.28 340 ALA A O 1
ATOM 2557 N N . SER A 1 341 ? 12.337 3.547 6.041 1.00 49.50 341 SER A N 1
ATOM 2558 C CA . SER A 1 341 ? 11.152 4.039 5.375 1.00 49.50 341 SER A CA 1
ATOM 2559 C C . SER A 1 341 ? 10.198 4.308 6.519 1.00 49.50 341 SER A C 1
ATOM 2561 O O . SER A 1 341 ? 9.826 3.404 7.273 1.00 49.50 341 SER A O 1
ATOM 2563 N N . ARG A 1 342 ? 9.911 5.586 6.761 1.00 50.69 342 ARG A N 1
ATOM 2564 C CA . ARG A 1 342 ? 8.760 5.921 7.587 1.00 50.69 342 ARG A CA 1
ATOM 2565 C C . ARG A 1 342 ? 7.603 5.193 6.933 1.00 50.69 342 ARG A C 1
ATOM 2567 O O . ARG A 1 342 ? 7.403 5.404 5.742 1.00 50.69 342 ARG A O 1
ATOM 2574 N N . THR A 1 343 ? 6.904 4.358 7.696 1.00 61.34 343 THR A N 1
ATOM 2575 C CA . THR A 1 343 ? 5.711 3.669 7.208 1.00 61.34 343 THR A CA 1
ATOM 2576 C C . THR A 1 343 ? 4.839 4.709 6.528 1.00 61.34 343 THR A C 1
ATOM 2578 O O . THR A 1 343 ? 4.405 5.665 7.182 1.00 61.34 343 THR A O 1
ATOM 2581 N N . THR A 1 344 ? 4.701 4.610 5.207 1.00 77.56 344 THR A N 1
ATOM 2582 C CA . THR A 1 344 ? 3.842 5.530 4.468 1.00 77.56 344 THR A CA 1
ATOM 2583 C C . THR A 1 344 ? 2.398 5.280 4.907 1.00 77.56 344 THR A C 1
ATOM 2585 O O . THR A 1 344 ? 2.081 4.235 5.483 1.00 77.56 344 THR A O 1
ATOM 2588 N N . ALA A 1 345 ? 1.509 6.250 4.686 1.00 85.69 345 ALA A N 1
ATOM 2589 C CA . ALA A 1 345 ? 0.088 6.043 4.967 1.00 85.69 345 ALA A CA 1
ATOM 2590 C C . ALA A 1 345 ? -0.448 4.811 4.209 1.00 85.69 345 ALA A C 1
ATOM 2592 O O . ALA A 1 345 ? -1.162 3.996 4.783 1.00 85.69 345 ALA A O 1
ATOM 2593 N N . GLU A 1 346 ? 0.010 4.615 2.972 1.00 83.31 346 GLU A N 1
ATOM 2594 C CA . GLU A 1 346 ? -0.325 3.470 2.121 1.00 83.31 346 GLU A CA 1
ATOM 2595 C C . GLU A 1 346 ? 0.171 2.141 2.714 1.00 83.31 346 GLU A C 1
ATOM 2597 O O . GLU A 1 346 ? -0.580 1.172 2.796 1.00 83.31 346 GLU A O 1
ATOM 2602 N N . GLU A 1 347 ? 1.406 2.078 3.226 1.00 86.44 347 GLU A N 1
ATOM 2603 C CA . GLU A 1 347 ? 1.907 0.867 3.895 1.00 86.44 347 GLU A CA 1
ATOM 2604 C C . GLU A 1 347 ? 1.063 0.488 5.121 1.00 86.44 347 GLU A C 1
ATOM 2606 O O . GLU A 1 347 ? 0.883 -0.698 5.415 1.00 86.44 347 GLU A O 1
ATOM 2611 N N . ALA A 1 348 ? 0.557 1.479 5.861 1.00 91.75 348 ALA A N 1
ATOM 2612 C CA . ALA A 1 348 ? -0.312 1.228 7.005 1.00 91.75 348 ALA A CA 1
ATOM 2613 C C . ALA A 1 348 ? -1.636 0.581 6.569 1.00 91.75 348 ALA A C 1
ATOM 2615 O O . ALA A 1 348 ? -2.076 -0.367 7.220 1.00 91.75 348 ALA A O 1
ATOM 2616 N N . LEU A 1 349 ? -2.201 1.013 5.437 1.00 93.81 349 LEU A N 1
ATOM 2617 C CA . LEU A 1 349 ? -3.399 0.415 4.840 1.00 93.81 349 LEU A CA 1
ATOM 2618 C C . LEU A 1 349 ? -3.158 -1.036 4.396 1.00 93.81 349 LEU A C 1
ATOM 2620 O O . LEU A 1 349 ? -3.965 -1.916 4.693 1.00 93.81 349 LEU A O 1
ATOM 2624 N N . GLY A 1 350 ? -2.009 -1.335 3.780 1.00 94.38 350 GLY A N 1
ATOM 2625 C CA . GLY A 1 350 ? -1.643 -2.715 3.429 1.00 94.38 350 GLY A CA 1
ATOM 2626 C C . GLY A 1 350 ? -1.515 -3.634 4.656 1.00 94.38 350 GLY A C 1
ATOM 2627 O O . GLY A 1 350 ? -1.940 -4.793 4.643 1.00 94.38 350 GLY A O 1
ATOM 2628 N N . ARG A 1 351 ? -0.969 -3.112 5.764 1.00 95.19 351 ARG A N 1
ATOM 2629 C CA . ARG A 1 351 ? -0.894 -3.825 7.055 1.00 95.19 351 ARG A CA 1
ATOM 2630 C C . ARG A 1 351 ? -2.267 -4.004 7.702 1.00 95.19 351 ARG A C 1
ATOM 2632 O O . ARG A 1 351 ? -2.519 -5.060 8.291 1.00 95.19 351 ARG A O 1
ATOM 2639 N N . GLU A 1 352 ? -3.137 -3.002 7.603 1.00 95.38 352 GLU A N 1
ATOM 2640 C CA . GLU A 1 352 ? -4.532 -3.082 8.045 1.00 95.38 352 GLU A CA 1
ATOM 2641 C C . GLU A 1 352 ? -5.259 -4.197 7.291 1.00 95.38 352 GLU A C 1
ATOM 2643 O O . GLU A 1 352 ? -5.809 -5.091 7.932 1.00 95.38 352 GLU A O 1
ATOM 2648 N N . LEU A 1 353 ? -5.160 -4.231 5.959 1.00 96.44 353 LEU A N 1
ATOM 2649 C CA . LEU A 1 353 ? -5.782 -5.262 5.127 1.00 96.44 353 LEU A CA 1
ATOM 2650 C C . LEU A 1 353 ? -5.330 -6.679 5.514 1.00 96.44 353 LEU A C 1
ATOM 2652 O O . LEU A 1 353 ? -6.158 -7.580 5.663 1.00 96.44 353 LEU A O 1
ATOM 2656 N N . LEU A 1 354 ? -4.028 -6.888 5.744 1.00 96.88 354 LEU A N 1
ATOM 2657 C CA . LEU A 1 354 ? -3.521 -8.177 6.234 1.00 96.88 354 LEU A CA 1
ATOM 2658 C C . LEU A 1 354 ? -4.125 -8.555 7.587 1.00 96.88 354 LEU A C 1
ATOM 2660 O O . LEU A 1 354 ? -4.514 -9.707 7.781 1.00 96.88 354 LEU A O 1
ATOM 2664 N N . THR A 1 355 ? -4.228 -7.590 8.499 1.00 96.38 355 THR A N 1
ATOM 2665 C CA . THR A 1 355 ? -4.796 -7.800 9.835 1.00 96.38 355 THR A CA 1
ATOM 2666 C C . THR A 1 355 ? -6.278 -8.165 9.750 1.00 96.38 355 THR A C 1
ATOM 2668 O O . THR A 1 355 ? -6.705 -9.118 10.399 1.00 96.38 355 THR A O 1
ATOM 2671 N N . LEU A 1 356 ? -7.046 -7.472 8.901 1.00 95.12 356 LEU A N 1
ATOM 2672 C CA . LEU A 1 356 ? -8.459 -7.766 8.643 1.00 95.12 356 LEU A CA 1
ATOM 2673 C C . LEU A 1 356 ? -8.661 -9.170 8.052 1.00 95.12 356 LEU A C 1
ATOM 2675 O O . LEU A 1 356 ? -9.626 -9.851 8.384 1.00 95.12 356 LEU A O 1
ATOM 2679 N N . LEU A 1 357 ? -7.715 -9.639 7.236 1.00 95.19 357 LEU A N 1
ATOM 2680 C CA . LEU A 1 357 ? -7.696 -10.998 6.688 1.00 95.19 357 LEU A CA 1
ATOM 2681 C C . LEU A 1 357 ? -7.138 -12.055 7.660 1.00 95.19 357 LEU A C 1
ATOM 2683 O O . LEU A 1 357 ? -6.962 -13.209 7.264 1.00 95.19 357 LEU A O 1
ATOM 2687 N N . GLY A 1 358 ? -6.833 -11.688 8.910 1.00 94.88 358 GLY A N 1
ATOM 2688 C CA . GLY A 1 358 ? -6.310 -12.601 9.930 1.00 94.88 358 GLY A CA 1
ATOM 2689 C C . GLY A 1 358 ? -4.860 -13.040 9.696 1.00 94.88 358 GLY A C 1
ATOM 2690 O O . GLY A 1 358 ? -4.445 -14.099 10.165 1.00 94.88 358 GLY A O 1
ATOM 2691 N N . ARG A 1 359 ? -4.076 -12.255 8.950 1.00 94.94 359 ARG A N 1
ATOM 2692 C CA . ARG A 1 359 ? -2.676 -12.543 8.610 1.00 94.94 359 ARG A CA 1
ATOM 2693 C C . ARG A 1 359 ? -1.736 -11.615 9.369 1.00 94.94 359 ARG A C 1
ATOM 2695 O O . ARG A 1 359 ? -2.041 -10.456 9.625 1.00 94.94 359 ARG A O 1
ATOM 2702 N N . SER A 1 360 ? -0.542 -12.112 9.697 1.00 96.06 360 SER A N 1
ATOM 2703 C CA . SER A 1 360 ? 0.495 -11.269 10.304 1.00 96.06 360 SER A CA 1
ATOM 2704 C C . SER A 1 360 ? 0.912 -10.160 9.317 1.00 96.06 360 SER A C 1
ATOM 2706 O O . SER A 1 360 ? 1.227 -10.494 8.168 1.00 96.06 360 SER A O 1
ATOM 2708 N N . PRO A 1 361 ? 0.937 -8.874 9.730 1.00 94.88 361 PRO A N 1
ATOM 2709 C CA . PRO A 1 361 ? 1.149 -7.733 8.838 1.00 94.88 361 PRO A CA 1
ATOM 2710 C C . PRO A 1 361 ? 2.637 -7.533 8.512 1.00 94.88 361 PRO A C 1
ATOM 2712 O O . PRO A 1 361 ? 3.276 -6.603 9.005 1.00 94.88 361 PRO A O 1
ATOM 2715 N N . ASN A 1 362 ? 3.212 -8.427 7.709 1.00 92.69 362 ASN A N 1
ATOM 2716 C CA . ASN A 1 362 ? 4.620 -8.400 7.307 1.00 92.69 362 ASN A CA 1
ATOM 2717 C C . ASN A 1 362 ? 4.789 -8.494 5.773 1.00 92.69 362 ASN A C 1
ATOM 2719 O O . ASN A 1 362 ? 3.889 -9.007 5.102 1.00 92.69 362 ASN A O 1
ATOM 2723 N N . PRO A 1 363 ? 5.934 -8.041 5.220 1.00 93.12 363 PRO A N 1
ATOM 2724 C CA . PRO A 1 363 ? 6.182 -8.032 3.774 1.00 93.12 363 PRO A CA 1
ATOM 2725 C C . PRO A 1 363 ? 6.027 -9.388 3.077 1.00 93.12 363 PRO A C 1
ATOM 2727 O O . PRO A 1 363 ? 5.485 -9.462 1.979 1.00 93.12 363 PRO A O 1
ATOM 2730 N N . SER A 1 364 ? 6.456 -10.482 3.711 1.00 93.62 364 SER A N 1
ATOM 2731 C CA . SER A 1 364 ? 6.356 -11.823 3.119 1.00 93.62 364 SER A CA 1
ATOM 2732 C C . SER A 1 364 ? 4.901 -12.267 2.957 1.00 93.62 364 SER A C 1
ATOM 2734 O O . SER A 1 364 ? 4.515 -12.767 1.903 1.00 93.62 364 SER A O 1
ATOM 2736 N N . ASN A 1 365 ? 4.068 -12.028 3.972 1.00 95.81 365 ASN A N 1
ATOM 2737 C CA . ASN A 1 365 ? 2.636 -12.308 3.895 1.00 95.81 365 ASN A CA 1
ATOM 2738 C C . ASN A 1 365 ? 1.912 -11.386 2.911 1.00 95.81 365 ASN A C 1
ATOM 2740 O O . ASN A 1 365 ? 0.962 -11.839 2.272 1.00 95.81 365 ASN A O 1
ATOM 2744 N N . ALA A 1 366 ? 2.359 -10.133 2.777 1.00 95.94 366 ALA A N 1
ATOM 2745 C CA . ALA A 1 366 ? 1.855 -9.217 1.759 1.00 95.94 366 ALA A CA 1
ATOM 2746 C C . ALA A 1 366 ? 2.110 -9.775 0.357 1.00 95.94 366 ALA A C 1
ATOM 2748 O O . ALA A 1 366 ? 1.168 -9.948 -0.409 1.00 95.94 366 ALA A O 1
ATOM 2749 N N . PHE A 1 367 ? 3.355 -10.171 0.067 1.00 95.88 367 PHE A N 1
ATOM 2750 C CA . PHE A 1 367 ? 3.716 -10.770 -1.217 1.00 95.88 367 PHE A CA 1
ATOM 2751 C C . PHE A 1 367 ? 2.920 -12.044 -1.503 1.00 95.88 367 PHE A C 1
ATOM 2753 O O . PHE A 1 367 ? 2.327 -12.174 -2.572 1.00 95.88 367 PHE A O 1
ATOM 2760 N N . HIS A 1 368 ? 2.825 -12.956 -0.533 1.00 95.44 368 HIS A N 1
ATOM 2761 C CA . HIS A 1 368 ? 2.027 -14.170 -0.698 1.00 95.44 368 HIS A CA 1
ATOM 2762 C C . HIS A 1 368 ? 0.561 -13.848 -1.003 1.00 95.44 368 HIS A C 1
ATOM 2764 O O . HIS A 1 368 ? -0.022 -14.471 -1.887 1.00 95.44 368 HIS A O 1
ATOM 2770 N N . LEU A 1 369 ? -0.033 -12.870 -0.313 1.00 96.81 369 LEU A N 1
ATOM 2771 C CA . LEU A 1 369 ? -1.404 -12.453 -0.584 1.00 96.81 369 LEU A CA 1
ATOM 2772 C C . LEU A 1 369 ? -1.543 -11.820 -1.978 1.00 96.81 369 LEU A C 1
ATOM 2774 O O . LEU A 1 369 ? -2.477 -12.174 -2.689 1.00 96.81 369 LEU A O 1
ATOM 2778 N N . CYS A 1 370 ? -0.612 -10.964 -2.413 1.00 96.62 370 CYS A N 1
ATOM 2779 C CA . CYS A 1 370 ? -0.606 -10.409 -3.772 1.00 96.62 370 CYS A CA 1
ATOM 2780 C C . CYS A 1 370 ? -0.582 -11.511 -4.840 1.00 96.62 370 CYS A C 1
ATOM 2782 O O . CYS A 1 370 ? -1.348 -11.446 -5.801 1.00 96.62 370 CYS A O 1
ATOM 2784 N N . VAL A 1 371 ? 0.244 -12.548 -4.660 1.00 96.31 371 VAL A N 1
ATOM 2785 C CA . VAL A 1 371 ? 0.285 -13.700 -5.578 1.00 96.31 371 VAL A CA 1
ATOM 2786 C C . VAL A 1 371 ? -1.032 -14.477 -5.542 1.00 96.31 371 VAL A C 1
ATOM 2788 O O . VAL A 1 371 ? -1.569 -14.836 -6.586 1.00 96.31 371 VAL A O 1
ATOM 2791 N N . GLN A 1 372 ? -1.594 -14.702 -4.353 1.00 96.19 372 GLN A N 1
ATOM 2792 C CA . GLN A 1 372 ? -2.875 -15.394 -4.192 1.00 96.19 372 GLN A CA 1
ATOM 2793 C C . GLN A 1 372 ? -4.053 -14.639 -4.818 1.00 96.19 372 GLN A C 1
ATOM 2795 O O . GLN A 1 372 ? -4.961 -15.263 -5.363 1.00 96.19 372 GLN A O 1
ATOM 2800 N N . LEU A 1 373 ? -4.032 -13.308 -4.776 1.00 96.31 373 LEU A N 1
ATOM 2801 C CA . LEU A 1 373 ? -5.029 -12.449 -5.415 1.00 96.31 373 LEU A CA 1
ATOM 2802 C C . LEU A 1 373 ? -4.790 -12.275 -6.926 1.00 96.31 373 LEU A C 1
ATOM 2804 O O . LEU A 1 373 ? -5.657 -11.749 -7.619 1.00 96.31 373 LEU A O 1
ATOM 2808 N N . GLY A 1 374 ? -3.647 -12.726 -7.450 1.00 95.12 374 GLY A N 1
ATOM 2809 C CA . GLY A 1 374 ? -3.268 -12.547 -8.853 1.00 95.12 374 GLY A CA 1
ATOM 2810 C C . GLY A 1 374 ? -2.798 -11.131 -9.204 1.00 95.12 374 GLY A C 1
ATOM 2811 O O . GLY A 1 374 ? -2.712 -10.808 -10.383 1.00 95.12 374 GLY A O 1
ATOM 2812 N N . LEU A 1 375 ? -2.481 -10.304 -8.203 1.00 94.69 375 LEU A N 1
ATOM 2813 C CA . LEU A 1 375 ? -1.899 -8.965 -8.382 1.00 94.69 375 LEU A CA 1
ATOM 2814 C C . LEU A 1 375 ? -0.418 -9.034 -8.777 1.00 94.69 375 LEU A C 1
ATOM 2816 O O . LEU A 1 375 ? 0.103 -8.171 -9.477 1.00 94.69 375 LEU A O 1
ATOM 2820 N N . MET A 1 376 ? 0.269 -10.087 -8.331 1.00 93.56 376 MET A N 1
ATOM 2821 C CA . MET A 1 376 ? 1.671 -10.345 -8.646 1.00 93.56 376 MET A CA 1
ATOM 2822 C C . MET A 1 376 ? 1.859 -11.774 -9.139 1.00 93.56 376 MET A C 1
ATOM 2824 O O . MET A 1 376 ? 1.127 -12.689 -8.755 1.00 93.56 376 MET A O 1
ATOM 2828 N N . LYS A 1 377 ? 2.878 -11.990 -9.973 1.00 91.44 377 LYS A N 1
ATOM 2829 C CA . LYS A 1 377 ? 3.277 -13.339 -10.379 1.00 91.44 377 LYS A CA 1
ATOM 2830 C C . LYS A 1 377 ? 4.065 -14.018 -9.260 1.00 91.44 377 LYS A C 1
ATOM 2832 O O . LYS A 1 377 ? 4.732 -13.370 -8.461 1.00 91.44 377 LYS A O 1
ATOM 2837 N N . HIS A 1 378 ? 4.065 -15.350 -9.251 1.00 90.56 378 HIS A N 1
ATOM 2838 C CA . HIS A 1 378 ? 4.854 -16.131 -8.290 1.00 90.56 378 HIS A CA 1
ATOM 2839 C C . HIS A 1 378 ? 6.363 -15.815 -8.352 1.00 90.56 378 HIS A C 1
ATOM 2841 O O . HIS A 1 378 ? 7.045 -15.816 -7.333 1.00 90.56 378 HIS A O 1
ATOM 2847 N N . HIS A 1 379 ? 6.870 -15.508 -9.549 1.00 89.88 379 HIS A N 1
ATOM 2848 C CA . HIS A 1 379 ? 8.260 -15.113 -9.799 1.00 89.88 379 HIS A CA 1
ATOM 2849 C C . HIS A 1 379 ? 8.378 -13.620 -10.138 1.00 89.88 379 HIS A C 1
ATOM 2851 O O . HIS A 1 379 ? 9.192 -13.233 -10.970 1.00 89.88 379 HIS A O 1
ATOM 2857 N N . GLU A 1 380 ? 7.523 -12.777 -9.550 1.00 90.19 380 GLU A N 1
ATOM 2858 C CA . GLU A 1 380 ? 7.621 -11.327 -9.725 1.00 90.19 380 GLU A CA 1
ATOM 2859 C C . GLU A 1 380 ? 9.006 -10.826 -9.282 1.00 90.19 380 GLU A C 1
ATOM 2861 O O . GLU A 1 380 ? 9.491 -11.173 -8.203 1.00 90.19 380 GLU A O 1
ATOM 2866 N N . ASN A 1 381 ? 9.641 -9.979 -10.096 1.00 89.50 381 ASN A N 1
ATOM 2867 C CA . ASN A 1 381 ? 10.909 -9.365 -9.722 1.00 89.50 381 ASN A CA 1
ATOM 2868 C C . ASN A 1 381 ? 10.658 -8.208 -8.743 1.00 89.50 381 ASN A C 1
ATOM 2870 O O . ASN A 1 381 ? 10.417 -7.064 -9.134 1.00 89.50 381 ASN A O 1
ATOM 2874 N N . LEU A 1 382 ? 10.712 -8.520 -7.450 1.00 89.06 382 LEU A N 1
ATOM 2875 C CA . LEU A 1 382 ? 10.429 -7.553 -6.392 1.00 89.06 382 LEU A CA 1
ATOM 2876 C C . LEU A 1 382 ? 11.493 -6.456 -6.277 1.00 89.06 382 LEU A C 1
ATOM 2878 O O . LEU A 1 382 ? 11.156 -5.355 -5.859 1.00 89.06 382 LEU A O 1
ATOM 2882 N N . TYR A 1 383 ? 12.733 -6.702 -6.715 1.00 86.81 383 TYR A N 1
ATOM 2883 C CA . TYR A 1 383 ? 13.784 -5.677 -6.730 1.00 86.81 383 TYR A CA 1
ATOM 2884 C C . TYR A 1 383 ? 13.468 -4.563 -7.730 1.00 86.81 383 TYR A C 1
ATOM 2886 O O . TYR A 1 383 ? 13.695 -3.390 -7.450 1.00 86.81 383 TYR A O 1
ATOM 2894 N N . MET A 1 384 ? 12.895 -4.923 -8.882 1.00 86.69 384 MET A N 1
ATOM 2895 C CA . MET A 1 384 ? 12.446 -3.951 -9.882 1.00 86.69 384 MET A CA 1
ATOM 2896 C C . MET A 1 384 ? 11.315 -3.069 -9.346 1.00 86.69 384 MET A C 1
ATOM 2898 O O . MET A 1 384 ? 11.323 -1.856 -9.555 1.00 86.69 384 MET A O 1
ATOM 2902 N N . ARG A 1 385 ? 10.364 -3.674 -8.622 1.00 84.31 385 ARG A N 1
ATOM 2903 C CA . ARG A 1 385 ? 9.252 -2.953 -7.987 1.00 84.31 385 ARG A CA 1
ATOM 2904 C C . ARG A 1 385 ? 9.718 -2.062 -6.844 1.00 84.31 385 ARG A C 1
ATOM 2906 O O . ARG A 1 385 ? 9.322 -0.905 -6.794 1.00 84.31 385 ARG A O 1
ATOM 2913 N N . GLU A 1 386 ? 10.578 -2.576 -5.967 1.00 83.44 386 GLU A N 1
ATOM 2914 C CA . GLU A 1 386 ? 11.175 -1.807 -4.868 1.00 83.44 386 GLU A CA 1
ATOM 2915 C C . GLU A 1 386 ? 11.929 -0.580 -5.400 1.00 83.44 386 GLU A C 1
ATOM 2917 O O . GLU A 1 386 ? 11.793 0.518 -4.868 1.00 83.44 386 GLU A O 1
ATOM 2922 N N . ALA A 1 387 ? 12.680 -0.748 -6.491 1.00 83.00 387 ALA A N 1
ATOM 2923 C CA . ALA A 1 387 ? 13.405 0.338 -7.140 1.00 83.00 387 ALA A CA 1
ATOM 2924 C C . ALA A 1 387 ? 12.498 1.333 -7.894 1.00 83.00 387 ALA A C 1
ATOM 2926 O O . ALA A 1 387 ? 13.002 2.333 -8.406 1.00 83.00 387 ALA A O 1
ATOM 2927 N N . GLY A 1 388 ? 11.187 1.073 -7.986 1.00 82.69 388 GLY A N 1
ATOM 2928 C CA . GLY A 1 388 ? 10.237 1.922 -8.706 1.00 82.69 388 GLY A CA 1
ATOM 2929 C C . GLY A 1 388 ? 10.539 2.020 -10.202 1.00 82.69 388 GLY A C 1
ATOM 2930 O O . GLY A 1 388 ? 10.327 3.071 -10.808 1.00 82.69 388 GLY A O 1
ATOM 2931 N N . ILE A 1 389 ? 11.092 0.958 -10.795 1.00 84.62 389 ILE A N 1
ATOM 2932 C CA . ILE A 1 389 ? 11.470 0.966 -12.207 1.00 84.62 389 ILE A CA 1
ATOM 2933 C C . ILE A 1 389 ? 10.220 0.773 -13.064 1.00 84.62 389 ILE A C 1
ATOM 2935 O O . ILE A 1 389 ? 9.645 -0.314 -13.137 1.00 84.62 389 ILE A O 1
ATOM 2939 N N . ASP A 1 390 ? 9.822 1.855 -13.726 1.00 80.12 390 ASP A N 1
ATOM 2940 C CA . ASP A 1 390 ? 8.733 1.860 -14.695 1.00 80.12 390 ASP A CA 1
ATOM 2941 C C . ASP A 1 390 ? 9.166 1.192 -16.004 1.00 80.12 390 ASP A C 1
ATOM 2943 O O . ASP A 1 390 ? 10.133 1.609 -16.648 1.00 80.12 390 ASP A O 1
ATOM 2947 N N . LYS A 1 391 ? 8.412 0.170 -16.404 1.00 85.94 391 LYS A N 1
ATOM 2948 C CA . LYS A 1 391 ? 8.628 -0.569 -17.650 1.00 85.94 391 LYS A CA 1
ATOM 2949 C C . LYS A 1 391 ? 8.110 0.198 -18.866 1.00 85.94 391 LYS A C 1
ATOM 2951 O O . LYS A 1 391 ? 8.599 0.003 -19.976 1.00 85.94 391 LYS A O 1
ATOM 2956 N N . THR A 1 392 ? 7.163 1.112 -18.675 1.00 91.19 392 THR A N 1
ATOM 2957 C CA . THR A 1 392 ? 6.514 1.863 -19.751 1.00 91.19 392 THR A CA 1
ATOM 2958 C C . THR A 1 392 ? 7.297 3.114 -20.145 1.00 91.19 392 THR A C 1
ATOM 2960 O O . THR A 1 392 ? 7.975 3.754 -19.336 1.00 91.19 392 THR A O 1
ATOM 2963 N N . PHE A 1 393 ? 7.280 3.423 -21.439 1.00 94.19 393 PHE A N 1
ATOM 2964 C CA . PHE A 1 393 ? 7.887 4.632 -21.989 1.00 94.19 393 PHE A CA 1
ATOM 2965 C C . PHE A 1 393 ? 6.852 5.753 -22.020 1.00 94.19 393 PHE A C 1
ATOM 2967 O O . PHE A 1 393 ? 5.669 5.500 -22.239 1.00 94.19 393 PHE A O 1
ATOM 2974 N N . SER A 1 394 ? 7.290 7.001 -21.852 1.00 94.56 394 SER A N 1
ATOM 2975 C CA . SER A 1 394 ? 6.382 8.138 -22.001 1.00 94.56 394 SER A CA 1
ATOM 2976 C C . SER A 1 394 ? 5.808 8.232 -23.423 1.00 94.56 394 SER A C 1
ATOM 2978 O O . SER A 1 394 ? 6.507 8.017 -24.414 1.00 94.56 394 SER A O 1
ATOM 2980 N N . GLU A 1 395 ? 4.540 8.642 -23.542 1.00 96.50 395 GLU A N 1
ATOM 2981 C CA . GLU A 1 395 ? 3.863 8.825 -24.841 1.00 96.50 395 GLU A CA 1
ATOM 2982 C C . GLU A 1 395 ? 4.634 9.755 -25.788 1.00 96.50 395 GLU A C 1
ATOM 2984 O O . GLU A 1 395 ? 4.688 9.539 -26.999 1.00 96.50 395 GLU A O 1
ATOM 2989 N N . LYS A 1 396 ? 5.295 10.780 -25.236 1.00 96.75 396 LYS A N 1
ATOM 2990 C CA . LYS A 1 396 ? 6.136 11.701 -26.010 1.00 96.75 396 LYS A CA 1
ATOM 2991 C C . LYS A 1 396 ? 7.363 10.998 -26.595 1.00 96.75 396 LYS A C 1
ATOM 2993 O O . LYS A 1 396 ? 7.684 11.234 -27.757 1.00 96.75 396 LYS A O 1
ATOM 2998 N N . ALA A 1 397 ? 8.027 10.143 -25.813 1.00 96.19 397 ALA A N 1
ATOM 2999 C CA . ALA A 1 397 ? 9.169 9.359 -26.276 1.00 96.19 397 ALA A CA 1
ATOM 3000 C C . ALA A 1 397 ? 8.746 8.345 -27.349 1.00 96.19 397 ALA A C 1
ATOM 3002 O O . ALA A 1 397 ? 9.386 8.270 -28.395 1.00 96.19 397 ALA A O 1
ATOM 3003 N N . MET A 1 398 ? 7.625 7.645 -27.143 1.00 96.88 398 MET A N 1
ATOM 3004 C CA . MET A 1 398 ? 7.067 6.715 -28.134 1.00 96.88 398 MET A CA 1
ATOM 3005 C C . MET A 1 398 ? 6.662 7.422 -29.434 1.00 96.88 398 MET A C 1
ATOM 3007 O O . MET A 1 398 ? 6.948 6.932 -30.522 1.00 96.88 398 MET A O 1
ATOM 3011 N N . THR A 1 399 ? 6.043 8.602 -29.342 1.00 96.06 399 THR A N 1
ATOM 3012 C CA . THR A 1 399 ? 5.671 9.405 -30.519 1.00 96.06 399 THR A CA 1
ATOM 3013 C C . THR A 1 399 ? 6.905 9.829 -31.315 1.00 96.06 399 THR A C 1
ATOM 3015 O O . THR A 1 399 ? 6.919 9.706 -32.538 1.00 96.06 399 THR A O 1
ATOM 3018 N N . GLN A 1 400 ? 7.956 10.295 -30.631 1.00 94.56 400 GLN A N 1
ATOM 3019 C CA . GLN A 1 400 ? 9.216 10.649 -31.283 1.00 94.56 400 GLN A CA 1
ATOM 3020 C C . GLN A 1 400 ? 9.868 9.424 -31.940 1.00 94.56 400 GLN A C 1
ATOM 3022 O O . GLN A 1 400 ? 10.286 9.520 -33.090 1.00 94.56 400 GLN A O 1
ATOM 3027 N N . ALA A 1 401 ? 9.920 8.283 -31.243 1.00 95.00 401 ALA A N 1
ATOM 3028 C CA . ALA A 1 401 ? 10.494 7.045 -31.766 1.00 95.00 401 ALA A CA 1
ATOM 3029 C C . ALA A 1 401 ? 9.815 6.603 -33.072 1.00 95.00 401 ALA A C 1
ATOM 3031 O O . ALA A 1 401 ? 10.493 6.358 -34.067 1.00 95.00 401 ALA A O 1
ATOM 3032 N N . ARG A 1 402 ? 8.477 6.604 -33.107 1.00 94.62 402 ARG A N 1
ATOM 3033 C CA . ARG A 1 402 ? 7.706 6.280 -34.317 1.00 94.62 402 ARG A CA 1
ATOM 3034 C C . ARG A 1 402 ? 7.982 7.258 -35.455 1.00 94.62 402 ARG A C 1
ATOM 3036 O O . ARG A 1 402 ? 8.293 6.829 -36.562 1.00 94.62 402 ARG A O 1
ATOM 3043 N N . ALA A 1 403 ? 7.953 8.562 -35.177 1.00 92.69 403 ALA A N 1
ATOM 3044 C CA . ALA A 1 403 ? 8.219 9.588 -36.186 1.00 92.69 403 ALA A CA 1
ATOM 3045 C C . ALA A 1 403 ? 9.632 9.469 -36.789 1.00 92.69 403 ALA A C 1
ATOM 3047 O O . ALA A 1 403 ? 9.806 9.659 -37.992 1.00 92.69 403 ALA A O 1
ATOM 3048 N N . MET A 1 404 ? 10.632 9.115 -35.972 1.00 91.12 404 MET A N 1
ATOM 3049 C CA . MET A 1 404 ? 12.004 8.871 -36.433 1.00 91.12 404 MET A CA 1
ATOM 3050 C C . MET A 1 404 ? 12.101 7.683 -37.391 1.00 91.12 404 MET A C 1
ATOM 3052 O O . MET A 1 404 ? 12.903 7.731 -38.320 1.00 91.12 404 MET A O 1
ATOM 3056 N N . MET A 1 405 ? 11.297 6.639 -37.176 1.00 91.12 405 MET A N 1
ATOM 3057 C CA . MET A 1 405 ? 11.260 5.467 -38.052 1.00 91.12 405 MET A CA 1
ATOM 3058 C C . MET A 1 405 ? 10.466 5.728 -39.340 1.00 91.12 405 MET A C 1
ATOM 3060 O O . MET A 1 405 ? 10.855 5.246 -40.400 1.00 91.12 405 MET A O 1
ATOM 3064 N N . GLU A 1 406 ? 9.380 6.503 -39.272 1.00 92.94 406 GLU A N 1
ATOM 3065 C CA . GLU A 1 406 ? 8.540 6.838 -40.433 1.00 92.94 406 GLU A CA 1
ATOM 3066 C C . GLU A 1 406 ? 9.204 7.842 -41.385 1.00 92.94 406 GLU A C 1
ATOM 3068 O O . GLU A 1 406 ? 9.118 7.700 -42.605 1.00 92.94 406 GLU A O 1
ATOM 3073 N N . SER A 1 407 ? 9.862 8.865 -40.837 1.00 90.94 407 SER A N 1
ATOM 3074 C CA . SER A 1 407 ? 10.527 9.914 -41.609 1.00 90.94 407 SER A CA 1
ATOM 3075 C C . SER A 1 407 ? 11.862 10.285 -40.957 1.00 90.94 407 SER A C 1
ATOM 3077 O O . SER A 1 407 ? 11.939 11.300 -40.254 1.00 90.94 407 SER A O 1
ATOM 3079 N N . PRO A 1 408 ? 12.927 9.498 -41.205 1.00 87.38 408 PRO A N 1
ATOM 3080 C CA . PRO A 1 408 ? 14.240 9.740 -40.625 1.00 87.38 408 PRO A CA 1
ATOM 3081 C C . PRO A 1 408 ? 14.739 11.167 -40.895 1.00 87.38 408 PRO A C 1
ATOM 3083 O O . PRO A 1 408 ? 14.739 11.603 -42.053 1.00 87.38 408 PRO A O 1
ATOM 3086 N N . PRO A 1 409 ? 15.174 11.917 -39.866 1.00 85.56 409 PRO A N 1
ATOM 3087 C CA . PRO A 1 409 ? 15.712 13.251 -40.069 1.00 85.56 409 PRO A CA 1
ATOM 3088 C C . PRO A 1 409 ? 16.985 13.208 -40.931 1.00 85.56 409 PRO A C 1
ATOM 3090 O O . PRO A 1 409 ? 17.768 12.249 -40.851 1.00 85.56 409 PRO A O 1
ATOM 3093 N N . PRO A 1 410 ? 17.229 14.255 -41.741 1.00 89.50 410 PRO A N 1
ATOM 3094 C CA . PRO A 1 410 ? 18.480 14.379 -42.471 1.00 89.50 410 PRO A CA 1
ATOM 3095 C C . PRO A 1 410 ? 19.652 14.446 -41.491 1.00 89.50 410 PRO A C 1
ATOM 3097 O O . PRO A 1 410 ? 19.544 14.994 -40.396 1.00 89.50 410 PRO A O 1
ATOM 3100 N N . ASP A 1 411 ? 20.782 13.891 -41.906 1.00 91.75 411 ASP A N 1
ATOM 3101 C CA . ASP A 1 411 ? 22.000 13.872 -41.109 1.00 91.75 411 ASP A CA 1
ATOM 3102 C C . ASP A 1 411 ? 22.665 15.261 -41.087 1.00 91.75 411 ASP A C 1
ATOM 3104 O O . ASP A 1 411 ? 23.144 15.715 -42.133 1.00 91.75 411 ASP A O 1
ATOM 3108 N N . PRO A 1 412 ? 22.716 15.947 -39.929 1.00 88.81 412 PRO A N 1
ATOM 3109 C CA . PRO A 1 412 ? 23.291 17.287 -39.841 1.00 88.81 412 PRO A CA 1
ATOM 3110 C C . PRO A 1 412 ? 24.804 17.299 -40.099 1.00 88.81 412 PRO A C 1
ATOM 3112 O O . PRO A 1 412 ? 25.354 18.335 -40.469 1.00 88.81 412 PRO A O 1
ATOM 3115 N N . GLU A 1 413 ? 25.472 16.154 -39.943 1.00 92.31 413 GLU A N 1
ATOM 3116 C CA . GLU A 1 413 ? 26.923 16.010 -40.067 1.00 92.31 413 GLU A CA 1
ATOM 3117 C C . GLU A 1 413 ? 27.337 15.289 -41.356 1.00 92.31 413 GLU A C 1
ATOM 3119 O O . GLU A 1 413 ? 28.513 14.975 -41.542 1.00 92.31 413 GLU A O 1
ATOM 3124 N N . ALA A 1 414 ? 26.404 15.070 -42.293 1.00 92.31 414 ALA A N 1
ATOM 3125 C CA . ALA A 1 414 ? 26.655 14.333 -43.535 1.00 92.31 414 ALA A CA 1
ATOM 3126 C C . ALA A 1 414 ? 27.896 14.825 -44.302 1.00 92.31 414 ALA A C 1
ATOM 3128 O O . ALA A 1 414 ? 28.611 14.031 -44.907 1.00 92.31 414 ALA A O 1
ATOM 3129 N N . SER A 1 415 ? 28.166 16.133 -44.269 1.00 94.69 415 SER A N 1
ATOM 3130 C CA . SER A 1 415 ? 29.286 16.762 -44.976 1.00 94.69 415 SER A CA 1
ATOM 3131 C C . SER A 1 415 ? 30.661 16.478 -44.366 1.00 94.69 415 SER A C 1
ATOM 3133 O O . SER A 1 415 ? 31.665 16.637 -45.060 1.00 94.69 415 SER A O 1
ATOM 3135 N N . ILE A 1 416 ? 30.722 16.080 -43.092 1.00 94.81 416 ILE A N 1
ATOM 3136 C CA . ILE A 1 416 ? 31.974 15.822 -42.365 1.00 94.81 416 ILE A CA 1
ATOM 3137 C C . ILE A 1 416 ? 32.203 14.335 -42.081 1.00 94.81 416 ILE A C 1
ATOM 3139 O O . ILE A 1 416 ? 33.278 13.965 -41.604 1.00 94.81 416 ILE A O 1
ATOM 3143 N N . ARG A 1 417 ? 31.226 13.469 -42.379 1.00 95.06 417 ARG A N 1
ATOM 3144 C CA . ARG A 1 417 ? 31.379 12.024 -42.200 1.00 95.06 417 ARG A CA 1
ATOM 3145 C C . ARG A 1 417 ? 32.394 11.450 -43.178 1.00 95.06 417 ARG A C 1
ATOM 3147 O O . ARG A 1 417 ? 32.416 11.770 -44.364 1.00 95.06 417 ARG A O 1
ATOM 3154 N N . ARG A 1 418 ? 33.223 10.545 -42.662 1.00 95.12 418 ARG A N 1
ATOM 3155 C CA . ARG A 1 418 ? 34.157 9.762 -43.464 1.00 95.12 418 ARG A CA 1
ATOM 3156 C C . ARG A 1 418 ? 33.478 8.481 -43.928 1.00 95.12 418 ARG A C 1
ATOM 3158 O O . ARG A 1 418 ? 33.032 7.693 -43.101 1.00 95.12 418 ARG A O 1
ATOM 3165 N N . ASP A 1 419 ? 33.466 8.255 -45.236 1.00 95.19 419 ASP A N 1
ATOM 3166 C CA . ASP A 1 419 ? 32.993 6.996 -45.805 1.00 95.19 419 ASP A CA 1
ATOM 3167 C C . ASP A 1 419 ? 34.000 5.865 -45.534 1.00 95.19 419 ASP A C 1
ATOM 3169 O O . ASP A 1 419 ? 35.140 5.881 -46.010 1.00 95.19 419 ASP A O 1
ATOM 3173 N N . LEU A 1 420 ? 33.563 4.889 -44.738 1.00 96.12 420 LEU A N 1
ATOM 3174 C CA . LEU A 1 420 ? 34.299 3.672 -44.394 1.00 96.12 420 LEU A CA 1
ATOM 3175 C C . LEU A 1 420 ? 33.582 2.408 -44.895 1.00 96.12 420 LEU A C 1
ATOM 3177 O O . LEU A 1 420 ? 33.970 1.306 -44.522 1.00 96.12 420 LEU A O 1
ATOM 3181 N N . THR A 1 421 ? 32.575 2.538 -45.769 1.00 94.94 421 THR A N 1
ATOM 3182 C CA . THR A 1 421 ? 31.746 1.413 -46.257 1.00 94.94 421 THR A CA 1
ATOM 3183 C C . THR A 1 421 ? 32.522 0.371 -47.071 1.00 94.94 421 THR A C 1
ATOM 3185 O O . THR A 1 421 ? 32.056 -0.747 -47.271 1.00 94.94 421 THR A O 1
ATOM 3188 N N . HIS A 1 422 ? 33.734 0.709 -47.517 1.00 94.81 422 HIS A N 1
ATOM 3189 C CA . HIS A 1 422 ? 34.662 -0.209 -48.175 1.00 94.81 422 HIS A CA 1
ATOM 3190 C C . HIS A 1 422 ? 35.389 -1.155 -47.198 1.00 94.81 422 HIS A C 1
ATOM 3192 O O . HIS A 1 422 ? 35.985 -2.140 -47.641 1.00 94.81 422 HIS A O 1
ATOM 3198 N N . LEU A 1 423 ? 35.372 -0.872 -45.890 1.00 96.12 423 LEU A N 1
ATOM 3199 C CA . LEU A 1 423 ? 35.962 -1.730 -44.863 1.00 96.12 423 LEU A CA 1
ATOM 3200 C C . LEU A 1 423 ? 34.969 -2.814 -44.434 1.00 96.12 423 LEU A C 1
ATOM 3202 O O . LEU A 1 423 ? 33.779 -2.564 -44.263 1.00 96.12 423 LEU A O 1
ATOM 3206 N N . LYS A 1 424 ? 35.473 -4.031 -44.203 1.00 95.56 424 LYS A N 1
ATOM 3207 C CA . LYS A 1 424 ? 34.675 -5.090 -43.574 1.00 95.56 424 LYS A CA 1
ATOM 3208 C C . LYS A 1 424 ? 34.562 -4.813 -42.080 1.00 95.56 424 LYS A C 1
ATOM 3210 O O . LYS A 1 424 ? 35.581 -4.830 -41.390 1.00 95.56 424 LYS A O 1
ATOM 3215 N N . VAL A 1 425 ? 33.338 -4.593 -41.611 1.00 96.38 425 VAL A N 1
ATOM 3216 C CA . VAL A 1 425 ? 33.017 -4.382 -40.197 1.00 96.38 425 VAL A CA 1
ATOM 3217 C C . VAL A 1 425 ? 32.459 -5.674 -39.604 1.00 96.38 425 VAL A C 1
ATOM 3219 O O . VAL A 1 425 ? 31.613 -6.323 -40.216 1.00 96.38 425 VAL A O 1
ATOM 3222 N N . TYR A 1 426 ? 32.947 -6.046 -38.424 1.00 95.62 426 TYR A N 1
ATOM 3223 C CA . TYR A 1 426 ? 32.483 -7.196 -37.652 1.00 95.62 426 TYR A CA 1
ATOM 3224 C C . TYR A 1 426 ? 31.986 -6.722 -36.287 1.00 95.62 426 TYR A C 1
ATOM 3226 O O . TYR A 1 426 ? 32.748 -6.097 -35.553 1.00 95.62 426 TYR A O 1
ATOM 3234 N N . ALA A 1 427 ? 30.746 -7.051 -35.942 1.00 95.38 427 ALA A N 1
ATOM 3235 C CA . ALA A 1 427 ? 30.238 -6.976 -34.575 1.00 95.38 427 ALA A CA 1
ATOM 3236 C C . ALA A 1 427 ? 30.408 -8.348 -33.906 1.00 95.38 427 ALA A C 1
ATOM 3238 O O . ALA A 1 427 ? 30.197 -9.379 -34.556 1.00 95.38 427 ALA A O 1
ATOM 3239 N N . ILE A 1 428 ? 30.863 -8.378 -32.652 1.00 95.00 428 ILE A N 1
ATOM 3240 C CA . ILE A 1 428 ? 31.159 -9.618 -31.919 1.00 95.00 428 ILE A CA 1
ATOM 3241 C C . ILE A 1 428 ? 30.363 -9.602 -30.620 1.00 95.00 428 ILE A C 1
ATOM 3243 O O . ILE A 1 428 ? 30.811 -9.072 -29.608 1.00 95.00 428 ILE A O 1
ATOM 3247 N N . ASP A 1 429 ? 29.206 -10.247 -30.667 1.00 92.94 429 ASP A N 1
ATOM 3248 C CA . ASP A 1 429 ? 28.180 -10.171 -29.636 1.00 92.94 429 ASP A CA 1
ATOM 3249 C C . ASP A 1 429 ? 27.676 -11.555 -29.207 1.00 92.94 429 ASP A C 1
ATOM 3251 O O . ASP A 1 429 ? 28.058 -12.589 -29.764 1.00 92.94 429 ASP A O 1
ATOM 3255 N N . SER A 1 430 ? 26.811 -11.578 -28.190 1.00 89.69 430 SER A N 1
ATOM 3256 C CA . SER A 1 430 ? 26.072 -12.788 -27.813 1.00 89.69 430 SER A CA 1
ATOM 3257 C C . SER A 1 430 ? 25.018 -13.135 -28.873 1.00 89.69 430 SER A C 1
ATOM 3259 O O . SER A 1 430 ? 24.540 -12.261 -29.589 1.00 89.69 430 SER A O 1
ATOM 3261 N N . GLU A 1 431 ? 24.620 -14.410 -28.952 1.00 88.19 431 GLU A N 1
ATOM 3262 C CA . GLU A 1 431 ? 23.619 -14.888 -29.927 1.00 88.19 431 GLU A CA 1
ATOM 3263 C C . GLU A 1 431 ? 22.276 -14.140 -29.819 1.00 88.19 431 GLU A C 1
ATOM 3265 O O . GLU A 1 431 ? 21.624 -13.892 -30.830 1.00 88.19 431 GLU A O 1
ATOM 3270 N N . ASP A 1 432 ? 21.909 -13.711 -28.609 1.00 84.88 432 ASP A N 1
ATOM 3271 C CA . ASP A 1 432 ? 20.653 -13.012 -28.321 1.00 84.88 432 ASP A CA 1
ATOM 3272 C C . ASP A 1 432 ? 20.724 -11.478 -28.511 1.00 84.88 432 ASP A C 1
ATOM 3274 O O . ASP A 1 432 ? 19.749 -10.774 -28.228 1.00 84.88 432 ASP A O 1
ATOM 3278 N N . THR A 1 433 ? 21.858 -10.924 -28.966 1.00 86.88 433 THR A N 1
ATOM 3279 C CA . THR A 1 433 ? 22.028 -9.469 -29.108 1.00 86.88 433 THR A CA 1
ATOM 3280 C C . THR A 1 433 ? 21.192 -8.910 -30.263 1.00 86.88 433 THR A C 1
ATOM 3282 O O . THR A 1 433 ? 21.345 -9.276 -31.432 1.00 86.88 433 THR A O 1
ATOM 3285 N N . ASN A 1 434 ? 20.320 -7.953 -29.931 1.00 83.88 434 ASN A N 1
ATOM 3286 C CA . ASN A 1 434 ? 19.493 -7.223 -30.897 1.00 83.88 434 ASN A CA 1
ATOM 3287 C C . ASN A 1 434 ? 19.888 -5.752 -31.073 1.00 83.88 434 ASN A C 1
ATOM 3289 O O . ASN A 1 434 ? 19.563 -5.168 -32.105 1.00 83.88 434 ASN A O 1
ATOM 3293 N N . GLU A 1 435 ? 20.602 -5.192 -30.098 1.00 89.94 435 GLU A N 1
ATOM 3294 C CA . GLU A 1 435 ? 21.125 -3.825 -30.075 1.00 89.94 435 GLU A CA 1
ATOM 3295 C C . GLU A 1 435 ? 22.642 -3.912 -30.287 1.00 89.94 435 GLU A C 1
ATOM 3297 O O . GLU A 1 435 ? 23.390 -4.194 -29.357 1.00 89.94 435 GLU A O 1
ATOM 3302 N N . VAL A 1 436 ? 23.089 -3.790 -31.540 1.00 93.12 436 VAL A N 1
ATOM 3303 C CA . VAL A 1 436 ? 24.523 -3.798 -31.879 1.00 93.12 436 VAL A CA 1
ATOM 3304 C C . VAL A 1 436 ? 25.074 -2.381 -31.750 1.00 93.12 436 VAL A C 1
ATOM 3306 O O . VAL A 1 436 ? 24.794 -1.544 -32.615 1.00 93.12 436 VAL A O 1
ATOM 3309 N N . ASP A 1 437 ? 25.841 -2.140 -30.687 1.00 94.44 437 ASP A N 1
ATOM 3310 C CA . ASP A 1 437 ? 26.399 -0.827 -30.343 1.00 94.44 437 ASP A CA 1
ATOM 3311 C C . ASP A 1 437 ? 27.770 -0.575 -30.979 1.00 94.44 437 ASP A C 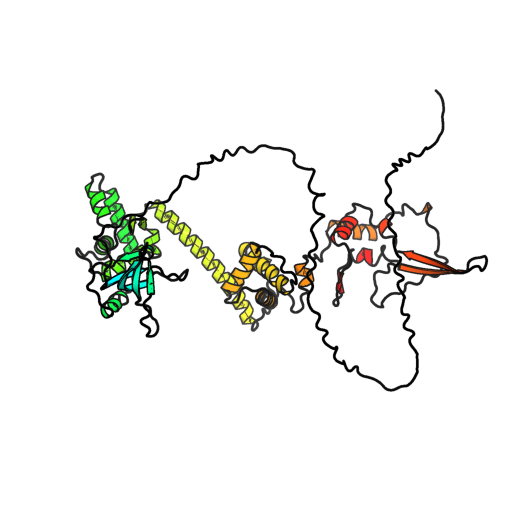1
ATOM 3313 O O . ASP A 1 437 ? 28.099 0.572 -31.294 1.00 94.44 437 ASP A O 1
ATOM 3317 N N . ASP A 1 438 ? 28.574 -1.624 -31.170 1.00 96.62 438 ASP A N 1
ATOM 3318 C CA . ASP A 1 438 ? 29.944 -1.509 -31.655 1.00 96.62 438 ASP A CA 1
ATOM 3319 C C . ASP A 1 438 ? 30.316 -2.509 -32.758 1.00 96.62 438 ASP A C 1
ATOM 3321 O O . ASP A 1 438 ? 29.753 -3.592 -32.909 1.00 96.62 438 ASP A O 1
ATOM 3325 N N . GLY A 1 439 ? 31.275 -2.099 -33.585 1.00 96.69 439 GLY A N 1
ATOM 3326 C CA . GLY A 1 439 ? 31.824 -2.897 -34.670 1.00 96.69 439 GLY A CA 1
ATOM 3327 C C . GLY A 1 439 ? 33.306 -2.615 -34.877 1.00 96.69 439 GLY A C 1
ATOM 3328 O O . GLY A 1 439 ? 33.801 -1.516 -34.627 1.00 96.69 439 GLY A O 1
ATOM 3329 N N . LEU A 1 440 ? 34.033 -3.609 -35.376 1.00 97.81 440 LEU A N 1
ATOM 3330 C CA . LEU A 1 440 ? 35.477 -3.550 -35.573 1.00 97.81 440 LEU A CA 1
ATOM 3331 C C . LEU A 1 440 ? 35.842 -3.749 -37.039 1.00 97.81 440 LEU A C 1
ATOM 3333 O O . LEU A 1 440 ? 35.331 -4.643 -37.711 1.00 97.81 440 LEU A O 1
ATOM 3337 N N . SER A 1 441 ? 36.799 -2.963 -37.524 1.00 97.56 441 SER A N 1
ATOM 3338 C CA . SER A 1 441 ? 37.492 -3.257 -38.780 1.00 97.56 441 SER A CA 1
ATOM 3339 C C . SER A 1 441 ? 38.986 -3.023 -38.637 1.00 97.56 441 SER A C 1
ATOM 3341 O O . SER A 1 441 ? 39.412 -2.150 -37.882 1.00 97.56 441 SER A O 1
ATOM 3343 N N . VAL A 1 442 ? 39.787 -3.765 -39.393 1.00 95.88 442 VAL A N 1
ATOM 3344 C CA . VAL A 1 442 ? 41.246 -3.635 -39.395 1.00 95.88 442 VAL A CA 1
ATOM 3345 C C . VAL A 1 442 ? 41.715 -3.387 -40.823 1.00 95.88 442 VAL A C 1
ATOM 3347 O O . VAL A 1 442 ? 41.298 -4.091 -41.742 1.00 95.88 442 VAL A O 1
ATOM 3350 N N . GLU A 1 443 ? 42.576 -2.389 -41.012 1.00 94.06 443 GLU A N 1
ATOM 3351 C CA . GLU A 1 443 ? 43.265 -2.135 -42.281 1.00 94.06 443 GLU A CA 1
ATOM 3352 C C . GLU A 1 443 ? 44.780 -2.061 -42.061 1.00 94.06 443 GLU A C 1
ATOM 3354 O O . GLU A 1 443 ? 45.250 -1.515 -41.062 1.00 94.06 443 GLU A O 1
ATOM 3359 N N . ALA A 1 444 ? 45.566 -2.602 -42.990 1.00 93.19 444 ALA A N 1
ATOM 3360 C CA . ALA A 1 444 ? 47.017 -2.441 -42.955 1.00 93.19 444 ALA A CA 1
ATOM 3361 C C . ALA A 1 444 ? 47.395 -0.987 -43.282 1.00 93.19 444 ALA A C 1
ATOM 3363 O O . ALA A 1 444 ? 46.816 -0.376 -44.184 1.00 93.19 444 ALA A O 1
ATOM 3364 N N . LEU A 1 445 ? 48.379 -0.429 -42.574 1.00 93.19 445 LEU A N 1
ATOM 3365 C CA . LEU A 1 445 ? 48.885 0.904 -42.887 1.00 93.19 445 LEU A CA 1
ATOM 3366 C C . LEU A 1 445 ? 49.678 0.887 -44.209 1.00 93.19 445 LEU A C 1
ATOM 3368 O O . LEU A 1 445 ? 50.416 -0.069 -44.463 1.00 93.19 445 LEU A O 1
ATOM 3372 N N . PRO A 1 446 ? 49.579 1.942 -45.044 1.00 87.62 446 PRO A N 1
ATOM 3373 C CA . PRO A 1 446 ? 50.227 1.976 -46.361 1.00 87.62 446 PRO A CA 1
ATOM 3374 C C . PRO A 1 446 ? 51.755 1.820 -46.341 1.00 87.62 446 PRO A C 1
ATOM 3376 O O . PRO A 1 446 ? 52.345 1.420 -47.340 1.00 87.62 446 PRO A O 1
ATOM 3379 N N . ASP A 1 447 ? 52.398 2.159 -45.225 1.00 88.00 447 ASP A N 1
ATOM 3380 C CA . ASP A 1 447 ? 53.848 2.100 -45.017 1.00 88.00 447 ASP A CA 1
ATOM 3381 C C . ASP A 1 447 ? 54.333 0.755 -44.446 1.00 88.00 447 ASP A C 1
ATOM 3383 O O . ASP A 1 447 ? 55.531 0.570 -44.234 1.00 88.00 447 ASP A O 1
ATOM 3387 N N . GLY A 1 448 ? 53.419 -0.187 -44.188 1.00 85.06 448 GLY A N 1
ATOM 3388 C CA . GLY A 1 448 ? 53.729 -1.470 -43.559 1.00 85.06 448 GLY A CA 1
ATOM 3389 C C . GLY A 1 448 ? 54.118 -1.363 -42.080 1.00 85.06 448 GLY A C 1
ATOM 3390 O O . GLY A 1 448 ? 54.575 -2.351 -41.509 1.00 85.06 448 GLY A O 1
ATOM 3391 N N . ALA A 1 449 ? 53.939 -0.197 -41.445 1.00 86.75 449 ALA A N 1
ATOM 3392 C CA . ALA A 1 449 ? 54.342 0.044 -40.058 1.00 86.75 449 ALA A CA 1
ATOM 3393 C C . ALA A 1 449 ? 53.396 -0.584 -39.017 1.00 86.75 449 ALA A C 1
ATOM 3395 O O . ALA A 1 449 ? 53.672 -0.520 -37.818 1.00 86.75 449 ALA A O 1
ATOM 3396 N N . GLY A 1 450 ? 52.289 -1.191 -39.452 1.00 91.62 450 GLY A N 1
ATOM 3397 C CA . GLY A 1 450 ? 51.340 -1.879 -38.585 1.00 91.62 450 GLY A CA 1
ATOM 3398 C C . GLY A 1 450 ? 49.924 -1.895 -39.148 1.00 91.62 450 GLY A C 1
ATOM 3399 O O . GLY A 1 450 ? 49.701 -1.705 -40.344 1.00 91.62 450 GLY A O 1
ATOM 3400 N N . GLU A 1 451 ? 48.963 -2.108 -38.259 1.00 95.06 451 GLU A N 1
ATOM 3401 C CA . GLU A 1 451 ? 47.537 -2.151 -38.569 1.00 95.06 451 GLU A CA 1
ATOM 3402 C C . GLU A 1 451 ? 46.825 -0.965 -37.909 1.00 95.06 451 GLU A C 1
ATOM 3404 O O . GLU A 1 451 ? 47.138 -0.583 -36.778 1.00 95.06 451 GLU A O 1
ATOM 3409 N N . ARG A 1 452 ? 45.849 -0.377 -38.603 1.00 94.75 452 ARG A N 1
ATOM 3410 C CA . ARG A 1 452 ? 44.876 0.541 -38.012 1.00 94.75 452 ARG A CA 1
ATOM 3411 C C . ARG A 1 452 ? 43.630 -0.248 -37.644 1.00 94.75 452 ARG A C 1
ATOM 3413 O O . ARG A 1 452 ? 42.958 -0.799 -38.514 1.00 94.75 452 ARG A O 1
ATOM 3420 N N . VAL A 1 453 ? 43.307 -0.241 -36.356 1.00 96.38 453 VAL A N 1
ATOM 3421 C CA . VAL A 1 453 ? 42.038 -0.752 -35.839 1.00 96.38 453 VAL A CA 1
ATOM 3422 C C . VAL A 1 453 ? 41.042 0.399 -35.782 1.00 96.38 453 VAL A C 1
ATOM 3424 O O . VAL A 1 453 ? 41.327 1.448 -35.203 1.00 96.38 453 VAL A O 1
ATOM 3427 N N . TRP A 1 454 ? 39.881 0.195 -36.387 1.00 97.50 454 TRP A N 1
ATOM 3428 C CA . TRP A 1 454 ? 38.726 1.073 -36.274 1.00 97.50 454 TRP A CA 1
ATOM 3429 C C . TRP A 1 454 ? 37.730 0.465 -35.296 1.00 97.50 454 TRP A C 1
ATOM 3431 O O . TRP A 1 454 ? 37.387 -0.711 -35.423 1.00 97.50 454 TRP A O 1
ATOM 3441 N N . VAL A 1 455 ? 37.268 1.288 -34.358 1.00 97.75 455 VAL A N 1
ATOM 3442 C CA . VAL A 1 455 ? 36.142 0.986 -33.475 1.00 97.75 455 VAL A CA 1
ATOM 3443 C C . VAL A 1 455 ? 34.993 1.885 -33.914 1.00 97.75 455 VAL A C 1
ATOM 3445 O O . VAL A 1 455 ? 35.066 3.106 -33.769 1.00 97.75 455 VAL A O 1
ATOM 3448 N N . HIS A 1 456 ? 33.981 1.280 -34.519 1.00 97.12 456 HIS A N 1
ATOM 3449 C CA . HIS A 1 456 ? 32.767 1.937 -34.988 1.00 97.12 456 HIS A CA 1
ATOM 3450 C C . HIS A 1 456 ? 31.739 1.840 -33.872 1.00 97.12 456 HIS A C 1
ATOM 3452 O O . HIS A 1 456 ? 31.477 0.738 -33.413 1.00 97.12 456 HIS A O 1
ATOM 3458 N N . ILE A 1 457 ? 31.189 2.965 -33.426 1.00 97.00 457 ILE A N 1
ATOM 3459 C CA . ILE A 1 457 ? 30.164 3.010 -32.376 1.00 97.00 457 ILE A CA 1
ATOM 3460 C C . ILE A 1 457 ? 28.883 3.575 -32.986 1.00 97.00 457 ILE A C 1
ATOM 3462 O O . ILE A 1 457 ? 28.951 4.514 -33.785 1.00 97.00 457 ILE A O 1
ATOM 3466 N N . ALA A 1 458 ? 27.733 3.022 -32.609 1.00 95.69 458 ALA A N 1
ATOM 3467 C CA . ALA A 1 458 ? 26.429 3.545 -32.982 1.00 95.69 458 ALA A CA 1
ATOM 3468 C C . ALA A 1 458 ? 26.303 5.032 -32.610 1.00 95.69 458 ALA A C 1
ATOM 3470 O O . ALA A 1 458 ? 26.522 5.445 -31.469 1.00 95.69 458 ALA A O 1
ATOM 3471 N N . ASP A 1 459 ? 25.927 5.860 -33.584 1.00 94.00 459 ASP A N 1
ATOM 3472 C CA . ASP A 1 459 ? 25.824 7.310 -33.405 1.00 94.00 459 ASP A CA 1
ATOM 3473 C C . ASP A 1 459 ? 24.460 7.702 -32.819 1.00 94.00 459 ASP A C 1
ATOM 3475 O O . ASP A 1 459 ? 23.625 8.332 -33.469 1.00 94.00 459 ASP A O 1
ATOM 3479 N N . VAL A 1 460 ? 24.211 7.300 -31.572 1.00 94.56 460 VAL A N 1
ATOM 3480 C CA . VAL A 1 460 ? 22.948 7.579 -30.866 1.00 94.56 460 VAL A CA 1
ATOM 3481 C C . VAL A 1 460 ? 22.709 9.087 -30.720 1.00 94.56 460 VAL A C 1
ATOM 3483 O O . VAL A 1 460 ? 21.571 9.546 -30.827 1.00 94.56 460 VAL A O 1
ATOM 3486 N N . SER A 1 461 ? 23.772 9.878 -30.533 1.00 91.56 461 SER A N 1
ATOM 3487 C CA . SER A 1 461 ? 23.706 11.339 -30.383 1.00 91.56 461 SER A CA 1
ATOM 3488 C C . SER A 1 461 ? 23.088 12.055 -31.580 1.00 91.56 461 SER A C 1
ATOM 3490 O O . SER A 1 461 ? 22.386 13.048 -31.390 1.00 91.56 461 SER A O 1
ATOM 3492 N N . ARG A 1 462 ? 23.288 11.542 -32.801 1.00 90.50 462 ARG A N 1
ATOM 3493 C CA . ARG A 1 462 ? 22.622 12.059 -34.006 1.00 90.50 462 ARG A CA 1
ATOM 3494 C C . ARG A 1 462 ? 21.100 11.966 -33.900 1.00 90.50 462 ARG A C 1
ATOM 3496 O O . ARG A 1 462 ? 20.385 12.854 -34.361 1.00 90.50 462 ARG A O 1
ATOM 3503 N N . TRP A 1 463 ? 20.609 10.859 -33.354 1.00 92.00 463 TRP A N 1
ATOM 3504 C CA . TRP A 1 463 ? 19.191 10.506 -33.336 1.00 92.00 463 TRP A CA 1
ATOM 3505 C C . TRP A 1 463 ? 18.463 11.027 -32.097 1.00 92.00 463 TRP A C 1
ATOM 3507 O O . TRP A 1 463 ? 17.255 11.264 -32.142 1.00 92.00 463 TRP A O 1
ATOM 3517 N N . VAL A 1 464 ? 19.192 11.228 -30.999 1.00 94.31 464 VAL A N 1
ATOM 3518 C CA . VAL A 1 464 ? 18.646 11.603 -29.692 1.00 94.31 464 VAL A CA 1
ATOM 3519 C C . VAL A 1 464 ? 19.270 12.928 -29.231 1.00 94.31 464 VAL A C 1
ATOM 3521 O O . VAL A 1 464 ? 20.146 12.937 -28.364 1.00 94.31 464 VAL A O 1
ATOM 3524 N N . PRO A 1 465 ? 18.840 14.072 -29.800 1.00 92.31 465 PRO A N 1
ATOM 3525 C CA . PRO A 1 465 ? 19.374 15.373 -29.418 1.00 92.31 465 PRO A CA 1
ATOM 3526 C C . PRO A 1 465 ? 19.010 15.722 -27.971 1.00 92.31 465 PRO A C 1
ATOM 3528 O O . PRO A 1 465 ? 17.943 15.345 -27.469 1.00 92.31 465 PRO A O 1
ATOM 3531 N N . GLU A 1 466 ? 19.891 16.474 -27.311 1.00 94.50 466 GLU A N 1
ATOM 3532 C CA . GLU A 1 466 ? 19.709 16.917 -25.928 1.00 94.50 466 GLU A CA 1
ATOM 3533 C C . GLU A 1 466 ? 18.384 17.678 -25.750 1.00 94.50 466 GLU A C 1
ATOM 3535 O O . GLU A 1 466 ? 17.998 18.512 -26.570 1.00 94.50 466 GLU A O 1
ATOM 3540 N N . GLY A 1 467 ? 17.658 17.354 -24.679 1.00 95.31 467 GLY A N 1
ATOM 3541 C CA . GLY A 1 467 ? 16.345 17.931 -24.371 1.00 95.31 467 GLY A CA 1
ATOM 3542 C C . GLY A 1 467 ? 15.171 17.366 -25.182 1.00 95.31 467 GLY A C 1
ATOM 3543 O O . GLY A 1 467 ? 14.029 17.758 -24.938 1.00 95.31 467 GLY A O 1
ATOM 3544 N N . SER A 1 468 ? 15.401 16.441 -26.121 1.00 95.56 468 SER A N 1
ATOM 3545 C CA . SER A 1 468 ? 14.305 15.737 -26.801 1.00 95.56 468 SER A CA 1
ATOM 3546 C C . SER A 1 468 ? 13.552 14.776 -25.864 1.00 95.56 468 SER A C 1
ATOM 3548 O O . SER A 1 468 ? 14.111 14.334 -24.857 1.00 95.56 468 SER A O 1
ATOM 3550 N N . PRO A 1 469 ? 12.294 14.404 -26.173 1.00 97.06 469 PRO A N 1
ATOM 3551 C CA . PRO A 1 469 ? 11.556 13.416 -25.385 1.00 97.06 469 PRO A CA 1
ATOM 3552 C C . PRO A 1 469 ? 12.307 12.097 -25.138 1.00 97.06 469 PRO A C 1
ATOM 3554 O O . PRO A 1 469 ? 12.329 11.620 -24.006 1.00 97.06 469 PRO A O 1
ATOM 3557 N N . LEU A 1 470 ? 12.962 11.534 -26.157 1.00 96.00 470 LEU A N 1
ATOM 3558 C CA . LEU A 1 470 ? 13.785 10.327 -26.023 1.00 96.00 470 LEU A CA 1
ATOM 3559 C C . LEU A 1 470 ? 15.030 10.557 -25.165 1.00 96.00 470 LEU A C 1
ATOM 3561 O O . LEU A 1 470 ? 15.412 9.665 -24.413 1.00 96.00 470 LEU A O 1
ATOM 3565 N N . TYR A 1 471 ? 15.642 11.742 -25.235 1.00 96.94 471 TYR A N 1
ATOM 3566 C CA . TYR A 1 471 ? 16.770 12.092 -24.372 1.00 96.94 471 TYR A CA 1
ATOM 3567 C C . TYR A 1 471 ? 16.351 12.140 -22.901 1.00 96.94 471 TYR A C 1
ATOM 3569 O O . TYR A 1 471 ? 17.015 11.563 -22.045 1.00 96.94 471 TYR A O 1
ATOM 3577 N N . GLU A 1 472 ? 15.233 12.800 -22.599 1.00 97.06 472 GLU A N 1
ATOM 3578 C CA . GLU A 1 472 ? 14.704 12.899 -21.237 1.00 97.06 472 GLU A CA 1
ATOM 3579 C C . GLU A 1 472 ? 14.315 11.525 -20.674 1.00 97.06 472 GLU A C 1
ATOM 3581 O O . GLU A 1 472 ? 14.605 11.213 -19.517 1.00 97.06 472 GLU A O 1
ATOM 3586 N N . GLU A 1 473 ? 13.730 10.672 -21.513 1.00 95.69 473 GLU A N 1
ATOM 3587 C CA . GLU A 1 473 ? 13.397 9.290 -21.177 1.00 95.69 473 GLU A CA 1
ATOM 3588 C C . GLU A 1 473 ? 14.651 8.444 -20.903 1.00 95.69 473 GLU A C 1
ATOM 3590 O O . GLU A 1 473 ? 14.745 7.797 -19.857 1.00 95.69 473 GLU A O 1
ATOM 3595 N N . ALA A 1 474 ? 15.657 8.509 -21.778 1.00 95.12 474 ALA A N 1
ATOM 3596 C CA . ALA A 1 474 ? 16.930 7.822 -21.586 1.00 95.12 474 ALA A CA 1
ATOM 3597 C C . ALA A 1 474 ? 17.673 8.336 -20.348 1.00 95.12 474 ALA A C 1
ATOM 3599 O O . ALA A 1 474 ? 18.214 7.545 -19.581 1.00 95.12 474 ALA A O 1
ATOM 3600 N N . ARG A 1 475 ? 17.639 9.647 -20.075 1.00 95.31 475 ARG A N 1
ATOM 3601 C CA . ARG A 1 475 ? 18.224 10.242 -18.863 1.00 95.31 475 ARG A CA 1
ATOM 3602 C C . ARG A 1 475 ? 17.519 9.759 -17.594 1.00 95.31 475 ARG A C 1
ATOM 3604 O O . ARG A 1 475 ? 18.181 9.519 -16.582 1.00 95.31 475 ARG A O 1
ATOM 3611 N N . ARG A 1 476 ? 16.192 9.597 -17.639 1.00 92.25 476 ARG A N 1
ATOM 3612 C CA . ARG A 1 476 ? 15.389 9.036 -16.540 1.00 92.25 476 ARG A CA 1
ATOM 3613 C C . ARG A 1 476 ? 15.750 7.571 -16.278 1.00 92.25 476 ARG A C 1
ATOM 3615 O O . ARG A 1 476 ? 15.960 7.211 -15.121 1.00 92.25 476 ARG A O 1
ATOM 3622 N N . ARG A 1 477 ? 15.847 6.757 -17.335 1.00 92.69 477 ARG A N 1
ATOM 3623 C CA . ARG A 1 477 ? 16.137 5.309 -17.272 1.00 92.69 477 ARG A CA 1
ATOM 3624 C C . ARG A 1 477 ? 17.614 4.985 -17.018 1.00 92.69 477 ARG A C 1
ATOM 3626 O O . ARG A 1 477 ? 17.916 3.999 -16.358 1.00 92.69 477 ARG A O 1
ATOM 3633 N N . ARG A 1 478 ? 18.527 5.854 -17.460 1.00 93.31 478 ARG A N 1
ATOM 3634 C CA . ARG A 1 478 ? 20.001 5.816 -17.346 1.00 93.31 478 ARG A CA 1
ATOM 3635 C C . ARG A 1 478 ? 20.704 4.686 -18.093 1.00 93.31 478 ARG A C 1
ATOM 3637 O O . ARG A 1 478 ? 21.773 4.922 -18.641 1.00 93.31 478 ARG A O 1
ATOM 3644 N N . THR A 1 479 ? 20.179 3.468 -18.038 1.00 93.06 479 THR A N 1
ATOM 3645 C CA . THR A 1 479 ? 20.806 2.281 -18.627 1.00 93.06 479 THR A CA 1
ATOM 3646 C C . THR A 1 479 ? 19.760 1.211 -18.927 1.00 93.06 479 THR A C 1
ATOM 3648 O O . THR A 1 479 ? 18.698 1.195 -18.302 1.00 93.06 479 THR A O 1
ATOM 3651 N N . THR A 1 480 ? 20.066 0.312 -19.862 1.00 91.94 480 THR A N 1
ATOM 3652 C CA . THR A 1 480 ? 19.300 -0.923 -20.060 1.00 91.94 480 THR A CA 1
ATOM 3653 C C . THR A 1 480 ? 19.583 -1.870 -18.895 1.00 91.94 480 THR A C 1
ATOM 3655 O O . THR A 1 480 ? 20.738 -2.117 -18.545 1.00 91.94 480 THR A O 1
ATOM 3658 N N . ILE A 1 481 ? 18.531 -2.401 -18.273 1.00 92.06 481 ILE A N 1
ATOM 3659 C CA . ILE A 1 481 ? 18.659 -3.326 -17.143 1.00 92.06 481 ILE A CA 1
ATOM 3660 C C . ILE A 1 481 ? 18.547 -4.751 -17.666 1.00 92.06 481 ILE A C 1
ATOM 3662 O O . ILE A 1 481 ? 17.489 -5.160 -18.135 1.00 92.06 481 ILE A O 1
ATOM 3666 N N . TYR A 1 482 ? 19.630 -5.513 -17.550 1.00 89.62 482 TYR A N 1
ATOM 3667 C CA . TYR A 1 482 ? 19.689 -6.909 -17.973 1.00 89.62 482 TYR A CA 1
ATOM 3668 C C . TYR A 1 482 ? 19.338 -7.843 -16.811 1.00 89.62 482 TYR A C 1
ATOM 3670 O O . TYR A 1 482 ? 20.041 -7.892 -15.799 1.00 89.62 482 TYR A O 1
ATOM 3678 N N . LEU A 1 483 ? 18.242 -8.582 -16.964 1.00 89.25 483 LEU A N 1
ATOM 3679 C CA . LEU A 1 483 ? 17.727 -9.568 -16.018 1.00 89.25 483 LEU A CA 1
ATOM 3680 C C . LEU A 1 483 ? 17.817 -10.978 -16.625 1.00 89.25 483 LEU A C 1
ATOM 3682 O O . LEU A 1 483 ? 17.843 -11.122 -17.848 1.00 89.25 483 LEU A O 1
ATOM 3686 N N . PRO A 1 484 ? 17.814 -12.043 -15.802 1.00 86.88 484 PRO A N 1
ATOM 3687 C CA . PRO A 1 484 ? 17.737 -13.413 -16.311 1.00 86.88 484 PRO A CA 1
ATOM 3688 C C . PRO A 1 484 ? 16.516 -13.674 -17.206 1.00 86.88 484 PRO A C 1
ATOM 3690 O O . PRO A 1 484 ? 16.579 -14.520 -18.091 1.00 86.88 484 PRO A O 1
ATOM 3693 N N . GLU A 1 485 ? 15.407 -12.967 -16.977 1.00 84.38 485 GLU A N 1
ATOM 3694 C CA . GLU A 1 485 ? 14.171 -13.101 -17.753 1.00 84.38 485 GLU A CA 1
ATOM 3695 C C . GLU A 1 485 ? 14.150 -12.255 -19.039 1.00 84.38 485 GLU A C 1
ATOM 3697 O O . GLU A 1 485 ? 13.236 -12.415 -19.849 1.00 84.38 485 GLU A O 1
ATOM 3702 N N . GLY A 1 486 ? 15.113 -11.347 -19.226 1.00 85.56 486 GLY A N 1
ATOM 3703 C CA . GLY A 1 486 ? 15.175 -10.432 -20.366 1.00 85.56 486 GLY A CA 1
ATOM 3704 C C . GLY A 1 486 ? 15.755 -9.063 -20.009 1.00 85.56 486 GLY A C 1
ATOM 3705 O O . GLY A 1 486 ? 16.258 -8.849 -18.910 1.00 85.56 486 GLY A O 1
ATOM 3706 N N . ALA A 1 487 ? 15.677 -8.116 -20.941 1.00 88.38 487 ALA A N 1
ATOM 3707 C CA . ALA A 1 487 ? 16.161 -6.753 -20.739 1.00 88.38 487 ALA A CA 1
ATOM 3708 C C . ALA A 1 487 ? 15.004 -5.753 -20.603 1.00 88.38 487 ALA A C 1
ATOM 3710 O O . ALA A 1 487 ? 13.988 -5.866 -21.286 1.00 88.38 487 ALA A O 1
ATOM 3711 N N . GLU A 1 488 ? 15.184 -4.753 -19.745 1.00 91.62 488 GLU A N 1
ATOM 3712 C CA . GLU A 1 488 ? 14.334 -3.563 -19.673 1.00 91.62 488 GLU A CA 1
ATOM 3713 C C . GLU A 1 488 ? 15.092 -2.411 -20.350 1.00 91.62 488 GLU A C 1
ATOM 3715 O O . GLU A 1 488 ? 16.038 -1.873 -19.760 1.00 91.62 488 GLU A O 1
ATOM 3720 N N . PRO A 1 489 ? 14.750 -2.072 -21.607 1.00 92.75 489 PRO A N 1
ATOM 3721 C CA . PRO A 1 489 ? 15.609 -1.254 -22.448 1.00 92.75 489 PRO A CA 1
ATOM 3722 C C . PRO A 1 489 ? 15.580 0.226 -22.060 1.00 92.75 489 PRO A C 1
ATOM 3724 O O . PRO A 1 489 ? 14.578 0.766 -21.573 1.00 92.75 489 PRO A O 1
ATOM 3727 N N . MET A 1 490 ? 16.701 0.905 -22.302 1.00 94.69 490 MET A N 1
ATOM 3728 C CA . MET A 1 490 ? 16.822 2.353 -22.129 1.00 94.69 490 MET A CA 1
ATOM 3729 C C . MET A 1 490 ? 16.011 3.129 -23.174 1.00 94.69 490 MET A C 1
ATOM 3731 O O . MET A 1 490 ? 15.478 4.194 -22.864 1.00 94.69 490 MET A O 1
ATOM 3735 N N . PHE A 1 491 ? 15.896 2.584 -24.386 1.00 95.44 491 PHE A N 1
ATOM 3736 C CA . PHE A 1 491 ? 15.154 3.162 -25.503 1.00 95.44 491 PHE A CA 1
ATOM 3737 C C . PHE A 1 491 ? 14.003 2.251 -25.945 1.00 95.44 491 PHE A C 1
ATOM 3739 O O . PHE A 1 491 ? 14.053 1.043 -25.716 1.00 95.44 491 PHE A O 1
ATOM 3746 N N . PRO A 1 492 ? 12.965 2.793 -26.606 1.00 95.19 492 PRO A N 1
ATOM 3747 C CA . PRO A 1 492 ? 11.952 1.963 -27.242 1.00 95.19 492 PRO A CA 1
ATOM 3748 C C . PRO A 1 492 ? 12.580 0.992 -28.249 1.00 95.19 492 PRO A C 1
ATOM 3750 O O . PRO A 1 492 ? 13.414 1.392 -29.064 1.00 95.19 492 PRO A O 1
ATOM 3753 N N . ALA A 1 493 ? 12.132 -0.266 -28.232 1.00 91.19 493 ALA A N 1
ATOM 3754 C CA . ALA A 1 493 ? 12.691 -1.335 -29.066 1.00 91.19 493 ALA A CA 1
ATOM 3755 C C . ALA A 1 493 ? 12.696 -0.999 -30.571 1.00 91.19 493 ALA A C 1
ATOM 3757 O O . ALA A 1 493 ? 13.599 -1.406 -31.295 1.00 91.19 493 ALA A O 1
ATOM 3758 N N . GLU A 1 494 ? 11.711 -0.221 -31.034 1.00 89.81 494 GLU A N 1
ATOM 3759 C CA . GLU A 1 494 ? 11.570 0.222 -32.428 1.00 89.81 494 GLU A CA 1
ATOM 3760 C C . GLU A 1 494 ? 12.798 1.003 -32.928 1.00 89.81 494 GLU A C 1
ATOM 3762 O O . GLU A 1 494 ? 13.235 0.802 -34.059 1.00 89.81 494 GLU A O 1
ATOM 3767 N N . VAL A 1 495 ? 13.370 1.870 -32.084 1.00 93.25 495 VAL A N 1
ATOM 3768 C CA . VAL A 1 495 ? 14.563 2.659 -32.432 1.00 93.25 495 VAL A CA 1
ATOM 3769 C C . VAL A 1 495 ? 15.848 1.967 -31.997 1.00 93.25 495 VAL A C 1
ATOM 3771 O O . VAL A 1 495 ? 16.832 2.040 -32.729 1.00 93.25 495 VAL A O 1
ATOM 3774 N N . ALA A 1 496 ? 15.830 1.258 -30.863 1.00 92.38 496 ALA A N 1
ATOM 3775 C CA . ALA A 1 496 ? 16.989 0.544 -30.328 1.00 92.38 496 ALA A CA 1
ATOM 3776 C C . ALA A 1 496 ? 17.476 -0.558 -31.283 1.00 92.38 496 ALA A C 1
ATOM 3778 O O . ALA A 1 496 ? 18.656 -0.622 -31.605 1.00 92.38 496 ALA A O 1
ATOM 3779 N N . HIS A 1 497 ? 16.553 -1.362 -31.824 1.00 89.69 497 HIS A N 1
ATOM 3780 C CA . HIS A 1 497 ? 16.865 -2.399 -32.817 1.00 89.69 497 HIS A CA 1
ATOM 3781 C C . HIS A 1 497 ? 16.985 -1.862 -34.254 1.00 89.69 497 HIS A C 1
ATOM 3783 O O . HIS A 1 497 ? 17.274 -2.628 -35.174 1.00 89.69 497 HIS A O 1
ATOM 3789 N N . GLY A 1 498 ? 16.676 -0.581 -34.458 1.00 88.88 498 GLY A N 1
ATOM 3790 C CA . GLY A 1 498 ? 16.641 0.077 -35.758 1.00 88.88 498 GLY A CA 1
ATOM 3791 C C . GLY A 1 498 ? 17.800 1.050 -35.919 1.00 88.88 498 GLY A C 1
ATOM 3792 O O . GLY A 1 498 ? 18.963 0.665 -35.945 1.00 88.88 498 GLY A O 1
ATOM 3793 N N . VAL A 1 499 ? 17.467 2.335 -36.027 1.00 90.75 499 VAL A N 1
ATOM 3794 C CA . VAL A 1 499 ? 18.416 3.414 -36.352 1.00 90.75 499 VAL A CA 1
ATOM 3795 C C . VAL A 1 499 ? 19.517 3.646 -35.312 1.00 90.75 499 VAL A C 1
ATOM 3797 O O . VAL A 1 499 ? 20.506 4.311 -35.620 1.00 90.75 499 VAL A O 1
ATOM 3800 N N . LEU A 1 500 ? 19.346 3.131 -34.091 1.00 93.56 500 LEU A N 1
ATOM 3801 C CA . LEU A 1 500 ? 20.344 3.210 -33.023 1.00 93.56 500 LEU A CA 1
ATOM 3802 C C . LEU A 1 500 ? 21.306 2.015 -33.009 1.00 93.56 500 LEU A C 1
ATOM 3804 O O . LEU A 1 500 ? 22.193 1.991 -32.167 1.00 93.56 500 LEU A O 1
ATOM 3808 N N . SER A 1 501 ? 21.158 1.055 -33.923 1.00 93.12 501 SER A N 1
ATOM 3809 C CA . SER A 1 501 ? 22.024 -0.119 -34.030 1.00 93.12 501 SER A CA 1
ATOM 3810 C C . SER A 1 501 ? 22.841 -0.103 -35.327 1.00 93.12 501 SER A C 1
ATOM 3812 O O . SER A 1 501 ? 22.398 0.422 -36.346 1.00 93.12 501 SER A O 1
ATOM 3814 N N . LEU A 1 502 ? 24.033 -0.710 -35.311 1.00 92.06 502 LEU A N 1
ATOM 3815 C CA . LEU A 1 502 ? 24.932 -0.859 -36.469 1.00 92.06 502 LEU A CA 1
ATOM 3816 C C . LEU A 1 502 ? 24.522 -1.967 -37.470 1.00 92.06 502 LEU A C 1
ATOM 3818 O O . LEU A 1 502 ? 25.378 -2.469 -38.202 1.00 92.06 502 LEU A O 1
ATOM 3822 N N . ARG A 1 503 ? 23.252 -2.387 -37.477 1.00 79.00 503 ARG A N 1
ATOM 3823 C CA . ARG A 1 503 ? 22.754 -3.484 -38.326 1.00 79.00 503 ARG A CA 1
ATOM 3824 C C . ARG A 1 503 ? 22.644 -3.141 -39.810 1.00 79.00 503 ARG A C 1
ATOM 3826 O O . ARG A 1 503 ? 22.345 -1.974 -40.150 1.00 79.00 503 ARG A O 1
#

Radius of gyration: 40.83 Å; chains: 1; bounding box: 97×92×102 Å